Protein AF-A0A383V4L9-F1 (afdb_monomer_lite)

Radius of gyration: 27.54 Å; chains: 1; bounding box: 88×81×72 Å

Organism: Tetradesmus obliquus (NCBI:txid3088)

Structure (mmCIF, N/CA/C/O backbone):
data_AF-A0A383V4L9-F1
#
_entry.id   AF-A0A383V4L9-F1
#
loop_
_atom_site.group_PDB
_atom_site.id
_atom_site.type_symbol
_atom_site.label_atom_id
_atom_site.label_alt_id
_atom_site.label_comp_id
_atom_site.label_asym_id
_atom_site.label_entity_id
_atom_site.label_seq_id
_atom_site.pdbx_PDB_ins_code
_atom_site.Cartn_x
_atom_site.Cartn_y
_atom_site.Cartn_z
_atom_site.occupancy
_atom_site.B_iso_or_equiv
_atom_site.auth_seq_id
_atom_site.auth_comp_id
_atom_site.auth_asym_id
_atom_site.auth_atom_id
_atom_site.pdbx_PDB_model_num
ATOM 1 N N . MET A 1 1 ? 58.879 -30.779 20.230 1.00 46.66 1 MET A N 1
ATOM 2 C CA . MET A 1 1 ? 58.380 -29.390 20.384 1.00 46.66 1 MET A CA 1
ATOM 3 C C . MET A 1 1 ? 58.742 -28.454 19.224 1.00 46.66 1 MET A C 1
ATOM 5 O O . MET A 1 1 ? 57.844 -27.784 18.736 1.00 46.66 1 MET A O 1
ATOM 9 N N . SER A 1 2 ? 59.975 -28.449 18.700 1.00 45.38 2 SER A N 1
ATOM 10 C CA . SER A 1 2 ? 60.407 -27.528 17.618 1.00 45.38 2 SER A CA 1
ATOM 11 C C . SER A 1 2 ? 59.548 -27.550 16.326 1.00 45.38 2 SER A C 1
ATOM 13 O O . SER A 1 2 ? 59.230 -26.499 15.776 1.00 45.38 2 SER A O 1
ATOM 15 N N . ARG A 1 3 ? 59.054 -28.718 15.881 1.00 43.19 3 ARG A N 1
ATOM 16 C CA . ARG A 1 3 ? 58.222 -28.819 14.658 1.00 43.19 3 ARG A CA 1
ATOM 17 C C . ARG A 1 3 ? 56.784 -28.295 14.806 1.00 43.19 3 ARG A C 1
ATOM 19 O O . ARG A 1 3 ? 56.170 -27.948 13.803 1.00 43.19 3 ARG A O 1
ATOM 26 N N . TYR A 1 4 ? 56.256 -28.217 16.030 1.00 42.25 4 TYR A N 1
ATOM 27 C CA . TYR A 1 4 ? 54.904 -27.695 16.278 1.00 42.25 4 TYR A CA 1
ATOM 28 C C . TYR A 1 4 ? 54.886 -26.165 16.326 1.00 42.25 4 TYR A C 1
ATOM 30 O O . TYR A 1 4 ? 53.982 -25.550 15.769 1.00 42.25 4 TYR A O 1
ATOM 38 N N . VAL A 1 5 ? 55.931 -25.548 16.886 1.00 52.75 5 VAL A N 1
ATOM 39 C CA . VAL A 1 5 ? 56.063 -24.082 16.951 1.00 52.75 5 VAL A CA 1
ATOM 40 C C . VAL A 1 5 ? 56.237 -23.476 15.552 1.00 52.75 5 VAL A C 1
ATOM 42 O O . VAL A 1 5 ? 55.616 -22.466 15.237 1.00 52.75 5 VAL A O 1
ATOM 45 N N . SER A 1 6 ? 56.990 -24.139 14.666 1.00 44.28 6 SER A N 1
ATOM 46 C CA . SER A 1 6 ? 57.183 -23.678 13.282 1.00 44.28 6 SER A CA 1
ATOM 47 C C . SER A 1 6 ? 55.894 -23.726 12.444 1.00 44.28 6 SER A C 1
ATOM 49 O O . SER A 1 6 ? 55.623 -22.799 11.683 1.00 44.28 6 SER A O 1
ATOM 51 N N . ARG A 1 7 ? 55.048 -24.752 12.627 1.00 49.09 7 ARG A N 1
ATOM 52 C CA . ARG A 1 7 ? 53.749 -24.838 11.935 1.00 49.09 7 ARG A CA 1
ATOM 53 C C . ARG A 1 7 ? 52.735 -23.834 12.474 1.00 49.09 7 ARG A C 1
ATOM 55 O O . ARG A 1 7 ? 51.986 -23.265 11.690 1.00 49.09 7 ARG A O 1
ATOM 62 N N . PHE A 1 8 ? 52.745 -23.576 13.780 1.00 57.25 8 PHE A N 1
ATOM 63 C CA . PHE A 1 8 ? 51.856 -22.585 14.383 1.00 57.25 8 PHE A CA 1
ATOM 64 C C . PHE A 1 8 ? 52.208 -21.160 13.932 1.00 57.25 8 PHE A C 1
ATOM 66 O O . PHE A 1 8 ? 51.324 -20.395 13.559 1.00 57.25 8 PHE A O 1
ATOM 73 N N . LEU A 1 9 ? 53.503 -20.831 13.857 1.00 51.84 9 LEU A N 1
ATOM 74 C CA . LEU A 1 9 ? 53.965 -19.540 13.337 1.00 51.84 9 LEU A CA 1
ATOM 75 C C . LEU A 1 9 ? 53.653 -19.360 11.846 1.00 51.84 9 LEU A C 1
ATOM 77 O O . LEU A 1 9 ? 53.218 -18.282 11.458 1.00 51.84 9 LEU A O 1
ATOM 81 N N . ALA A 1 10 ? 53.803 -20.402 11.021 1.00 52.81 10 ALA A N 1
ATOM 82 C CA . ALA A 1 10 ? 53.476 -20.330 9.594 1.00 52.81 10 ALA A CA 1
ATOM 83 C C . ALA A 1 10 ? 51.971 -20.121 9.338 1.00 52.81 10 ALA A C 1
ATOM 85 O O . ALA A 1 10 ? 51.593 -19.362 8.443 1.00 52.81 10 ALA A O 1
ATOM 86 N N . VAL A 1 11 ? 51.109 -20.747 10.148 1.00 59.59 11 VAL A N 1
ATOM 87 C CA . VAL A 1 11 ? 49.651 -20.565 10.064 1.00 59.59 11 VAL A CA 1
ATOM 88 C C . VAL A 1 11 ? 49.252 -19.171 10.543 1.00 59.59 11 VAL A C 1
ATOM 90 O O . VAL A 1 11 ? 48.522 -18.487 9.832 1.00 59.59 11 VAL A O 1
ATOM 93 N N . SER A 1 12 ? 49.789 -18.693 11.671 1.00 53.72 12 SER A N 1
ATOM 94 C CA . SER A 1 12 ? 49.503 -17.334 12.151 1.00 53.72 12 SER A CA 1
ATOM 95 C C . SER A 1 12 ? 49.991 -16.250 11.189 1.00 53.72 12 SER A C 1
ATOM 97 O O . SER A 1 12 ? 49.271 -15.281 10.963 1.00 53.72 12 SER A O 1
ATOM 99 N N . LEU A 1 13 ? 51.162 -16.416 10.558 1.00 52.50 13 LEU A N 1
ATOM 100 C CA . LEU A 1 13 ? 51.639 -15.458 9.552 1.00 52.50 13 LEU A CA 1
ATOM 101 C C . LEU A 1 13 ? 50.739 -15.441 8.311 1.00 52.50 13 LEU A C 1
ATOM 103 O O . LEU A 1 13 ? 50.450 -14.372 7.784 1.00 52.50 13 LEU A O 1
ATOM 107 N N . SER A 1 14 ? 50.266 -16.612 7.874 1.00 51.91 14 SER A N 1
ATOM 108 C CA . SER A 1 14 ? 49.380 -16.742 6.710 1.00 51.91 14 SER A CA 1
ATOM 109 C C . SER A 1 14 ? 47.995 -16.147 6.977 1.00 51.91 14 SER A C 1
ATOM 111 O O . SER A 1 14 ? 47.433 -15.500 6.099 1.00 51.91 14 SER A O 1
ATOM 113 N N . VAL A 1 15 ? 47.468 -16.303 8.197 1.00 57.56 15 VAL A N 1
ATOM 114 C CA . VAL A 1 15 ? 46.197 -15.695 8.621 1.00 57.56 15 VAL A CA 1
ATOM 115 C C . VAL A 1 15 ? 46.327 -14.176 8.737 1.00 57.56 15 VAL A C 1
ATOM 117 O O . VAL A 1 15 ? 45.445 -13.463 8.265 1.00 57.56 15 VAL A O 1
ATOM 120 N N . CYS A 1 16 ? 47.437 -13.665 9.278 1.00 55.25 16 CYS A N 1
ATOM 121 C CA . CYS A 1 16 ? 47.688 -12.224 9.317 1.00 55.25 16 CYS A CA 1
ATOM 122 C C . CYS A 1 16 ? 47.842 -11.634 7.909 1.00 55.25 16 CYS A C 1
ATOM 124 O O . CYS A 1 16 ? 47.222 -10.617 7.627 1.00 55.25 16 CYS A O 1
ATOM 126 N N . LEU A 1 17 ? 48.576 -12.287 6.999 1.00 51.06 17 LEU A N 1
ATOM 127 C CA . LEU A 1 17 ? 48.709 -11.844 5.604 1.00 51.06 17 LEU A CA 1
ATOM 128 C C . LEU A 1 17 ? 47.374 -11.873 4.847 1.00 51.06 17 LEU A C 1
ATOM 130 O O . LEU A 1 17 ? 47.081 -10.930 4.113 1.00 51.06 17 LEU A O 1
ATOM 134 N N . LEU A 1 18 ? 46.535 -12.895 5.060 1.00 49.09 18 LEU A N 1
ATOM 135 C CA . LEU A 1 18 ? 45.181 -12.920 4.500 1.00 49.09 18 LEU A CA 1
ATOM 136 C C . LEU A 1 18 ? 44.315 -11.792 5.073 1.00 49.09 18 LEU A C 1
ATOM 138 O O . LEU A 1 18 ? 43.605 -11.132 4.321 1.00 49.09 18 LEU A O 1
ATOM 142 N N . ALA A 1 19 ? 44.394 -11.537 6.381 1.00 48.25 19 ALA A N 1
ATOM 143 C CA . ALA A 1 19 ? 43.651 -10.460 7.028 1.00 48.25 19 ALA A CA 1
ATOM 144 C C . ALA A 1 19 ? 44.108 -9.073 6.545 1.00 48.25 19 ALA A C 1
ATOM 146 O O . ALA A 1 19 ? 43.269 -8.197 6.347 1.00 48.25 19 ALA A O 1
ATOM 147 N N . SER A 1 20 ? 45.407 -8.880 6.288 1.00 52.19 20 SER A N 1
ATOM 148 C CA . SER A 1 20 ? 45.963 -7.652 5.705 1.00 52.19 20 SER A CA 1
ATOM 149 C C . SER A 1 20 ? 45.560 -7.461 4.239 1.00 52.19 20 SER A C 1
ATOM 151 O O . SER A 1 20 ? 45.244 -6.347 3.826 1.00 52.19 20 SER A O 1
ATOM 153 N N . LEU A 1 21 ? 45.523 -8.532 3.440 1.00 47.84 21 LEU A N 1
ATOM 154 C CA . LEU A 1 21 ? 45.079 -8.476 2.041 1.00 47.84 21 LEU A CA 1
ATOM 155 C C . LEU A 1 21 ? 43.564 -8.233 1.927 1.00 47.84 21 LEU A C 1
ATOM 157 O O . LEU A 1 21 ? 43.119 -7.479 1.058 1.00 47.84 21 LEU A O 1
ATOM 161 N N . LEU A 1 22 ? 42.771 -8.800 2.840 1.00 45.97 22 LEU A N 1
ATOM 162 C CA . LEU A 1 22 ? 41.325 -8.578 2.914 1.00 45.97 22 LEU A CA 1
ATOM 163 C C . LEU A 1 22 ? 40.979 -7.172 3.429 1.00 45.97 22 LEU A C 1
ATOM 165 O O . LEU A 1 22 ? 40.061 -6.546 2.903 1.00 45.97 22 LEU A O 1
ATOM 169 N N . SER A 1 23 ? 41.734 -6.621 4.386 1.00 42.81 23 SER A N 1
ATOM 170 C CA . SER A 1 23 ? 41.508 -5.252 4.872 1.00 42.81 23 SER A CA 1
ATOM 171 C C . SER A 1 23 ? 41.932 -4.182 3.859 1.00 42.81 23 SER A C 1
ATOM 173 O O . SER A 1 23 ? 41.228 -3.186 3.699 1.00 42.81 23 SER A O 1
ATOM 175 N N . SER A 1 24 ? 42.999 -4.422 3.092 1.00 39.75 24 SER A N 1
ATOM 176 C CA . SER A 1 24 ? 43.438 -3.524 2.009 1.00 39.75 24 SER A CA 1
ATOM 177 C C . SER A 1 24 ? 42.418 -3.454 0.861 1.00 39.75 24 SER A C 1
ATOM 179 O O . SER A 1 24 ? 42.166 -2.383 0.310 1.00 39.75 24 SER A O 1
ATOM 181 N N . SER A 1 25 ? 41.772 -4.583 0.551 1.00 41.41 25 SER A N 1
ATOM 182 C CA . SER A 1 25 ? 40.752 -4.681 -0.504 1.00 41.41 25 SER A CA 1
ATOM 183 C C . SER A 1 25 ? 39.418 -4.033 -0.102 1.00 41.41 25 SER A C 1
ATOM 185 O O . SER A 1 25 ? 38.719 -3.480 -0.949 1.00 41.41 25 SER A O 1
ATOM 187 N N . CYS A 1 26 ? 39.079 -4.031 1.192 1.00 39.16 26 CYS A N 1
ATOM 188 C CA . CYS A 1 26 ? 37.880 -3.355 1.697 1.00 39.16 26 CYS A CA 1
ATOM 189 C C . CYS A 1 26 ? 38.022 -1.825 1.747 1.00 39.16 26 CYS A C 1
ATOM 191 O O . CYS A 1 26 ? 37.033 -1.120 1.555 1.00 39.16 26 CYS A O 1
ATOM 193 N N . VAL A 1 27 ? 39.228 -1.288 1.968 1.00 40.53 27 VAL A N 1
ATOM 194 C CA . VAL A 1 27 ? 39.430 0.170 2.053 1.00 40.53 27 VAL A CA 1
ATOM 195 C C . VAL A 1 27 ? 39.446 0.826 0.666 1.00 40.53 27 VAL A C 1
ATOM 197 O O . VAL A 1 27 ? 38.862 1.898 0.504 1.00 40.53 27 VAL A O 1
ATOM 200 N N . GLN A 1 28 ? 39.996 0.176 -0.367 1.00 35.97 28 GLN A N 1
ATOM 201 C CA . GLN A 1 28 ? 39.962 0.716 -1.739 1.00 35.97 28 GLN A CA 1
ATOM 202 C C . GLN A 1 28 ? 38.588 0.607 -2.422 1.00 35.97 28 GLN A C 1
ATOM 204 O O . GLN A 1 28 ? 38.285 1.410 -3.304 1.00 35.97 28 GLN A O 1
ATOM 209 N N . ALA A 1 29 ? 37.711 -0.297 -1.973 1.00 41.72 29 ALA A N 1
ATOM 210 C CA . ALA A 1 29 ? 36.315 -0.328 -2.417 1.00 41.72 29 ALA A CA 1
ATOM 211 C C . ALA A 1 29 ? 35.489 0.877 -1.910 1.00 41.72 29 ALA A C 1
ATOM 213 O O . ALA A 1 29 ? 34.443 1.179 -2.477 1.00 41.72 29 ALA A O 1
ATOM 214 N N . SER A 1 30 ? 35.958 1.605 -0.886 1.00 42.12 30 SER A N 1
ATOM 215 C CA . SER A 1 30 ? 35.226 2.745 -0.304 1.00 42.12 30 SER A CA 1
ATOM 216 C C . SER A 1 30 ? 35.357 4.067 -1.079 1.00 42.12 30 SER A C 1
ATOM 218 O O . SER A 1 30 ? 34.669 5.034 -0.759 1.00 42.12 30 SER A O 1
ATOM 220 N N . GLN A 1 31 ? 36.205 4.117 -2.114 1.00 40.25 31 GLN A N 1
ATOM 221 C CA . GLN A 1 31 ? 36.445 5.315 -2.933 1.00 40.25 31 GLN A CA 1
ATOM 222 C C . GLN A 1 31 ? 36.230 5.107 -4.436 1.00 40.25 31 GLN A C 1
ATOM 224 O O . GLN A 1 31 ? 36.533 6.004 -5.227 1.00 40.25 31 GLN A O 1
ATOM 229 N N . GLN A 1 32 ? 35.647 3.980 -4.860 1.00 45.53 32 GLN A N 1
ATOM 230 C CA . GLN A 1 32 ? 34.969 3.992 -6.152 1.00 45.53 32 GLN A CA 1
ATOM 231 C C . GLN A 1 32 ? 33.840 5.013 -6.032 1.00 45.53 32 GLN A C 1
ATOM 233 O O . GLN A 1 32 ? 32.891 4.792 -5.282 1.00 45.53 32 GLN A O 1
ATOM 238 N N . GLN A 1 33 ? 33.975 6.154 -6.720 1.00 47.22 33 GLN A N 1
ATOM 239 C CA . GLN A 1 33 ? 32.855 7.043 -7.006 1.00 47.22 33 GLN A CA 1
ATOM 240 C C . GLN A 1 33 ? 31.736 6.151 -7.531 1.00 47.22 33 GLN A C 1
ATOM 242 O O . GLN A 1 33 ? 31.791 5.703 -8.675 1.00 47.22 33 GLN A O 1
ATOM 247 N N . LEU A 1 34 ? 30.775 5.831 -6.661 1.00 56.41 34 LEU A N 1
ATOM 248 C CA . LEU A 1 34 ? 29.564 5.127 -7.031 1.00 56.41 34 LEU A CA 1
ATOM 249 C C . LEU A 1 34 ? 28.947 5.974 -8.131 1.00 56.41 34 LEU A C 1
ATOM 251 O O . LEU A 1 34 ? 28.441 7.069 -7.878 1.00 56.41 34 LEU A O 1
ATOM 255 N N . THR A 1 35 ? 29.081 5.508 -9.369 1.00 69.56 35 THR A N 1
ATOM 256 C CA . THR A 1 35 ? 28.427 6.136 -10.501 1.00 69.56 35 THR A CA 1
ATOM 257 C C . THR A 1 35 ? 26.950 6.189 -10.151 1.00 69.56 35 THR A C 1
ATOM 259 O O . THR A 1 35 ? 26.363 5.199 -9.705 1.00 69.56 35 THR A O 1
ATOM 262 N N . ALA A 1 36 ? 26.366 7.383 -10.239 1.00 80.50 36 ALA A N 1
ATOM 263 C CA . ALA A 1 36 ? 24.973 7.586 -9.890 1.00 80.50 36 ALA A CA 1
ATOM 264 C C . ALA A 1 36 ? 24.106 6.641 -10.735 1.00 80.50 36 ALA A C 1
ATOM 266 O O . ALA A 1 36 ? 23.904 6.865 -11.924 1.00 80.50 36 ALA A O 1
ATOM 267 N N . ALA A 1 37 ? 23.626 5.560 -10.117 1.00 85.81 37 ALA A N 1
ATOM 268 C CA . ALA A 1 37 ? 22.682 4.650 -10.747 1.00 85.81 37 ALA A CA 1
ATOM 269 C C . ALA A 1 37 ? 21.367 5.374 -11.069 1.00 85.81 37 ALA A C 1
ATOM 271 O O . ALA A 1 37 ? 20.907 6.217 -10.289 1.00 85.81 37 ALA A O 1
ATOM 272 N N . HIS A 1 38 ? 20.748 5.012 -12.192 1.00 91.81 38 HIS A N 1
ATOM 273 C CA . HIS A 1 38 ? 19.386 5.423 -12.526 1.00 91.81 38 HIS A CA 1
ATOM 274 C C . HIS A 1 38 ? 18.446 4.260 -12.213 1.00 91.81 38 HIS A C 1
ATOM 276 O O . HIS A 1 38 ? 18.552 3.178 -12.785 1.00 91.81 38 HIS A O 1
ATOM 282 N N . LEU A 1 39 ? 17.546 4.467 -11.265 1.00 91.94 39 LEU A N 1
ATOM 283 C CA . LEU A 1 39 ? 16.643 3.455 -10.739 1.00 91.94 39 LEU A CA 1
ATOM 284 C C . LEU A 1 39 ? 15.237 3.666 -11.289 1.00 91.94 39 LEU A C 1
ATOM 286 O O . LEU A 1 39 ? 14.767 4.799 -11.370 1.00 91.94 39 LEU A O 1
ATOM 290 N N . LEU A 1 40 ? 14.548 2.582 -11.628 1.00 91.69 40 LEU A N 1
ATOM 291 C CA . LEU A 1 40 ? 13.143 2.617 -12.023 1.00 91.69 40 LEU A CA 1
ATOM 292 C C . LEU A 1 40 ? 12.281 2.012 -10.915 1.00 91.69 40 LEU A C 1
ATOM 294 O O . LEU A 1 40 ? 12.533 0.879 -10.533 1.00 91.69 40 LEU A O 1
ATOM 298 N N . ALA A 1 41 ? 11.253 2.706 -10.437 1.00 88.94 41 ALA A N 1
ATOM 299 C CA . ALA A 1 41 ? 10.246 2.137 -9.544 1.00 88.94 41 ALA A CA 1
ATOM 300 C C . ALA A 1 41 ? 8.868 2.167 -10.203 1.00 88.94 41 ALA A C 1
ATOM 302 O O . ALA A 1 41 ? 8.476 3.176 -10.785 1.00 88.94 41 ALA A O 1
ATOM 303 N N . GLU A 1 42 ? 8.115 1.081 -10.087 1.00 82.56 42 GLU A N 1
ATOM 304 C CA . GLU A 1 42 ? 6.721 1.037 -10.522 1.00 82.56 42 GLU A CA 1
ATOM 305 C C . GLU A 1 42 ? 5.815 1.147 -9.296 1.00 82.56 42 GLU A C 1
ATOM 307 O O . GLU A 1 42 ? 5.964 0.394 -8.336 1.00 82.56 42 GLU A O 1
ATOM 312 N N . LEU A 1 43 ? 4.947 2.163 -9.298 1.00 80.38 43 LEU A N 1
ATOM 313 C CA . LEU A 1 43 ? 4.104 2.542 -8.164 1.00 80.38 43 LEU A CA 1
ATOM 314 C C . LEU A 1 43 ? 2.653 2.678 -8.640 1.00 80.38 43 LEU A C 1
ATOM 316 O O . LEU A 1 43 ? 2.145 3.793 -8.799 1.00 80.38 43 LEU A O 1
ATOM 320 N N . PRO A 1 44 ? 1.970 1.554 -8.890 1.00 62.62 44 PRO A N 1
ATOM 321 C CA . PRO A 1 44 ? 0.677 1.532 -9.567 1.00 62.62 44 PRO A CA 1
ATOM 322 C C . PRO A 1 44 ? -0.456 2.100 -8.716 1.00 62.62 44 PRO A C 1
ATOM 324 O O . PRO A 1 44 ? -1.502 2.499 -9.221 1.00 62.62 44 PRO A O 1
ATOM 327 N N . LEU A 1 45 ? -0.261 2.108 -7.397 1.00 64.69 45 LEU A N 1
ATOM 328 C CA . LEU A 1 45 ? -1.286 2.408 -6.406 1.00 64.69 45 LEU A CA 1
ATOM 329 C C . LEU A 1 45 ? -0.706 3.267 -5.287 1.00 64.69 45 LEU A C 1
ATOM 331 O O . LEU A 1 45 ? 0.416 3.038 -4.850 1.00 64.69 45 LEU A O 1
ATOM 335 N N . SER A 1 46 ? -1.501 4.173 -4.726 1.00 55.62 46 SER A N 1
ATOM 336 C CA . SER A 1 46 ? -1.159 4.924 -3.510 1.00 55.62 46 SER A CA 1
ATOM 337 C C . SER A 1 46 ? -1.297 4.046 -2.245 1.00 55.62 46 SER A C 1
ATOM 339 O O . SER A 1 46 ? -2.099 4.354 -1.357 1.00 55.62 46 SER A O 1
ATOM 341 N N . ASN A 1 47 ? -0.629 2.891 -2.197 1.00 60.78 47 ASN A N 1
ATOM 342 C CA . ASN A 1 47 ? -0.722 1.934 -1.093 1.00 60.78 47 ASN A CA 1
ATOM 343 C C . ASN A 1 47 ? 0.516 1.929 -0.181 1.00 60.78 47 ASN A C 1
ATOM 345 O O . ASN A 1 47 ? 1.565 2.455 -0.541 1.00 60.78 47 ASN A O 1
ATOM 349 N N . SER A 1 48 ? 0.371 1.351 1.020 1.00 59.16 48 SER A N 1
ATOM 350 C CA . SER A 1 48 ? 1.451 1.190 2.011 1.00 59.16 48 SER A CA 1
ATOM 351 C C . SER A 1 48 ? 2.664 0.469 1.427 1.00 59.16 48 SER A C 1
ATOM 353 O O . SER A 1 48 ? 3.795 0.898 1.594 1.00 59.16 48 SER A O 1
ATOM 355 N N . GLU A 1 49 ? 2.396 -0.575 0.661 1.00 62.28 49 GLU A N 1
ATOM 356 C CA . GLU A 1 49 ? 3.376 -1.389 -0.040 1.00 62.28 49 GLU A CA 1
ATOM 357 C C . GLU A 1 49 ? 4.247 -0.568 -1.024 1.00 62.28 49 GLU A C 1
ATOM 359 O O . GLU A 1 49 ? 5.480 -0.594 -0.964 1.00 62.28 49 GLU A O 1
ATOM 364 N N . ASN A 1 50 ? 3.628 0.236 -1.884 1.00 70.19 50 ASN A N 1
ATOM 365 C CA . ASN A 1 50 ? 4.317 1.128 -2.818 1.00 70.19 50 ASN A CA 1
ATOM 366 C C . ASN A 1 50 ? 4.993 2.297 -2.095 1.00 70.19 50 ASN A C 1
ATOM 368 O O . ASN A 1 50 ? 6.014 2.799 -2.561 1.00 70.19 50 ASN A O 1
ATOM 372 N N . LEU A 1 51 ? 4.478 2.724 -0.938 1.00 71.06 51 LEU A N 1
ATOM 373 C CA . LEU A 1 51 ? 5.153 3.722 -0.107 1.00 71.06 51 LEU A CA 1
ATOM 374 C C . LEU A 1 51 ? 6.516 3.222 0.387 1.00 71.06 51 LEU A C 1
ATOM 376 O O . LEU A 1 51 ? 7.441 4.030 0.465 1.00 71.06 51 LEU A O 1
ATOM 380 N N . ASP A 1 52 ? 6.676 1.929 0.671 1.00 72.12 52 ASP A N 1
ATOM 381 C CA . ASP A 1 52 ? 7.970 1.364 1.076 1.00 72.12 52 ASP A CA 1
ATOM 382 C C . ASP A 1 52 ? 8.973 1.353 -0.081 1.00 72.12 52 ASP A C 1
ATOM 384 O O . ASP A 1 52 ? 10.109 1.812 0.074 1.00 72.12 52 ASP A O 1
ATOM 388 N N . VAL A 1 53 ? 8.533 0.926 -1.271 1.00 76.25 53 VAL A N 1
ATOM 389 C CA . VAL A 1 53 ? 9.333 1.006 -2.507 1.00 76.25 53 VAL A CA 1
ATOM 390 C C . VAL A 1 53 ? 9.765 2.451 -2.762 1.00 76.25 53 VAL A C 1
ATOM 392 O O . VAL A 1 53 ? 10.940 2.726 -3.012 1.00 76.25 53 VAL A O 1
ATOM 395 N N . PHE A 1 54 ? 8.828 3.392 -2.643 1.00 83.75 54 PHE A N 1
ATOM 396 C CA . PHE A 1 54 ? 9.092 4.802 -2.885 1.00 83.75 54 PHE A CA 1
ATOM 397 C C . PHE A 1 54 ? 10.057 5.404 -1.864 1.00 83.75 54 PHE A C 1
ATOM 399 O O . PHE A 1 54 ? 10.937 6.172 -2.234 1.00 83.75 54 PHE A O 1
ATOM 406 N N . LYS A 1 55 ? 9.961 5.030 -0.586 1.00 78.81 55 LYS A N 1
ATOM 407 C CA . LYS A 1 55 ? 10.912 5.473 0.443 1.00 78.81 55 LYS A CA 1
ATOM 408 C C . LYS A 1 55 ? 12.327 5.017 0.156 1.00 78.81 55 LYS A C 1
ATOM 410 O O . LYS A 1 55 ? 13.252 5.819 0.276 1.00 78.81 55 LYS A O 1
ATOM 415 N N . VAL A 1 56 ? 12.491 3.757 -0.240 1.00 81.31 56 VAL A N 1
ATOM 416 C CA . VAL A 1 56 ? 13.801 3.243 -0.643 1.00 81.31 56 VAL A CA 1
ATOM 417 C C . VAL A 1 56 ? 14.318 4.012 -1.854 1.00 81.31 56 VAL A C 1
ATOM 419 O O . VAL A 1 56 ? 15.474 4.430 -1.843 1.00 81.31 56 VAL A O 1
ATOM 422 N N . LEU A 1 57 ? 13.460 4.315 -2.833 1.00 85.88 57 LEU A N 1
ATOM 423 C CA . LEU A 1 57 ? 13.836 5.174 -3.954 1.00 85.88 57 LEU A CA 1
ATOM 424 C C . LEU A 1 57 ? 14.303 6.563 -3.485 1.00 85.88 57 LEU A C 1
ATOM 426 O O . LEU A 1 57 ? 15.406 6.967 -3.838 1.00 85.88 57 LEU A O 1
ATOM 430 N N . ILE A 1 58 ? 13.530 7.276 -2.657 1.00 87.69 58 ILE A N 1
ATOM 431 C CA . ILE A 1 58 ? 13.904 8.610 -2.147 1.00 87.69 58 ILE A CA 1
ATOM 432 C C . ILE A 1 58 ? 15.226 8.565 -1.367 1.00 87.69 58 ILE A C 1
ATOM 434 O O . ILE A 1 58 ? 16.092 9.419 -1.569 1.00 87.69 58 ILE A O 1
ATOM 438 N N . ALA A 1 59 ? 15.429 7.550 -0.526 1.00 84.69 59 ALA A N 1
ATOM 439 C CA . ALA A 1 59 ? 16.675 7.370 0.216 1.00 84.69 59 ALA A CA 1
ATOM 440 C C . ALA A 1 59 ? 17.882 7.103 -0.706 1.00 84.69 59 ALA A C 1
ATOM 442 O O . ALA A 1 59 ? 19.017 7.436 -0.356 1.00 84.69 59 ALA A O 1
ATOM 443 N N . LEU A 1 60 ? 17.665 6.504 -1.881 1.00 85.06 60 LEU A N 1
ATOM 444 C CA . LEU A 1 60 ? 18.695 6.332 -2.907 1.00 85.06 60 LEU A CA 1
ATOM 445 C C . LEU A 1 60 ? 18.945 7.647 -3.661 1.00 85.06 60 LEU A C 1
ATOM 447 O O . LEU A 1 60 ? 20.100 8.021 -3.861 1.00 85.06 60 LEU A O 1
ATOM 451 N N . LEU A 1 61 ? 17.906 8.420 -3.988 1.00 88.31 61 LEU A N 1
ATOM 452 C CA . LEU A 1 61 ? 18.071 9.753 -4.586 1.00 88.31 61 LEU A CA 1
ATOM 453 C C . LEU A 1 61 ? 18.914 10.675 -3.702 1.00 88.31 61 LEU A C 1
ATOM 455 O O . LEU A 1 61 ? 19.842 11.328 -4.177 1.00 88.31 61 LEU A O 1
ATOM 459 N N . GLN A 1 62 ? 18.654 10.677 -2.394 1.00 85.75 62 GLN A N 1
ATOM 460 C CA . GLN A 1 62 ? 19.428 11.447 -1.415 1.00 85.75 62 GLN A CA 1
ATOM 461 C C . GLN A 1 62 ? 20.927 11.117 -1.443 1.00 85.75 62 GLN A C 1
ATOM 463 O O . GLN A 1 62 ? 21.744 11.987 -1.155 1.00 85.75 62 GLN A O 1
ATOM 468 N N . ARG A 1 63 ? 21.300 9.902 -1.865 1.00 86.31 63 ARG A N 1
ATOM 469 C CA . ARG A 1 63 ? 22.693 9.437 -1.965 1.00 86.31 63 ARG A CA 1
ATOM 470 C C . ARG A 1 63 ? 23.387 9.745 -3.290 1.00 86.31 63 ARG A C 1
ATOM 472 O O . ARG A 1 63 ? 24.546 9.385 -3.443 1.00 86.31 63 ARG A O 1
ATOM 479 N N . GLY A 1 64 ? 22.724 10.392 -4.247 1.00 88.62 64 GLY A N 1
ATOM 480 C CA . GLY A 1 64 ? 23.344 10.682 -5.549 1.00 88.62 64 GLY A CA 1
ATOM 481 C C . GLY A 1 64 ? 22.573 10.134 -6.742 1.00 88.62 64 GLY A C 1
ATOM 482 O O . GLY A 1 64 ? 22.742 10.649 -7.842 1.00 88.62 64 GLY A O 1
ATOM 483 N N . HIS A 1 65 ? 21.715 9.136 -6.528 1.00 91.25 65 HIS A N 1
ATOM 484 C CA . HIS A 1 65 ? 21.051 8.404 -7.604 1.00 91.25 65 HIS A CA 1
ATOM 485 C C . HIS A 1 65 ? 19.970 9.228 -8.315 1.00 91.25 65 HIS A C 1
ATOM 487 O O . HIS A 1 65 ? 19.500 10.248 -7.809 1.00 91.25 65 HIS A O 1
ATOM 493 N N . VAL A 1 66 ? 19.583 8.760 -9.501 1.00 93.62 66 VAL A N 1
ATOM 494 C CA . VAL A 1 66 ? 18.456 9.279 -10.288 1.00 93.62 66 VAL A CA 1
ATOM 495 C C . VAL A 1 66 ? 17.332 8.254 -10.247 1.00 93.62 66 VAL A C 1
ATOM 497 O O . VAL A 1 66 ? 17.589 7.053 -10.221 1.00 93.62 66 VAL A O 1
ATOM 500 N N . GLY A 1 67 ? 16.086 8.708 -10.225 1.00 93.50 67 GLY A N 1
ATOM 501 C CA . GLY A 1 67 ? 14.920 7.849 -10.074 1.00 93.50 67 GLY A CA 1
ATOM 502 C C . GLY A 1 67 ? 13.868 8.182 -11.108 1.00 93.50 67 GLY A C 1
ATOM 503 O O . GLY A 1 67 ? 13.539 9.347 -11.308 1.00 93.50 67 GLY A O 1
ATOM 504 N N . THR A 1 68 ? 13.307 7.158 -11.733 1.00 95.00 68 THR A N 1
ATOM 505 C CA . THR A 1 68 ? 12.099 7.265 -12.545 1.00 95.00 68 THR A CA 1
ATOM 506 C C . THR A 1 68 ? 10.994 6.463 -11.881 1.00 95.00 68 THR A C 1
ATOM 508 O O . THR A 1 68 ? 11.182 5.294 -11.561 1.00 95.00 68 THR A O 1
ATOM 511 N N . VAL A 1 69 ? 9.842 7.089 -11.675 1.00 92.88 69 VAL A N 1
ATOM 512 C CA . VAL A 1 69 ? 8.630 6.444 -11.172 1.00 92.88 69 VAL A CA 1
ATOM 513 C C . VAL A 1 69 ? 7.651 6.252 -12.315 1.00 92.88 69 VAL A C 1
ATOM 515 O O . VAL A 1 69 ? 7.326 7.216 -13.004 1.00 92.88 69 VAL A O 1
ATOM 518 N N . VAL A 1 70 ? 7.153 5.030 -12.480 1.00 90.94 70 VAL A N 1
ATOM 519 C CA . VAL A 1 70 ? 6.052 4.712 -13.391 1.00 90.94 70 VAL A CA 1
ATOM 520 C C . VAL A 1 70 ? 4.759 4.616 -12.589 1.00 90.94 70 VAL A C 1
ATOM 522 O O . VAL A 1 70 ? 4.670 3.803 -11.668 1.00 90.94 70 VAL A O 1
ATOM 525 N N . THR A 1 71 ? 3.773 5.469 -12.877 1.00 88.88 71 THR A N 1
ATOM 526 C CA . THR A 1 71 ? 2.560 5.578 -12.046 1.00 88.88 71 THR A CA 1
ATOM 527 C C . THR A 1 71 ? 1.368 6.182 -12.807 1.00 88.88 71 THR A C 1
ATOM 529 O O . THR A 1 71 ? 1.590 6.948 -13.739 1.00 88.88 71 THR A O 1
ATOM 532 N N . PRO A 1 72 ? 0.103 5.889 -12.452 1.00 86.69 72 PRO A N 1
ATOM 533 C CA . PRO A 1 72 ? -1.045 6.546 -13.073 1.00 86.69 72 PRO A CA 1
ATOM 534 C C . PRO A 1 72 ? -1.043 8.079 -12.930 1.00 86.69 72 PRO A C 1
ATOM 536 O O . PRO A 1 72 ? -0.715 8.611 -11.867 1.00 86.69 72 PRO A O 1
ATOM 539 N N . ASP A 1 73 ? -1.489 8.797 -13.966 1.00 88.38 73 ASP A N 1
ATOM 540 C CA . ASP A 1 73 ? -1.507 10.272 -14.024 1.00 88.38 73 ASP A CA 1
ATOM 541 C C . ASP A 1 73 ? -2.212 10.899 -12.813 1.00 88.38 73 ASP A C 1
ATOM 543 O O . ASP A 1 73 ? -1.738 11.864 -12.212 1.00 88.38 73 ASP A O 1
ATOM 547 N N . ASN A 1 74 ? -3.339 10.309 -12.409 1.00 81.31 74 ASN A N 1
ATOM 548 C CA . ASN A 1 74 ? -4.173 10.812 -11.323 1.00 81.31 74 ASN A CA 1
ATOM 549 C C . ASN A 1 74 ? -3.529 10.673 -9.933 1.00 81.31 74 ASN A C 1
ATOM 551 O O . ASN A 1 74 ? -4.045 11.256 -8.981 1.00 81.31 74 ASN A O 1
ATOM 555 N N . ILE A 1 75 ? -2.436 9.913 -9.796 1.00 82.19 75 ILE A N 1
ATOM 556 C CA . ILE A 1 75 ? -1.722 9.746 -8.523 1.00 82.19 75 ILE A CA 1
ATOM 557 C C . ILE A 1 75 ? -0.314 10.353 -8.524 1.00 82.19 75 ILE A C 1
ATOM 559 O O . ILE A 1 75 ? 0.346 10.349 -7.485 1.00 82.19 75 ILE A O 1
ATOM 563 N N . VAL A 1 76 ? 0.133 10.955 -9.631 1.00 87.00 76 VAL A N 1
ATOM 564 C CA . VAL A 1 76 ? 1.397 11.711 -9.678 1.00 87.00 76 VAL A CA 1
ATOM 565 C C . VAL A 1 76 ? 1.457 12.810 -8.602 1.00 87.00 76 VAL A C 1
ATOM 567 O O . VAL A 1 76 ? 2.463 12.850 -7.887 1.00 87.00 76 VAL A O 1
ATOM 570 N N . PRO A 1 77 ? 0.414 13.647 -8.387 1.00 85.94 77 PRO A N 1
ATOM 571 C CA . PRO A 1 77 ? 0.471 14.694 -7.363 1.00 85.94 77 PRO A CA 1
ATOM 572 C C . PRO A 1 77 ? 0.689 14.140 -5.950 1.00 85.94 77 PRO A C 1
ATOM 574 O O . PRO A 1 77 ? 1.442 14.716 -5.168 1.00 85.94 77 PRO A O 1
ATOM 577 N N . PHE A 1 78 ? 0.093 12.982 -5.644 1.00 83.50 78 PHE A N 1
ATOM 578 C CA . PHE A 1 78 ? 0.292 12.292 -4.368 1.00 83.50 78 PHE A CA 1
ATOM 579 C C . PHE A 1 78 ? 1.765 11.905 -4.168 1.00 83.50 78 PHE A C 1
ATOM 581 O O . PHE A 1 78 ? 2.340 12.169 -3.112 1.00 83.50 78 PHE A O 1
ATOM 588 N N . TRP A 1 79 ? 2.407 11.324 -5.186 1.00 85.75 79 TRP A N 1
ATOM 589 C CA . TRP A 1 79 ? 3.816 10.934 -5.095 1.00 85.75 79 TRP A CA 1
ATOM 590 C C . TRP A 1 79 ? 4.765 12.127 -5.038 1.00 85.75 79 TRP A C 1
ATOM 592 O O . TRP A 1 79 ? 5.753 12.081 -4.307 1.00 85.75 79 TRP A O 1
ATOM 602 N N . GLN A 1 80 ? 4.463 13.209 -5.755 1.00 88.50 80 GLN A N 1
ATOM 603 C CA . GLN A 1 80 ? 5.232 14.453 -5.684 1.00 88.50 80 GLN A CA 1
ATOM 604 C C . GLN A 1 80 ? 5.170 15.073 -4.287 1.00 88.50 80 GLN A C 1
ATOM 606 O O . GLN A 1 80 ? 6.212 15.389 -3.709 1.00 88.50 80 GLN A O 1
ATOM 611 N N . GLN A 1 81 ? 3.965 15.179 -3.718 1.00 84.00 81 GLN A N 1
ATOM 612 C CA . GLN A 1 81 ? 3.781 15.630 -2.341 1.00 84.00 81 GLN A CA 1
ATOM 613 C C . GLN A 1 81 ? 4.582 14.744 -1.381 1.00 84.00 81 GLN A C 1
ATOM 615 O O . GLN A 1 81 ? 5.354 15.242 -0.560 1.00 84.00 81 GLN A O 1
ATOM 620 N N . ARG A 1 82 ? 4.478 13.418 -1.530 1.00 82.69 82 ARG A N 1
ATOM 621 C CA . ARG A 1 82 ? 5.175 12.491 -0.641 1.00 82.69 82 ARG A CA 1
ATOM 622 C C . ARG A 1 82 ? 6.697 12.545 -0.790 1.00 82.69 82 ARG A C 1
ATOM 624 O O . ARG A 1 82 ? 7.403 12.387 0.202 1.00 82.69 82 ARG A O 1
ATOM 631 N N . ALA A 1 83 ? 7.219 12.797 -1.990 1.00 86.88 83 ALA A N 1
ATOM 632 C CA . ALA A 1 83 ? 8.650 13.005 -2.208 1.00 86.88 83 ALA A CA 1
ATOM 633 C C . ALA A 1 83 ? 9.156 14.229 -1.439 1.00 86.88 83 ALA A C 1
ATOM 635 O O . ALA A 1 83 ? 10.208 14.163 -0.800 1.00 86.88 83 ALA A O 1
ATOM 636 N N . ALA A 1 84 ? 8.399 15.330 -1.483 1.00 85.25 84 ALA A N 1
ATOM 637 C CA . ALA A 1 84 ? 8.731 16.555 -0.767 1.00 85.25 84 ALA A CA 1
ATOM 638 C C . ALA A 1 84 ? 8.738 16.326 0.753 1.00 85.25 84 ALA A C 1
ATOM 640 O O . ALA A 1 84 ? 9.704 16.695 1.421 1.00 85.25 84 ALA A O 1
ATOM 641 N N . GLU A 1 85 ? 7.720 15.637 1.280 1.00 82.00 85 GLU A N 1
ATOM 642 C CA . GLU A 1 85 ? 7.622 15.268 2.699 1.00 82.00 85 GLU A CA 1
ATOM 643 C C . GLU A 1 85 ? 8.778 14.363 3.158 1.00 82.00 85 GLU A C 1
ATOM 645 O O . GLU A 1 85 ? 9.403 14.612 4.185 1.00 82.00 85 GLU A O 1
ATOM 650 N N . LEU A 1 86 ? 9.105 13.313 2.400 1.00 81.56 86 LEU A N 1
ATOM 651 C CA . LEU A 1 86 ? 10.187 12.390 2.767 1.00 81.56 86 LEU A CA 1
ATOM 652 C C . LEU A 1 86 ? 11.566 13.055 2.678 1.00 81.56 86 LEU A C 1
ATOM 654 O O . LEU A 1 86 ? 12.464 12.760 3.470 1.00 81.56 86 LEU A O 1
ATOM 658 N N . THR A 1 87 ? 11.733 13.977 1.731 1.00 83.00 87 THR A N 1
ATOM 659 C CA . THR A 1 87 ? 12.966 14.754 1.599 1.00 83.00 87 THR A CA 1
ATOM 660 C C . THR A 1 87 ? 13.134 15.704 2.780 1.00 83.00 87 THR A C 1
ATOM 662 O O . THR A 1 87 ? 14.209 15.718 3.381 1.00 83.00 87 THR A O 1
ATOM 665 N N . SER A 1 88 ? 12.087 16.434 3.178 1.00 80.38 88 SER A N 1
ATOM 666 C CA . SER A 1 88 ? 12.158 17.352 4.324 1.00 80.38 88 SER A CA 1
ATOM 667 C C . SER A 1 88 ? 12.398 16.618 5.647 1.00 80.38 88 SER A C 1
ATOM 669 O O . SER A 1 88 ? 13.218 17.054 6.455 1.00 80.38 88 SER A O 1
ATOM 671 N N . GLN A 1 89 ? 11.778 15.451 5.841 1.00 75.50 89 GLN A N 1
ATOM 672 C CA . GLN A 1 89 ? 11.976 14.627 7.038 1.00 75.50 89 GLN A CA 1
ATOM 673 C C . GLN A 1 89 ? 13.422 14.169 7.202 1.00 75.50 89 GLN A C 1
ATOM 675 O O . GLN A 1 89 ? 13.979 14.288 8.291 1.00 75.50 89 GLN A O 1
ATOM 680 N N . SER A 1 90 ? 14.048 13.698 6.119 1.00 69.50 90 SER A N 1
ATOM 681 C CA . SER A 1 90 ? 15.448 13.256 6.150 1.00 69.50 90 SER A CA 1
ATOM 682 C C . SER A 1 90 ? 16.420 14.376 6.532 1.00 69.50 90 SER A C 1
ATOM 684 O O . SER A 1 90 ? 17.457 14.126 7.141 1.00 69.50 90 SER A O 1
ATOM 686 N N . GLN A 1 91 ? 16.090 15.625 6.194 1.00 70.69 91 GLN A N 1
ATOM 687 C CA . GLN A 1 91 ? 16.909 16.784 6.538 1.00 70.69 91 GLN A CA 1
ATOM 688 C C . GLN A 1 91 ? 16.765 17.134 8.017 1.00 70.69 91 GLN A C 1
ATOM 690 O O . GLN A 1 91 ? 17.764 17.421 8.669 1.00 70.69 91 GLN A O 1
ATOM 695 N N . ALA A 1 92 ? 15.550 17.027 8.561 1.00 60.16 92 ALA A N 1
ATOM 696 C CA . ALA A 1 92 ? 15.292 17.240 9.981 1.00 60.16 92 ALA A CA 1
ATOM 697 C C . ALA A 1 92 ? 16.003 16.208 10.875 1.00 60.16 92 ALA A C 1
ATOM 699 O O . ALA A 1 92 ? 16.440 16.555 11.966 1.00 60.16 92 ALA A O 1
ATOM 700 N N . THR A 1 93 ? 16.165 14.960 10.414 1.00 59.03 93 THR A N 1
ATOM 701 C CA . THR A 1 93 ? 16.841 13.903 11.198 1.00 59.03 93 THR A CA 1
ATOM 702 C C . THR A 1 93 ? 18.370 13.987 11.163 1.00 59.03 93 THR A C 1
ATOM 704 O O . THR A 1 93 ? 19.021 13.412 12.027 1.00 59.03 93 THR A O 1
ATOM 707 N N . ASN A 1 94 ? 18.947 14.681 10.175 1.00 52.69 94 ASN A N 1
ATOM 708 C CA . ASN A 1 94 ? 20.399 14.818 10.004 1.00 52.69 94 ASN A CA 1
ATOM 709 C C . ASN A 1 94 ? 20.972 16.110 10.611 1.00 52.69 94 ASN A C 1
ATOM 711 O O . ASN A 1 94 ? 22.177 16.344 10.517 1.00 52.69 94 ASN A O 1
ATOM 715 N N . LEU A 1 95 ? 20.139 16.956 11.224 1.00 42.09 95 LEU A N 1
ATOM 716 C CA . LEU A 1 95 ? 20.638 18.042 12.060 1.00 42.09 95 LEU A CA 1
ATOM 717 C C . LEU A 1 95 ? 21.232 17.423 13.332 1.00 42.09 95 LEU A C 1
ATOM 719 O O . LEU A 1 95 ? 20.510 16.713 14.035 1.00 42.09 95 LEU A O 1
ATOM 723 N N . PRO A 1 96 ? 22.525 17.649 13.634 1.00 41.91 96 PRO A N 1
ATOM 724 C CA . PRO A 1 96 ? 23.099 17.174 14.880 1.00 41.91 96 PRO A CA 1
ATOM 725 C C . PRO A 1 96 ? 22.280 17.766 16.023 1.00 41.91 96 PRO A C 1
ATOM 727 O O . PRO A 1 96 ? 22.109 18.984 16.102 1.00 41.91 96 PRO A O 1
ATOM 730 N N . SER A 1 97 ? 21.756 16.904 16.892 1.00 42.31 97 SER A N 1
ATOM 731 C CA . SER A 1 97 ? 21.247 17.323 18.187 1.00 42.31 97 SER A CA 1
ATOM 732 C C . SER A 1 97 ? 22.404 18.002 18.910 1.00 42.31 97 SER A C 1
ATOM 734 O O . SER A 1 97 ? 23.312 17.344 19.415 1.00 42.31 97 SER A O 1
ATOM 736 N N . THR A 1 98 ? 22.431 19.331 18.891 1.00 41.84 98 THR A N 1
ATOM 737 C CA . THR A 1 98 ? 23.234 20.112 19.824 1.00 41.84 98 THR A CA 1
ATOM 738 C C . THR A 1 98 ? 22.703 19.801 21.213 1.00 41.84 98 THR A C 1
ATOM 740 O O . THR A 1 98 ? 21.771 20.446 21.687 1.00 41.84 98 THR A O 1
ATOM 743 N N . ASP A 1 99 ? 23.281 18.779 21.838 1.00 39.34 99 ASP A N 1
ATOM 744 C CA . ASP A 1 99 ? 23.224 18.568 23.275 1.00 39.34 99 ASP A CA 1
ATOM 745 C C . ASP A 1 99 ? 23.934 19.754 23.931 1.00 39.34 99 ASP A C 1
ATOM 747 O O . ASP A 1 99 ? 25.128 19.737 24.220 1.00 39.34 99 ASP A O 1
ATOM 751 N N . SER A 1 100 ? 23.188 20.831 24.156 1.00 43.22 100 SER A N 1
ATOM 752 C CA . SER A 1 100 ? 23.518 21.803 25.186 1.00 43.22 100 SER A CA 1
ATOM 753 C C . SER A 1 100 ? 23.087 21.224 26.534 1.00 43.22 100 SER A C 1
ATOM 755 O O . SER A 1 100 ? 22.121 21.681 27.144 1.00 43.22 100 SER A O 1
ATOM 757 N N . SER A 1 101 ? 23.785 20.184 26.991 1.00 39.81 101 SER A N 1
ATOM 758 C CA . SER A 1 101 ? 23.800 19.813 28.403 1.00 39.81 101 SER A CA 1
ATOM 759 C C . SER A 1 101 ? 24.795 20.728 29.110 1.00 39.81 101 SER A C 1
ATOM 761 O O . SER A 1 101 ? 25.977 20.419 29.249 1.00 39.81 101 SER A O 1
ATOM 763 N N . SER A 1 102 ? 24.300 21.897 29.505 1.00 37.59 102 SER A N 1
ATOM 764 C CA . SER A 1 102 ? 24.964 22.809 30.425 1.00 37.59 102 SER A CA 1
ATOM 765 C C . SER A 1 102 ? 25.119 22.113 31.778 1.00 37.59 102 SER A C 1
ATOM 767 O O . SER A 1 102 ? 24.130 21.863 32.469 1.00 37.59 102 SER A O 1
ATOM 769 N N . GLU A 1 103 ? 26.356 21.811 32.166 1.00 36.44 103 GLU A N 1
ATOM 770 C CA . GLU A 1 103 ? 26.695 21.524 33.556 1.00 36.44 103 GLU A CA 1
ATOM 771 C C . GLU A 1 103 ? 26.380 22.754 34.412 1.00 36.44 103 GLU A C 1
ATOM 773 O O . GLU A 1 103 ? 26.917 23.847 34.226 1.00 36.44 103 GLU A O 1
ATOM 778 N N . SER A 1 104 ? 25.484 22.558 35.373 1.00 35.53 104 SER A N 1
ATOM 779 C CA . SER A 1 104 ? 25.213 23.492 36.451 1.00 35.53 104 SER A CA 1
ATOM 780 C C . SER A 1 104 ? 26.449 23.636 37.340 1.00 35.53 104 SER A C 1
ATOM 782 O O . SER A 1 104 ? 26.821 22.694 38.040 1.00 35.53 104 SER A O 1
ATOM 784 N N . SER A 1 105 ? 27.036 24.828 37.397 1.00 35.09 105 SER A N 1
ATOM 785 C CA . SER A 1 105 ? 27.867 25.233 38.531 1.00 35.09 105 SER A CA 1
ATOM 786 C C . SER A 1 105 ? 27.262 26.467 39.190 1.00 35.09 105 SER A C 1
ATOM 788 O O . SER A 1 105 ? 27.144 27.549 38.624 1.00 35.09 105 SER A O 1
ATOM 790 N N . ILE A 1 106 ? 26.821 26.226 40.419 1.00 40.03 106 ILE A N 1
ATOM 791 C CA . ILE A 1 106 ? 26.371 27.190 41.410 1.00 40.03 106 ILE A CA 1
ATOM 792 C C . ILE A 1 106 ? 27.538 28.128 41.732 1.00 40.03 106 ILE A C 1
ATOM 794 O O . ILE A 1 106 ? 28.567 27.659 42.212 1.00 40.03 106 ILE A O 1
ATOM 798 N N . ASN A 1 107 ? 27.359 29.442 41.562 1.00 32.75 107 ASN A N 1
ATOM 799 C CA . ASN A 1 107 ? 27.799 30.395 42.578 1.00 32.75 107 ASN A CA 1
ATOM 800 C C . ASN A 1 107 ? 27.131 31.773 42.481 1.00 32.75 107 ASN A C 1
ATOM 802 O O . ASN A 1 107 ? 26.652 32.217 41.445 1.00 32.75 107 ASN A O 1
ATOM 806 N N . LYS A 1 108 ? 27.064 32.373 43.667 1.00 36.38 108 LYS A N 1
ATOM 807 C CA . LYS A 1 108 ? 26.303 33.537 44.122 1.00 36.38 108 LYS A CA 1
ATOM 808 C C . LYS A 1 108 ? 26.776 34.896 43.571 1.00 36.38 108 LYS A C 1
ATOM 810 O O . LYS A 1 108 ? 27.950 35.090 43.292 1.00 36.38 108 LYS A O 1
ATOM 815 N N . SER A 1 109 ? 25.826 35.832 43.690 1.00 33.03 109 SER A N 1
ATOM 816 C CA . SER A 1 109 ? 25.919 37.233 44.152 1.00 33.03 109 SER A CA 1
ATOM 817 C C . SER A 1 109 ? 26.123 38.400 43.167 1.00 33.03 109 SER A C 1
ATOM 819 O O . SER A 1 109 ? 27.168 38.550 42.550 1.00 33.03 109 SER A O 1
ATOM 821 N N . THR A 1 110 ? 25.129 39.300 43.268 1.00 35.16 110 THR A N 1
ATOM 822 C CA . THR A 1 110 ? 25.154 40.781 43.333 1.00 35.16 110 THR A CA 1
ATOM 823 C C . THR A 1 110 ? 25.344 41.652 42.086 1.00 35.16 110 THR A C 1
ATOM 825 O O . THR A 1 110 ? 26.394 41.665 41.465 1.00 35.16 110 THR A O 1
ATOM 828 N N . ASN A 1 111 ? 24.326 42.514 41.946 1.00 35.16 111 ASN A N 1
ATOM 829 C CA . ASN A 1 111 ? 24.317 43.943 41.624 1.00 35.16 111 ASN A CA 1
ATOM 830 C C . ASN A 1 111 ? 24.487 44.468 40.187 1.00 35.16 111 ASN A C 1
ATOM 832 O O . ASN A 1 111 ? 25.475 44.240 39.506 1.00 35.16 111 ASN A O 1
ATOM 836 N N . GLU A 1 112 ? 23.514 45.344 39.909 1.00 34.00 112 GLU A N 1
ATOM 837 C CA . GLU A 1 112 ? 23.592 46.652 39.255 1.00 34.00 112 GLU A CA 1
ATOM 838 C C . GLU A 1 112 ? 23.499 46.798 37.733 1.00 34.00 112 GLU A C 1
ATOM 840 O O . GLU A 1 112 ? 24.006 46.033 36.918 1.00 34.00 112 GLU A O 1
ATOM 845 N N . GLU A 1 113 ? 22.746 47.856 37.431 1.00 39.16 113 GLU A N 1
ATOM 846 C CA . GLU A 1 113 ? 22.452 48.529 36.179 1.00 39.16 113 GLU A CA 1
ATOM 847 C C . GLU A 1 113 ? 23.627 48.570 35.201 1.00 39.16 113 GLU A C 1
ATOM 849 O O . GLU A 1 113 ? 24.738 48.954 35.550 1.00 39.16 113 GLU A O 1
ATOM 854 N N . SER A 1 114 ? 23.352 48.353 33.917 1.00 35.50 114 SER A N 1
ATOM 855 C CA . SER A 1 114 ? 23.268 49.469 32.966 1.00 35.50 114 SER A CA 1
ATOM 856 C C . SER A 1 114 ? 23.030 48.987 31.535 1.00 35.50 114 SER A C 1
ATOM 858 O O . SER A 1 114 ? 23.511 47.961 31.061 1.00 35.50 114 SER A O 1
ATOM 860 N N . SER A 1 115 ? 22.230 49.793 30.855 1.00 43.41 115 SER A N 1
ATOM 861 C CA . SER A 1 115 ? 21.974 49.834 29.425 1.00 43.41 115 SER A CA 1
ATOM 862 C C . SER A 1 115 ? 23.243 49.835 28.571 1.00 43.41 115 SER A C 1
ATOM 864 O O . SER A 1 115 ? 24.087 50.713 28.727 1.00 43.41 115 SER A O 1
ATOM 866 N N . SER A 1 116 ? 23.299 48.975 27.554 1.00 35.81 116 SER A N 1
ATOM 867 C CA . SER A 1 116 ? 23.918 49.345 26.278 1.00 35.81 116 SER A CA 1
ATOM 868 C C . SER A 1 116 ? 23.388 48.506 25.115 1.00 35.81 116 SER A C 1
ATOM 870 O O . SER A 1 116 ? 23.293 47.283 25.140 1.00 35.81 116 SER A O 1
ATOM 872 N N . SER A 1 117 ? 23.009 49.246 24.086 1.00 43.03 117 SER A N 1
ATOM 873 C CA . SER A 1 117 ? 22.686 48.837 22.731 1.00 43.03 117 SER A CA 1
ATOM 874 C C . SER A 1 117 ? 23.850 48.122 22.047 1.00 43.03 117 SER A C 1
ATOM 876 O O . SER A 1 117 ? 24.956 48.658 21.998 1.00 43.03 117 SER A O 1
ATOM 878 N N . SER A 1 118 ? 23.580 46.995 21.391 1.00 35.97 118 SER A N 1
ATOM 879 C CA . SER A 1 118 ? 24.381 46.560 20.246 1.00 35.97 118 SER A CA 1
ATOM 880 C C . SER A 1 118 ? 23.516 45.808 19.236 1.00 35.97 118 SER A C 1
ATOM 882 O O . SER A 1 118 ? 22.926 44.764 19.496 1.00 35.97 118 SER A O 1
ATOM 884 N N . SER A 1 119 ? 23.417 46.421 18.063 1.00 44.22 119 SER A N 1
ATOM 885 C CA . SER A 1 119 ? 22.902 45.870 16.822 1.00 44.22 119 SER A CA 1
ATOM 886 C C . SER A 1 119 ? 23.869 44.819 16.279 1.00 44.22 119 SER A C 1
ATOM 888 O O . SER A 1 119 ? 25.021 45.144 15.991 1.00 44.22 119 SER A O 1
ATOM 890 N N . SER A 1 120 ? 23.397 43.594 16.062 1.00 35.62 120 SER A N 1
ATOM 891 C CA . SER A 1 120 ? 24.115 42.587 15.282 1.00 35.62 120 SER A CA 1
ATOM 892 C C . SER A 1 120 ? 23.232 42.085 14.140 1.00 35.62 120 SER A C 1
ATOM 894 O O . SER A 1 120 ? 22.209 41.427 14.318 1.00 35.62 120 SER A O 1
ATOM 896 N N . HIS A 1 121 ? 23.638 42.455 12.925 1.00 43.78 121 HIS A N 1
ATOM 897 C CA . HIS A 1 121 ? 23.179 41.846 11.687 1.00 43.78 121 HIS A CA 1
ATOM 898 C C . HIS A 1 121 ? 23.559 40.365 11.682 1.00 43.78 121 HIS A C 1
ATOM 900 O O . HIS A 1 121 ? 24.738 40.021 11.657 1.00 43.78 121 HIS A O 1
ATOM 906 N N . SER A 1 122 ? 22.552 39.496 11.675 1.00 36.59 122 SER A N 1
ATOM 907 C CA . SER A 1 122 ? 22.699 38.080 11.358 1.00 36.59 122 SER A CA 1
ATOM 908 C C . SER A 1 122 ? 22.222 37.858 9.925 1.00 36.59 122 SER A C 1
ATOM 910 O O . SER A 1 122 ? 21.032 37.805 9.624 1.00 36.59 122 SER A O 1
ATOM 912 N N . SER A 1 123 ? 23.184 37.768 9.014 1.00 40.88 123 SER A N 1
ATOM 913 C CA . SER A 1 123 ? 23.004 37.277 7.654 1.00 40.88 123 SER A CA 1
ATOM 914 C C . SER A 1 123 ? 22.778 35.764 7.700 1.00 40.88 123 SER A C 1
ATOM 916 O O . SER A 1 123 ? 23.715 34.966 7.743 1.00 40.88 123 SER A O 1
ATOM 918 N N . SER A 1 124 ? 21.507 35.364 7.698 1.00 38.62 124 SER A N 1
ATOM 919 C CA . SER A 1 124 ? 21.069 33.983 7.518 1.00 38.62 124 SER A CA 1
ATOM 920 C C . SER A 1 124 ? 21.329 33.542 6.073 1.00 38.62 124 SER A C 1
ATOM 922 O O . SER A 1 124 ? 20.532 33.755 5.161 1.00 38.62 124 SER A O 1
ATOM 924 N N . SER A 1 125 ? 22.486 32.921 5.850 1.00 41.94 125 SER A N 1
ATOM 925 C CA . SER A 1 125 ? 22.782 32.210 4.609 1.00 41.94 125 SER A CA 1
ATOM 926 C C . SER A 1 125 ? 21.983 30.903 4.583 1.00 41.94 125 SER A C 1
ATOM 928 O O . SER A 1 125 ? 22.269 29.923 5.263 1.00 41.94 125 SER A O 1
ATOM 930 N N . SER A 1 126 ? 20.920 30.956 3.791 1.00 42.47 126 SER A N 1
ATOM 931 C CA . SER A 1 126 ? 20.018 29.896 3.350 1.00 42.47 126 SER A CA 1
ATOM 932 C C . SER A 1 126 ? 20.693 28.545 3.068 1.00 42.47 126 SER A C 1
ATOM 934 O O . SER A 1 126 ? 21.403 28.388 2.075 1.00 42.47 126 SER A O 1
ATOM 936 N N . SER A 1 127 ? 20.348 27.535 3.867 1.00 45.72 127 SER A N 1
ATOM 937 C CA . SER A 1 127 ? 20.621 26.104 3.662 1.00 45.72 127 SER A CA 1
ATOM 938 C C . SER A 1 127 ? 19.511 25.389 2.862 1.00 45.72 127 SER A C 1
ATOM 940 O O . SER A 1 127 ? 19.295 24.187 3.001 1.00 45.72 127 SER A O 1
ATOM 942 N N . SER A 1 128 ? 18.796 26.113 1.993 1.00 50.19 128 SER A N 1
ATOM 943 C CA . SER A 1 128 ? 17.648 25.611 1.217 1.00 50.19 128 SER A CA 1
ATOM 944 C C . SER A 1 128 ? 18.017 24.868 -0.079 1.00 50.19 128 SER A C 1
ATOM 946 O O . SER A 1 128 ? 17.130 24.420 -0.805 1.00 50.19 128 SER A O 1
ATOM 948 N N . SER A 1 129 ? 19.304 24.710 -0.401 1.00 55.09 129 SER A N 1
ATOM 949 C CA . SER A 1 129 ? 19.749 24.164 -1.695 1.00 55.09 129 SER A CA 1
ATOM 950 C C . SER A 1 129 ? 19.622 22.639 -1.822 1.00 55.09 129 SER A C 1
ATOM 952 O O . SER A 1 129 ? 19.519 22.117 -2.933 1.00 55.09 129 SER A O 1
ATOM 954 N N . SER A 1 130 ? 19.591 21.899 -0.711 1.00 55.62 130 SER A N 1
ATOM 955 C CA . SER A 1 130 ? 19.662 20.432 -0.734 1.00 55.62 130 SER A CA 1
ATOM 956 C C . SER A 1 130 ? 18.330 19.753 -1.079 1.00 55.62 130 SER A C 1
ATOM 958 O O . SER A 1 130 ? 18.341 18.734 -1.773 1.00 55.62 130 SER A O 1
ATOM 960 N N . SER A 1 131 ? 17.182 20.313 -0.675 1.00 57.72 131 SER A N 1
ATOM 961 C CA . SER A 1 131 ? 15.852 19.724 -0.942 1.00 57.72 131 SER A CA 1
ATOM 962 C C . SER A 1 131 ? 15.476 19.791 -2.425 1.00 57.72 131 SER A C 1
ATOM 964 O O . SER A 1 131 ? 14.960 18.822 -2.983 1.00 57.72 131 SER A O 1
ATOM 966 N N . SER A 1 132 ? 15.833 20.896 -3.085 1.00 67.12 132 SER A N 1
ATOM 967 C CA . SER A 1 132 ? 15.651 21.093 -4.527 1.00 67.12 132 SER A CA 1
ATOM 968 C C . SER A 1 132 ? 16.372 20.014 -5.351 1.00 67.12 132 SER A C 1
ATOM 970 O O . SER A 1 132 ? 15.821 19.487 -6.316 1.00 67.12 132 SER A O 1
ATOM 972 N N . SER A 1 133 ? 17.563 19.587 -4.914 1.00 80.25 133 SER A N 1
ATOM 973 C CA . SER A 1 133 ? 18.385 18.622 -5.658 1.00 80.25 133 SER A CA 1
ATOM 974 C C . SER A 1 133 ? 17.797 17.205 -5.733 1.00 80.25 133 SER A C 1
ATOM 976 O O . SER A 1 133 ? 18.069 16.476 -6.685 1.00 80.25 133 SER A O 1
ATOM 978 N N . VAL A 1 134 ? 17.022 16.769 -4.731 1.00 84.62 134 VAL A N 1
ATOM 979 C CA . VAL A 1 134 ? 16.423 15.419 -4.712 1.00 84.62 134 VAL A CA 1
ATOM 980 C C . VAL A 1 134 ? 15.243 15.359 -5.674 1.00 84.62 134 VAL A C 1
ATOM 982 O O . VAL A 1 134 ? 15.177 14.453 -6.501 1.00 84.62 134 VAL A O 1
ATOM 985 N N . LEU A 1 135 ? 14.354 16.355 -5.620 1.00 87.81 135 LEU A N 1
ATOM 986 C CA . LEU A 1 135 ? 13.193 16.429 -6.509 1.00 87.81 135 LEU A CA 1
ATOM 987 C C . LEU A 1 135 ? 13.601 16.610 -7.977 1.00 87.81 135 LEU A C 1
ATOM 989 O O . LEU A 1 135 ? 12.966 16.037 -8.853 1.00 87.81 135 LEU A O 1
ATOM 993 N N . GLN A 1 136 ? 14.702 17.317 -8.251 1.00 90.94 136 GLN A N 1
ATOM 994 C CA . GLN A 1 136 ? 15.261 17.446 -9.605 1.00 90.94 136 GLN A CA 1
ATOM 995 C C . GLN A 1 136 ? 15.754 16.119 -10.207 1.00 90.94 136 GLN A C 1
ATOM 997 O O . GLN A 1 136 ? 15.870 16.009 -11.426 1.00 90.94 136 GLN A O 1
ATOM 1002 N N . ARG A 1 137 ? 16.046 15.116 -9.370 1.00 92.56 137 ARG A N 1
ATOM 1003 C CA . ARG A 1 137 ? 16.504 13.777 -9.783 1.00 92.56 137 ARG A CA 1
ATOM 1004 C C . ARG A 1 137 ? 15.383 12.738 -9.810 1.00 92.56 137 ARG A C 1
ATOM 1006 O O . ARG A 1 137 ? 15.653 11.568 -10.081 1.00 92.56 137 ARG A O 1
ATOM 1013 N N . LEU A 1 138 ? 14.150 13.149 -9.515 1.00 94.19 138 LEU A N 1
ATOM 1014 C CA . LEU A 1 138 ? 12.963 12.308 -9.570 1.00 94.19 138 LEU A CA 1
ATOM 1015 C C . LEU A 1 138 ? 12.152 12.645 -10.824 1.00 94.19 138 LEU A C 1
ATOM 1017 O O . LEU A 1 138 ? 11.612 13.739 -10.964 1.00 94.19 138 LEU A O 1
ATOM 1021 N N . HIS A 1 139 ? 12.036 11.678 -11.723 1.00 94.94 139 HIS A N 1
ATOM 1022 C CA . HIS A 1 139 ? 11.249 11.778 -12.945 1.00 94.94 139 HIS A CA 1
ATOM 1023 C C . HIS A 1 139 ? 9.998 10.911 -12.839 1.00 94.94 139 HIS A C 1
ATOM 1025 O O . HIS A 1 139 ? 10.034 9.830 -12.255 1.00 94.94 139 HIS A O 1
ATOM 1031 N N . PHE A 1 140 ? 8.906 11.354 -13.453 1.00 93.56 140 PHE A N 1
ATOM 1032 C CA . PHE A 1 140 ? 7.672 10.583 -13.541 1.00 93.56 140 PHE A CA 1
ATOM 1033 C C . PHE A 1 140 ? 7.403 10.221 -14.997 1.00 93.56 140 PHE A C 1
ATOM 1035 O O . PHE A 1 140 ? 7.410 11.087 -15.868 1.00 93.56 140 PHE A O 1
ATOM 1042 N N . ILE A 1 141 ? 7.169 8.936 -15.236 1.00 93.00 141 ILE A N 1
ATOM 1043 C CA . ILE A 1 141 ? 6.509 8.427 -16.430 1.00 93.00 141 ILE A CA 1
ATOM 1044 C C . ILE A 1 141 ? 5.090 8.100 -16.004 1.00 93.00 141 ILE A C 1
ATOM 1046 O O . ILE A 1 141 ? 4.867 7.212 -15.177 1.00 93.00 141 ILE A O 1
ATOM 1050 N N . SER A 1 142 ? 4.140 8.851 -16.533 1.00 91.31 142 SER A N 1
ATOM 1051 C CA . SER A 1 142 ? 2.753 8.714 -16.144 1.00 91.31 142 SER A CA 1
ATOM 1052 C C . SER A 1 142 ? 1.922 8.084 -17.260 1.00 91.31 142 SER A C 1
ATOM 1054 O O . SER A 1 142 ? 2.279 8.162 -18.437 1.00 91.31 142 SER A O 1
ATOM 1056 N N . PHE A 1 143 ? 0.873 7.356 -16.883 1.00 88.44 143 PHE A N 1
ATOM 1057 C CA . PHE A 1 143 ? -0.042 6.711 -17.822 1.00 88.44 143 PHE A CA 1
ATOM 1058 C C . PHE A 1 143 ? -1.498 6.907 -17.381 1.00 88.44 143 PHE A C 1
ATOM 1060 O O . PHE A 1 143 ? -1.760 7.055 -16.183 1.00 88.44 143 PHE A O 1
ATOM 1067 N N . PRO A 1 144 ? -2.478 6.866 -18.303 1.00 87.56 144 PRO A N 1
ATOM 1068 C CA . PRO A 1 144 ? -3.877 7.037 -17.929 1.00 87.56 144 PRO A CA 1
ATOM 1069 C C . PRO A 1 144 ? -4.317 5.960 -16.922 1.00 87.56 144 PRO A C 1
ATOM 1071 O O . PRO A 1 144 ? -3.847 4.827 -17.005 1.00 87.56 144 PRO A O 1
ATOM 1074 N N . PRO A 1 145 ? -5.227 6.239 -15.976 1.00 81.56 145 PRO A N 1
ATOM 1075 C CA . PRO A 1 145 ? -5.700 5.213 -15.052 1.00 81.56 145 PRO A CA 1
ATOM 1076 C C . PRO A 1 145 ? -6.375 4.066 -15.816 1.00 81.56 145 PRO A C 1
ATOM 1078 O O . PRO A 1 145 ? -7.210 4.302 -16.692 1.00 81.56 145 PRO A O 1
ATOM 1081 N N . SER A 1 146 ? -6.054 2.816 -15.464 1.00 74.06 146 SER A N 1
ATOM 1082 C CA . SER A 1 146 ? -6.749 1.652 -16.017 1.00 74.06 146 SER A CA 1
ATOM 1083 C C . SER A 1 146 ? -8.212 1.714 -15.570 1.00 74.06 146 SER A C 1
ATOM 1085 O O . SER A 1 146 ? -8.516 1.448 -14.408 1.00 74.06 146 SER A O 1
ATOM 1087 N N . GLY A 1 147 ? -9.127 2.078 -16.472 1.00 66.19 147 GLY A N 1
ATOM 1088 C CA . GLY A 1 147 ? -10.567 2.201 -16.193 1.00 66.19 147 GLY A CA 1
ATOM 1089 C C . GLY A 1 147 ? -11.258 0.895 -15.771 1.00 66.19 147 GLY A C 1
ATOM 1090 O O . GLY A 1 147 ? -12.472 0.871 -15.574 1.00 66.19 147 GLY A O 1
ATOM 1091 N N . SER A 1 148 ? -10.504 -0.198 -15.626 1.00 58.84 148 SER A N 1
ATOM 1092 C CA . SER A 1 148 ? -10.962 -1.459 -15.064 1.00 58.84 148 SER A CA 1
ATOM 1093 C C . SER A 1 148 ? -11.352 -1.262 -13.598 1.00 58.84 148 SER A C 1
ATOM 1095 O O . SER A 1 148 ? -10.506 -1.283 -12.700 1.00 58.84 148 SER A O 1
ATOM 1097 N N . LYS A 1 149 ? -12.652 -1.090 -13.344 1.00 56.19 149 LYS A N 1
ATOM 1098 C CA . LYS A 1 149 ? -13.187 -1.296 -11.999 1.00 56.19 149 LYS A CA 1
ATOM 1099 C C . LYS A 1 149 ? -12.942 -2.753 -11.605 1.00 56.19 149 LYS A C 1
ATOM 1101 O O . LYS A 1 149 ? -13.133 -3.637 -12.447 1.00 56.19 149 LYS A O 1
ATOM 1106 N N . PRO A 1 150 ? -12.549 -3.017 -10.350 1.00 54.31 150 PRO A N 1
ATOM 1107 C CA . PRO A 1 150 ? -12.606 -4.357 -9.802 1.00 54.31 150 PRO A CA 1
ATOM 1108 C C . PRO A 1 150 ? -13.978 -4.966 -10.100 1.00 54.31 150 PRO A C 1
ATOM 1110 O O . PRO A 1 150 ? -14.991 -4.376 -9.729 1.00 54.31 150 PRO A O 1
ATOM 1113 N N . GLN A 1 151 ? -14.045 -6.090 -10.816 1.00 54.69 151 GLN A N 1
ATOM 1114 C CA . GLN A 1 151 ? -15.328 -6.779 -10.958 1.00 54.69 151 GLN A CA 1
ATOM 1115 C C . GLN A 1 151 ? -15.733 -7.289 -9.572 1.00 54.69 151 GLN A C 1
ATOM 1117 O O . GLN A 1 151 ? -14.914 -7.897 -8.884 1.00 54.69 151 GLN A O 1
ATOM 1122 N N . ASN A 1 152 ? -16.977 -7.032 -9.155 1.00 51.19 152 ASN A N 1
ATOM 1123 C CA . ASN A 1 152 ? -17.520 -7.550 -7.900 1.00 51.19 152 ASN A CA 1
ATOM 1124 C C . ASN A 1 152 ? -17.557 -9.081 -7.973 1.00 51.19 152 ASN A C 1
ATOM 1126 O O . ASN A 1 152 ? -18.451 -9.665 -8.585 1.00 51.19 152 ASN A O 1
ATOM 1130 N N . VAL A 1 153 ? -16.573 -9.749 -7.369 1.00 52.66 153 VAL A N 1
ATOM 1131 C CA . VAL A 1 153 ? -16.524 -11.214 -7.332 1.00 52.66 153 VAL A CA 1
ATOM 1132 C C . VAL A 1 153 ? -17.180 -11.702 -6.038 1.00 52.66 153 VAL A C 1
ATOM 1134 O O . VAL A 1 153 ? -16.511 -12.016 -5.056 1.00 52.66 153 VAL A O 1
ATOM 1137 N N . VAL A 1 154 ? -18.515 -11.753 -6.044 1.00 45.94 154 VAL A N 1
ATOM 1138 C CA . VAL A 1 154 ? -19.375 -11.903 -4.847 1.00 45.94 154 VAL A CA 1
ATOM 1139 C C . VAL A 1 154 ? -19.317 -13.295 -4.182 1.00 45.94 154 VAL A C 1
ATOM 1141 O O . VAL A 1 154 ? -19.912 -13.497 -3.136 1.00 45.94 154 VAL A O 1
ATOM 1144 N N . ASN A 1 155 ? -18.573 -14.277 -4.703 1.00 45.97 15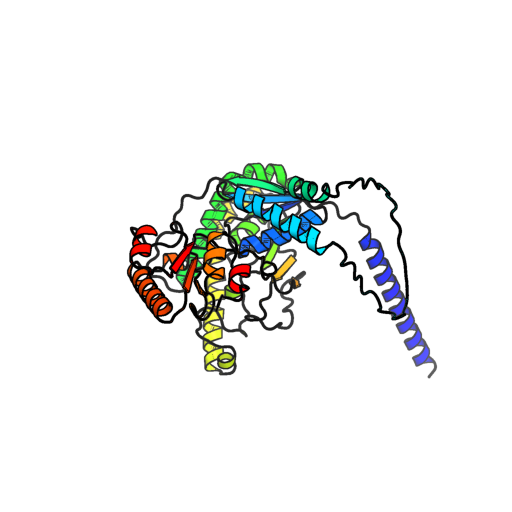5 ASN A N 1
ATOM 1145 C CA . ASN A 1 155 ? -18.547 -15.622 -4.103 1.00 45.97 155 ASN A CA 1
ATOM 1146 C C . ASN A 1 155 ? -17.206 -16.322 -4.288 1.00 45.97 155 ASN A C 1
ATOM 1148 O O . ASN A 1 155 ? -17.058 -17.151 -5.189 1.00 45.97 155 ASN A O 1
ATOM 1152 N N . THR A 1 156 ? -16.201 -15.968 -3.477 1.00 52.62 156 THR A N 1
ATOM 1153 C CA . THR A 1 156 ? -14.865 -16.518 -3.699 1.00 52.62 156 THR A CA 1
ATOM 1154 C C . THR A 1 156 ? -14.028 -16.865 -2.464 1.00 52.62 156 THR A C 1
ATOM 1156 O O . THR A 1 156 ? -13.734 -16.029 -1.612 1.00 52.62 156 THR A O 1
ATOM 1159 N N . THR A 1 157 ? -13.557 -18.116 -2.429 1.00 63.69 157 THR A N 1
ATOM 1160 C CA . THR A 1 157 ? -12.573 -18.656 -1.470 1.00 63.69 157 THR A CA 1
ATOM 1161 C C . THR A 1 157 ? -11.265 -17.839 -1.463 1.00 63.69 157 THR A C 1
ATOM 1163 O O . THR A 1 157 ? -10.987 -17.077 -2.396 1.00 63.69 157 THR A O 1
ATOM 1166 N N . THR A 1 158 ? -10.414 -17.999 -0.438 1.00 61.66 158 THR A N 1
ATOM 1167 C CA . THR A 1 158 ? -9.059 -17.395 -0.373 1.00 61.66 158 THR A CA 1
ATOM 1168 C C . THR A 1 158 ? -8.246 -17.660 -1.647 1.00 61.66 158 THR A C 1
ATOM 1170 O O . THR A 1 158 ? -7.522 -16.790 -2.124 1.00 61.66 158 THR A O 1
ATOM 1173 N N . PHE A 1 159 ? -8.439 -18.830 -2.263 1.00 63.59 159 PHE A N 1
ATOM 1174 C CA . PHE A 1 159 ? -7.821 -19.204 -3.536 1.00 63.59 159 PHE A CA 1
ATOM 1175 C C . PHE A 1 159 ? -8.170 -18.240 -4.674 1.00 63.59 159 PHE A C 1
ATOM 1177 O O . PHE A 1 159 ? -7.298 -17.704 -5.355 1.00 63.59 159 PHE A O 1
ATOM 1184 N N . GLN A 1 160 ? -9.460 -17.985 -4.862 1.00 65.25 160 GLN A N 1
ATOM 1185 C CA . GLN A 1 160 ? -9.937 -17.070 -5.891 1.00 65.25 160 GLN A CA 1
ATOM 1186 C C . GLN A 1 160 ? -9.547 -15.615 -5.581 1.00 65.25 160 GLN A C 1
ATOM 1188 O O . GLN A 1 160 ? -9.387 -14.839 -6.515 1.00 65.25 160 GLN A O 1
ATOM 1193 N N . MET A 1 161 ? -9.323 -15.255 -4.308 1.00 64.88 161 MET A N 1
ATOM 1194 C CA . MET A 1 161 ? -8.773 -13.943 -3.934 1.00 64.88 161 MET A CA 1
ATOM 1195 C C . MET A 1 161 ? -7.371 -13.755 -4.501 1.00 64.88 161 MET A C 1
ATOM 1197 O O . MET A 1 161 ? -7.097 -12.766 -5.172 1.00 64.88 161 MET A O 1
ATOM 1201 N N . ILE A 1 162 ? -6.497 -14.729 -4.248 1.00 66.69 162 ILE A N 1
ATOM 1202 C CA . ILE A 1 162 ? -5.108 -14.703 -4.705 1.00 66.69 162 ILE A CA 1
ATOM 1203 C C . ILE A 1 162 ? -5.073 -14.714 -6.238 1.00 66.69 162 ILE A C 1
ATOM 1205 O O . ILE A 1 162 ? -4.332 -13.939 -6.842 1.00 66.69 162 ILE A O 1
ATOM 1209 N N . ALA A 1 163 ? -5.923 -15.524 -6.878 1.00 67.62 163 ALA A N 1
ATOM 1210 C CA . ALA A 1 163 ? -6.056 -15.548 -8.334 1.00 67.62 163 ALA A CA 1
ATOM 1211 C C . ALA A 1 163 ? -6.538 -14.208 -8.915 1.00 67.62 163 ALA A C 1
ATOM 1213 O O . ALA A 1 163 ? -6.000 -13.724 -9.915 1.00 67.62 163 ALA A O 1
ATOM 1214 N N . TYR A 1 164 ? -7.524 -13.587 -8.268 1.00 69.00 164 TYR A N 1
ATOM 1215 C CA . TYR A 1 164 ? -8.050 -12.286 -8.650 1.00 69.00 164 TYR A CA 1
ATOM 1216 C C . TYR A 1 164 ? -7.004 -11.177 -8.490 1.00 69.00 164 TYR A C 1
ATOM 1218 O O . TYR A 1 164 ? -6.784 -10.420 -9.430 1.00 69.00 164 TYR A O 1
ATOM 1226 N N . MET A 1 165 ? -6.306 -11.124 -7.348 1.00 68.75 165 MET A N 1
ATOM 1227 C CA . MET A 1 165 ? -5.222 -10.166 -7.104 1.00 68.75 165 MET A CA 1
ATOM 1228 C C . MET A 1 165 ? -4.158 -10.248 -8.192 1.00 68.75 165 MET A C 1
ATOM 1230 O O . MET A 1 165 ? -3.777 -9.227 -8.756 1.00 68.75 165 MET A O 1
ATOM 1234 N N . GLN A 1 166 ? -3.721 -11.460 -8.539 1.00 68.25 166 GLN A N 1
ATOM 1235 C CA . GLN A 1 166 ? -2.738 -11.643 -9.603 1.00 68.25 166 GLN A CA 1
ATOM 1236 C C . GLN A 1 166 ? -3.279 -11.200 -10.961 1.00 68.25 166 GLN A C 1
ATOM 1238 O O . GLN A 1 166 ? -2.577 -10.510 -11.685 1.00 68.25 166 GLN A O 1
ATOM 1243 N N . THR A 1 167 ? -4.530 -11.522 -11.295 1.00 69.19 167 THR A N 1
ATOM 1244 C CA . THR A 1 167 ? -5.137 -11.108 -12.572 1.00 69.19 167 THR A CA 1
ATOM 1245 C C . THR A 1 167 ? -5.272 -9.587 -12.673 1.00 69.19 167 THR A C 1
ATOM 1247 O O . THR A 1 167 ? -4.923 -9.007 -13.700 1.00 69.19 167 THR A O 1
ATOM 1250 N N . ALA A 1 168 ? -5.730 -8.929 -11.605 1.00 70.50 168 ALA A N 1
ATOM 1251 C CA . ALA A 1 168 ? -5.850 -7.476 -11.542 1.00 70.50 168 ALA A CA 1
ATOM 1252 C C . ALA A 1 168 ? -4.480 -6.795 -11.682 1.00 70.50 168 ALA A C 1
ATOM 1254 O O . ALA A 1 168 ? -4.338 -5.844 -12.449 1.00 70.50 168 ALA A O 1
ATOM 1255 N N . LEU A 1 169 ? -3.457 -7.324 -11.004 1.00 72.62 169 LEU A N 1
ATOM 1256 C CA . LEU A 1 169 ? -2.089 -6.820 -11.112 1.00 72.62 169 LEU A CA 1
ATOM 1257 C C . LEU A 1 169 ? -1.506 -7.047 -12.505 1.00 72.62 169 LEU A C 1
ATOM 1259 O O . LEU A 1 169 ? -0.957 -6.120 -13.076 1.00 72.62 169 LEU A O 1
ATOM 1263 N N . ILE A 1 170 ? -1.681 -8.229 -13.097 1.00 73.06 170 ILE A N 1
ATOM 1264 C CA . ILE A 1 170 ? -1.259 -8.544 -14.472 1.00 73.06 170 ILE A CA 1
ATOM 1265 C C . ILE A 1 170 ? -1.875 -7.574 -15.472 1.00 73.06 170 ILE A C 1
ATOM 1267 O O . ILE A 1 170 ? -1.169 -7.038 -16.327 1.00 73.06 170 ILE A O 1
ATOM 1271 N N . HIS A 1 171 ? -3.185 -7.340 -15.360 1.00 75.94 171 HIS A N 1
ATOM 1272 C CA . HIS A 1 171 ? -3.883 -6.390 -16.215 1.00 75.94 171 HIS A CA 1
ATOM 1273 C C . HIS A 1 171 ? -3.279 -4.993 -16.073 1.00 75.94 171 HIS A C 1
ATOM 1275 O O . HIS A 1 171 ? -2.978 -4.354 -17.079 1.00 75.94 171 HIS A O 1
ATOM 1281 N N . HIS A 1 172 ? -3.023 -4.564 -14.835 1.00 77.81 172 HIS A N 1
ATOM 1282 C CA . HIS A 1 172 ? -2.392 -3.284 -14.560 1.00 77.81 172 HIS A CA 1
ATOM 1283 C C . HIS A 1 172 ? -0.969 -3.191 -15.128 1.00 77.81 172 HIS A C 1
ATOM 1285 O O . HIS A 1 172 ? -0.662 -2.224 -15.818 1.00 77.81 172 HIS A O 1
ATOM 1291 N N . CYS A 1 173 ? -0.122 -4.204 -14.922 1.00 78.44 173 CYS A N 1
ATOM 1292 C CA . CYS A 1 173 ? 1.242 -4.224 -15.450 1.00 78.44 173 CYS A CA 1
ATOM 1293 C C . CYS A 1 173 ? 1.253 -4.160 -16.973 1.00 78.44 173 CYS A C 1
ATOM 1295 O O . CYS A 1 173 ? 2.023 -3.400 -17.549 1.00 78.44 173 CYS A O 1
ATOM 1297 N N . ASN A 1 174 ? 0.398 -4.947 -17.634 1.00 81.69 174 ASN A N 1
ATOM 1298 C CA . ASN A 1 174 ? 0.308 -4.937 -19.088 1.00 81.69 174 ASN A CA 1
ATOM 1299 C C . ASN A 1 174 ? -0.184 -3.584 -19.604 1.00 81.69 174 ASN A C 1
ATOM 1301 O O . ASN A 1 174 ? 0.382 -3.038 -20.546 1.00 81.69 174 ASN A O 1
ATOM 1305 N N . TYR A 1 175 ? -1.216 -3.027 -18.967 1.00 84.38 175 TYR A N 1
ATOM 1306 C CA . TYR A 1 175 ? -1.737 -1.713 -19.312 1.00 84.38 175 TYR A CA 1
ATOM 1307 C C . TYR A 1 175 ? -0.651 -0.644 -19.160 1.00 84.38 175 TYR A C 1
ATOM 1309 O O . TYR A 1 175 ? -0.347 0.063 -20.117 1.00 84.38 175 TYR A O 1
ATOM 1317 N N . SER A 1 176 ? -0.010 -0.583 -17.995 1.00 86.19 176 SER A N 1
ATOM 1318 C CA . SER A 1 176 ? 1.076 0.345 -17.696 1.00 86.19 176 SER A CA 1
ATOM 1319 C C . SER A 1 176 ? 2.218 0.213 -18.705 1.00 86.19 176 SER A C 1
ATOM 1321 O O . SER A 1 176 ? 2.611 1.201 -19.324 1.00 86.19 176 SER A O 1
ATOM 1323 N N . LEU A 1 177 ? 2.683 -1.010 -18.969 1.00 85.81 177 LEU A N 1
ATOM 1324 C CA . LEU A 1 177 ? 3.768 -1.256 -19.911 1.00 85.81 177 LEU A CA 1
ATOM 1325 C C . LEU A 1 177 ? 3.388 -0.851 -21.339 1.00 85.81 177 LEU A C 1
ATOM 1327 O O . LEU A 1 177 ? 4.154 -0.143 -21.980 1.00 85.81 177 LEU A O 1
ATOM 1331 N N . SER A 1 178 ? 2.194 -1.205 -21.818 1.00 86.75 178 SER A N 1
ATOM 1332 C CA . SER A 1 178 ? 1.746 -0.835 -23.171 1.00 86.75 178 SER A CA 1
ATOM 1333 C C . SER A 1 178 ? 1.723 0.682 -23.416 1.00 86.75 178 SER A C 1
ATOM 1335 O O . SER A 1 178 ? 1.950 1.119 -24.541 1.00 86.75 178 SER A O 1
ATOM 1337 N N . HIS A 1 179 ? 1.518 1.488 -22.368 1.00 89.88 179 HIS A N 1
ATOM 1338 C CA . HIS A 1 179 ? 1.510 2.952 -22.454 1.00 89.88 179 HIS A CA 1
ATOM 1339 C C . HIS A 1 179 ? 2.890 3.586 -22.243 1.00 89.88 179 HIS A C 1
ATOM 1341 O O . HIS A 1 179 ? 3.115 4.719 -22.660 1.00 89.88 179 HIS A O 1
ATOM 1347 N N . THR A 1 180 ? 3.819 2.879 -21.600 1.00 88.75 180 THR A N 1
ATOM 1348 C CA . THR A 1 180 ? 5.100 3.448 -21.150 1.00 88.75 180 THR A CA 1
ATOM 1349 C C . THR A 1 180 ? 6.314 2.843 -21.854 1.00 88.75 180 THR A C 1
ATOM 1351 O O . THR A 1 180 ? 7.398 3.422 -21.813 1.00 88.75 180 THR A O 1
ATOM 1354 N N . GLN A 1 181 ? 6.149 1.726 -22.572 1.00 87.19 181 GLN A N 1
ATOM 1355 C CA . GLN A 1 181 ? 7.234 0.948 -23.177 1.00 87.19 181 GLN A CA 1
ATOM 1356 C C . GLN A 1 181 ? 8.177 1.791 -24.038 1.00 87.19 181 GLN A C 1
ATOM 1358 O O . GLN A 1 181 ? 9.390 1.681 -23.891 1.00 87.19 181 GLN A O 1
ATOM 1363 N N . GLN A 1 182 ? 7.656 2.652 -24.916 1.00 86.38 182 GLN A N 1
ATOM 1364 C CA . GLN A 1 182 ? 8.512 3.466 -25.786 1.00 86.38 182 GLN A CA 1
ATOM 1365 C C . GLN A 1 182 ? 9.392 4.439 -24.990 1.00 86.38 182 GLN A C 1
ATOM 1367 O O . GLN A 1 182 ? 10.581 4.563 -25.275 1.00 86.38 182 GLN A O 1
ATOM 1372 N N . GLN A 1 183 ? 8.836 5.084 -23.963 1.00 89.88 183 GLN A N 1
ATOM 1373 C CA . GLN A 1 183 ? 9.584 5.995 -23.093 1.00 89.88 183 GLN A CA 1
ATOM 1374 C C . GLN A 1 183 ? 10.629 5.235 -22.266 1.00 89.88 183 GLN A C 1
ATOM 1376 O O . GLN A 1 183 ? 11.761 5.686 -22.111 1.00 89.88 183 GLN A O 1
ATOM 1381 N N . LEU A 1 184 ? 10.278 4.044 -21.783 1.00 88.25 184 LEU A N 1
ATOM 1382 C CA . LEU A 1 184 ? 11.188 3.178 -21.036 1.00 88.25 184 LEU A CA 1
ATOM 1383 C C . LEU A 1 184 ? 12.358 2.696 -21.891 1.00 88.25 184 LEU A C 1
ATOM 1385 O O . LEU A 1 184 ? 13.491 2.723 -21.423 1.00 88.25 184 LEU A O 1
ATOM 1389 N N . LEU A 1 185 ? 12.111 2.312 -23.146 1.00 85.25 185 LEU A N 1
ATOM 1390 C CA . LEU A 1 185 ? 13.165 1.907 -24.080 1.00 85.25 185 LEU A CA 1
ATOM 1391 C C . LEU A 1 185 ? 14.118 3.066 -24.407 1.00 85.25 185 LEU A C 1
ATOM 1393 O O . LEU A 1 185 ? 15.319 2.849 -24.526 1.00 85.25 185 LEU A O 1
ATOM 1397 N N . GLN A 1 186 ? 13.621 4.306 -24.476 1.00 88.38 186 GLN A N 1
ATOM 1398 C CA . GLN A 1 186 ? 14.477 5.492 -24.627 1.00 88.38 186 GLN A CA 1
ATOM 1399 C C . GLN A 1 186 ? 15.366 5.736 -23.397 1.00 88.38 186 GLN A C 1
ATOM 1401 O O . GLN A 1 186 ? 16.490 6.220 -23.531 1.00 88.38 186 GLN A O 1
ATOM 1406 N N . LEU A 1 187 ? 14.884 5.395 -22.198 1.00 87.69 187 LEU A N 1
ATOM 1407 C CA . LEU A 1 187 ? 15.645 5.516 -20.951 1.00 87.69 187 LEU A CA 1
ATOM 1408 C C . LEU A 1 187 ? 16.517 4.293 -20.639 1.00 87.69 187 LEU A C 1
ATOM 1410 O O . LEU A 1 187 ? 17.419 4.408 -19.808 1.00 87.69 187 LEU A O 1
ATOM 1414 N N . GLN A 1 188 ? 16.284 3.152 -21.294 1.00 86.44 188 GLN A N 1
ATOM 1415 C CA . GLN A 1 188 ? 16.928 1.868 -21.005 1.00 86.44 188 GLN A CA 1
ATOM 1416 C C . GLN A 1 188 ? 18.456 1.961 -20.848 1.00 86.44 188 GLN A C 1
ATOM 1418 O O . GLN A 1 188 ? 18.948 1.431 -19.855 1.00 86.44 188 GLN A O 1
ATOM 1423 N N . PRO A 1 189 ? 19.224 2.669 -21.707 1.00 86.81 189 PRO A N 1
ATOM 1424 C CA . PRO A 1 189 ? 20.684 2.729 -21.565 1.00 86.81 189 PRO A CA 1
ATOM 1425 C C . PRO A 1 189 ? 21.160 3.394 -20.266 1.00 86.81 189 PRO A C 1
ATOM 1427 O O . PRO A 1 189 ? 22.326 3.274 -19.900 1.00 86.81 189 PRO A O 1
ATOM 1430 N N . ARG A 1 190 ? 20.278 4.145 -19.597 1.00 88.44 190 ARG A N 1
ATOM 1431 C CA . ARG A 1 190 ? 20.567 4.855 -18.348 1.00 88.44 190 ARG A CA 1
ATOM 1432 C C . ARG A 1 190 ? 20.129 4.033 -17.141 1.00 88.44 190 ARG A C 1
ATOM 1434 O O . ARG A 1 190 ? 20.821 4.055 -16.126 1.00 88.44 190 ARG A O 1
ATOM 1441 N N . ILE A 1 191 ? 19.012 3.308 -17.254 1.00 88.50 191 ILE A N 1
ATOM 1442 C CA . ILE A 1 191 ? 18.434 2.522 -16.159 1.00 88.50 191 ILE A CA 1
ATOM 1443 C C . ILE A 1 191 ? 19.394 1.394 -15.769 1.00 88.50 191 ILE A C 1
ATOM 1445 O O . ILE A 1 191 ? 19.775 0.559 -16.577 1.00 88.50 191 ILE A O 1
ATOM 1449 N N . THR A 1 192 ? 19.774 1.367 -14.496 1.00 89.88 192 THR A N 1
ATOM 1450 C CA . THR A 1 192 ? 20.718 0.398 -13.929 1.00 89.88 192 THR A CA 1
ATOM 1451 C C . THR A 1 192 ? 20.004 -0.743 -13.208 1.00 89.88 192 THR A C 1
ATOM 1453 O O . THR A 1 192 ? 20.514 -1.858 -13.172 1.00 89.88 192 THR A O 1
ATOM 1456 N N . ALA A 1 193 ? 18.834 -0.479 -12.619 1.00 88.06 193 ALA A N 1
ATOM 1457 C CA . ALA A 1 193 ? 18.029 -1.485 -11.933 1.00 88.06 193 ALA A CA 1
ATOM 1458 C C . ALA A 1 193 ? 16.559 -1.059 -11.822 1.00 88.06 193 ALA A C 1
ATOM 1460 O O . ALA A 1 193 ? 16.241 0.134 -11.791 1.00 88.06 193 ALA A O 1
ATOM 1461 N N . VAL A 1 194 ? 15.675 -2.046 -11.691 1.00 87.19 194 VAL A N 1
ATOM 1462 C CA . VAL A 1 194 ? 14.281 -1.845 -11.279 1.00 87.19 194 VAL A CA 1
ATOM 1463 C C . VAL A 1 194 ? 14.167 -2.086 -9.779 1.00 87.19 194 VAL A C 1
ATOM 1465 O O . VAL A 1 194 ? 14.714 -3.053 -9.265 1.00 87.19 194 VAL A O 1
ATOM 1468 N N . VAL A 1 195 ? 13.446 -1.224 -9.077 1.00 85.31 195 VAL A N 1
ATOM 1469 C CA . VAL A 1 195 ? 13.085 -1.337 -7.668 1.00 85.31 195 VAL A CA 1
ATOM 1470 C C . VAL A 1 195 ? 11.600 -1.672 -7.617 1.00 85.31 195 VAL A C 1
ATOM 1472 O O . VAL A 1 195 ? 10.763 -0.897 -8.073 1.00 85.31 195 VAL A O 1
ATOM 1475 N N . GLY A 1 196 ? 11.256 -2.838 -7.090 1.00 77.44 196 GLY A N 1
ATOM 1476 C CA . GLY A 1 196 ? 9.867 -3.287 -7.041 1.00 77.44 196 GLY A CA 1
ATOM 1477 C C . GLY A 1 196 ? 9.631 -4.217 -5.871 1.00 77.44 196 GLY A C 1
ATOM 1478 O O . GLY A 1 196 ? 10.574 -4.719 -5.268 1.00 77.44 196 GLY A O 1
ATOM 1479 N N . GLN A 1 197 ? 8.377 -4.463 -5.521 1.00 70.88 197 GLN A N 1
ATOM 1480 C CA . GLN A 1 197 ? 8.084 -5.358 -4.409 1.00 70.88 197 GLN A CA 1
ATOM 1481 C C . GLN A 1 197 ? 8.362 -6.817 -4.754 1.00 70.88 197 GLN A C 1
ATOM 1483 O O . GLN A 1 197 ? 7.938 -7.275 -5.804 1.00 70.88 197 GLN A O 1
ATOM 1488 N N . ALA A 1 198 ? 9.008 -7.565 -3.864 1.00 56.62 198 ALA A N 1
ATOM 1489 C CA . ALA A 1 198 ? 9.191 -9.009 -3.919 1.00 56.62 198 ALA A CA 1
ATOM 1490 C C . ALA A 1 198 ? 8.093 -9.697 -3.105 1.00 56.62 198 ALA A C 1
ATOM 1492 O O . ALA A 1 198 ? 8.225 -9.917 -1.910 1.00 56.62 198 ALA A O 1
ATOM 1493 N N . GLY A 1 199 ? 7.002 -10.053 -3.763 1.00 53.06 199 GLY A N 1
ATOM 1494 C CA . GLY A 1 199 ? 5.963 -10.881 -3.174 1.00 53.06 199 GLY A CA 1
ATOM 1495 C C . GLY A 1 199 ? 5.603 -11.964 -4.164 1.00 53.06 199 GLY A C 1
ATOM 1496 O O . GLY A 1 199 ? 5.271 -11.666 -5.311 1.00 53.06 199 GLY A O 1
ATOM 1497 N N . SER A 1 200 ? 5.727 -13.215 -3.748 1.00 48.03 200 SER A N 1
ATOM 1498 C CA . SER A 1 200 ? 5.146 -14.406 -4.357 1.00 48.03 200 SER A CA 1
ATOM 1499 C C . SER A 1 200 ? 4.042 -14.140 -5.394 1.00 48.03 200 SER A C 1
ATOM 1501 O O . SER A 1 200 ? 2.895 -13.935 -5.016 1.00 48.03 200 SER A O 1
ATOM 1503 N N . ALA A 1 201 ? 4.380 -14.163 -6.693 1.00 43.47 201 ALA A N 1
ATOM 1504 C CA . ALA A 1 201 ? 3.474 -13.968 -7.846 1.00 43.47 201 ALA A CA 1
ATOM 1505 C C . ALA A 1 201 ? 2.832 -12.572 -8.028 1.00 43.47 201 ALA A C 1
ATOM 1507 O O . ALA A 1 201 ? 2.190 -12.311 -9.043 1.00 43.47 201 ALA A O 1
ATOM 1508 N N . VAL A 1 202 ? 3.016 -11.674 -7.062 1.00 44.78 202 VAL A N 1
ATOM 1509 C CA . VAL A 1 202 ? 2.417 -10.329 -6.983 1.00 44.78 202 VAL A CA 1
ATOM 1510 C C . VAL A 1 202 ? 3.452 -9.245 -7.366 1.00 44.78 202 VAL A C 1
ATOM 1512 O O . VAL A 1 202 ? 3.076 -8.147 -7.748 1.00 44.78 202 VAL A O 1
ATOM 1515 N N . SER A 1 203 ? 4.749 -9.593 -7.437 1.00 53.75 203 SER A N 1
ATOM 1516 C CA . SER A 1 203 ? 5.853 -8.793 -8.036 1.00 53.75 203 SER A CA 1
ATOM 1517 C C . SER A 1 203 ? 5.824 -8.678 -9.572 1.00 53.75 203 SER A C 1
ATOM 1519 O O . SER A 1 203 ? 6.753 -8.196 -10.215 1.00 53.75 203 SER A O 1
ATOM 1521 N N . ALA A 1 204 ? 4.743 -9.160 -10.159 1.00 62.62 204 ALA A N 1
ATOM 1522 C CA . ALA A 1 204 ? 4.278 -8.956 -11.509 1.00 62.62 204 ALA A CA 1
ATOM 1523 C C . ALA A 1 204 ? 5.005 -7.888 -12.354 1.00 62.62 204 ALA A C 1
ATOM 1525 O O . ALA A 1 204 ? 5.704 -8.192 -13.326 1.00 62.62 204 ALA A O 1
ATOM 1526 N N . CYS A 1 205 ? 4.828 -6.625 -11.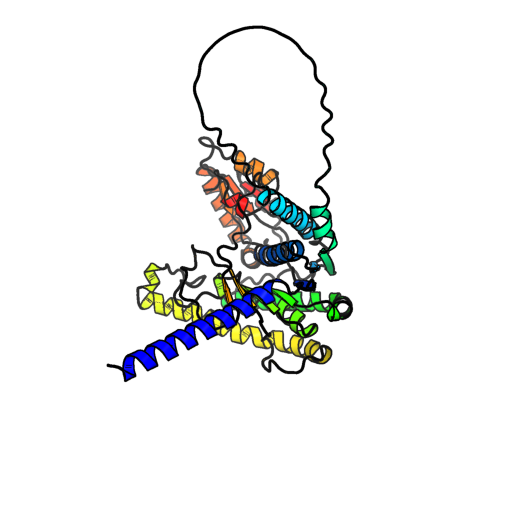967 1.00 75.31 205 CYS A N 1
ATOM 1527 C CA . CYS A 1 205 ? 5.250 -5.498 -12.773 1.00 75.31 205 CYS A CA 1
ATOM 1528 C C . CYS A 1 205 ? 6.766 -5.346 -12.711 1.00 75.31 205 CYS A C 1
ATOM 1530 O O . CYS A 1 205 ? 7.405 -5.460 -13.748 1.00 75.31 205 CYS A O 1
ATOM 1532 N N . GLY A 1 206 ? 7.370 -5.165 -11.529 1.00 79.31 206 GLY A N 1
ATOM 1533 C CA . GLY A 1 206 ? 8.823 -4.964 -11.401 1.00 79.31 206 GLY A CA 1
ATOM 1534 C C . GLY A 1 206 ? 9.641 -6.038 -12.127 1.00 79.31 206 GLY A C 1
ATOM 1535 O O . GLY A 1 206 ? 10.625 -5.737 -12.801 1.00 79.31 206 GLY A O 1
ATOM 1536 N N . CYS A 1 207 ? 9.156 -7.277 -12.081 1.00 76.88 207 CYS A N 1
ATOM 1537 C CA . CYS A 1 207 ? 9.667 -8.391 -12.863 1.00 76.88 207 CYS A CA 1
ATOM 1538 C C . CYS A 1 207 ? 9.581 -8.190 -14.385 1.00 76.88 207 CYS A C 1
ATOM 1540 O O . CYS A 1 207 ? 10.572 -8.347 -15.099 1.00 76.88 207 CYS A O 1
ATOM 1542 N N . LEU A 1 208 ? 8.397 -7.834 -14.885 1.00 78.38 208 LEU A N 1
ATOM 1543 C CA . LEU A 1 208 ? 8.159 -7.554 -16.297 1.00 78.38 208 LEU A CA 1
ATOM 1544 C C . LEU A 1 208 ? 9.000 -6.364 -16.790 1.00 78.38 208 LEU A C 1
ATOM 1546 O O . LEU A 1 208 ? 9.627 -6.460 -17.838 1.00 78.38 208 LEU A O 1
ATOM 1550 N N . TYR A 1 209 ? 9.079 -5.284 -16.010 1.00 84.31 209 TYR A N 1
ATOM 1551 C CA . TYR A 1 209 ? 9.913 -4.115 -16.300 1.00 84.31 209 TYR A CA 1
ATOM 1552 C C . TYR A 1 209 ? 11.400 -4.478 -16.363 1.00 84.31 209 TYR A C 1
ATOM 1554 O O . TYR A 1 209 ? 12.082 -4.112 -17.318 1.00 84.31 209 TYR A O 1
ATOM 1562 N N . SER A 1 210 ? 11.895 -5.241 -15.382 1.00 81.88 210 SER A N 1
ATOM 1563 C CA . SER A 1 210 ? 13.274 -5.746 -15.354 1.00 81.88 210 SER A CA 1
ATOM 1564 C C . SER A 1 210 ? 13.590 -6.565 -16.609 1.00 81.88 210 SER A C 1
ATOM 1566 O O . SER A 1 210 ? 14.627 -6.355 -17.238 1.00 81.88 210 SER A O 1
ATOM 1568 N N . ALA A 1 211 ? 12.667 -7.430 -17.034 1.00 78.06 211 ALA A N 1
ATOM 1569 C CA . ALA A 1 211 ? 12.826 -8.256 -18.226 1.00 78.06 211 ALA A CA 1
ATOM 1570 C C . ALA A 1 211 ? 12.744 -7.480 -19.549 1.00 78.06 211 ALA A C 1
ATOM 1572 O O . ALA A 1 211 ? 13.509 -7.770 -20.469 1.00 78.06 211 ALA A O 1
ATOM 1573 N N . VAL A 1 212 ? 11.842 -6.500 -19.655 1.00 80.06 212 VAL A N 1
ATOM 1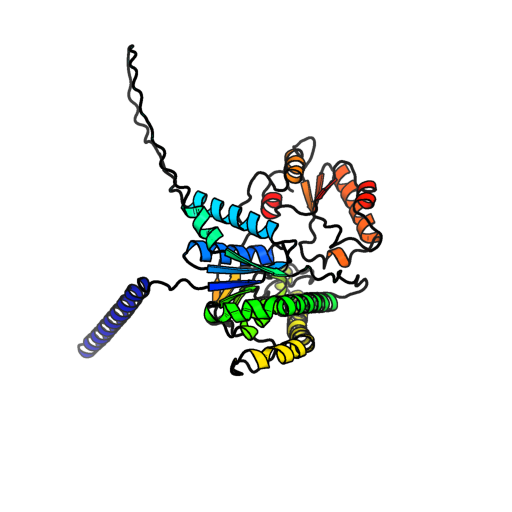574 C CA . VAL A 1 212 ? 11.714 -5.627 -20.837 1.00 80.06 212 VAL A CA 1
ATOM 1575 C C . VAL A 1 212 ? 12.968 -4.780 -21.018 1.00 80.06 212 VAL A C 1
ATOM 1577 O O . VAL A 1 212 ? 13.428 -4.590 -22.140 1.00 80.06 212 VAL A O 1
ATOM 1580 N N . LEU A 1 213 ? 13.528 -4.282 -19.916 1.00 83.00 213 LEU A N 1
ATOM 1581 C CA . LEU A 1 213 ? 14.694 -3.405 -19.930 1.00 83.00 213 LEU A CA 1
ATOM 1582 C C . LEU A 1 213 ? 16.026 -4.163 -19.944 1.00 83.00 213 LEU A C 1
ATOM 1584 O O . LEU A 1 213 ? 17.055 -3.569 -20.255 1.00 83.00 213 LEU A O 1
ATOM 1588 N N . GLY A 1 214 ? 16.029 -5.453 -19.603 1.00 81.25 214 GLY A N 1
ATOM 1589 C CA . GLY A 1 214 ? 17.254 -6.242 -19.470 1.00 81.25 214 GLY A CA 1
ATOM 1590 C C . GLY A 1 214 ? 18.146 -5.800 -18.310 1.00 81.25 214 GLY A C 1
ATOM 1591 O O . GLY A 1 214 ? 19.365 -5.919 -18.392 1.00 81.25 214 GLY A O 1
ATOM 1592 N N . VAL A 1 215 ? 17.547 -5.283 -17.235 1.00 82.62 215 VAL A N 1
ATOM 1593 C CA . VAL A 1 215 ? 18.253 -4.763 -16.051 1.00 82.62 215 VAL A CA 1
ATOM 1594 C C . VAL A 1 215 ? 17.860 -5.564 -14.806 1.00 82.62 215 VAL A C 1
ATOM 1596 O O . VAL A 1 215 ? 16.752 -6.101 -14.761 1.00 82.62 215 VAL A O 1
ATOM 1599 N N . PRO A 1 216 ? 18.716 -5.664 -13.776 1.00 83.81 216 PRO A N 1
ATOM 1600 C CA . PRO A 1 216 ? 18.408 -6.414 -12.558 1.00 83.81 216 PRO A CA 1
ATOM 1601 C C . PRO A 1 216 ? 17.213 -5.854 -11.770 1.00 83.81 216 PRO A C 1
ATOM 1603 O O . PRO A 1 216 ? 16.946 -4.650 -11.786 1.00 83.81 216 PRO A O 1
ATOM 1606 N N . LEU A 1 217 ? 16.537 -6.734 -11.020 1.00 81.50 217 LEU A N 1
ATOM 1607 C CA . LEU A 1 217 ? 15.488 -6.372 -10.062 1.00 81.50 217 LEU A CA 1
ATOM 1608 C C . LEU A 1 217 ? 16.051 -6.324 -8.630 1.00 81.50 217 LEU A C 1
ATOM 1610 O O . LEU A 1 217 ? 16.602 -7.308 -8.128 1.00 81.50 217 LEU A O 1
ATOM 1614 N N . LEU A 1 218 ? 15.863 -5.183 -7.968 1.00 81.31 218 LEU A N 1
ATOM 1615 C CA . LEU A 1 218 ? 15.982 -4.979 -6.527 1.00 81.31 218 LEU A CA 1
ATOM 1616 C C . LEU A 1 218 ? 14.599 -5.198 -5.914 1.00 81.31 218 LEU A C 1
ATOM 1618 O O . LEU A 1 218 ? 13.688 -4.384 -6.086 1.00 81.31 218 LEU A O 1
ATOM 1622 N N . ALA A 1 219 ? 14.433 -6.332 -5.248 1.00 77.00 219 ALA A N 1
ATOM 1623 C CA . ALA A 1 219 ? 13.126 -6.824 -4.858 1.00 77.00 219 ALA A CA 1
ATOM 1624 C C . ALA A 1 219 ? 12.873 -6.535 -3.365 1.00 77.00 219 ALA A C 1
ATOM 1626 O O . ALA A 1 219 ? 13.637 -6.985 -2.518 1.00 77.00 219 ALA A O 1
ATOM 1627 N N . LEU A 1 220 ? 11.799 -5.812 -3.031 1.00 74.12 220 LEU A N 1
ATOM 1628 C CA . LEU A 1 220 ? 11.399 -5.472 -1.658 1.00 74.12 220 LEU A CA 1
ATOM 1629 C C . LEU A 1 220 ? 10.263 -6.358 -1.148 1.00 74.12 220 LEU A C 1
ATOM 1631 O O . LEU A 1 220 ? 9.110 -6.164 -1.531 1.00 74.12 220 LEU A O 1
ATOM 1635 N N . ASN A 1 221 ? 10.542 -7.309 -0.266 1.00 68.44 221 ASN A N 1
ATOM 1636 C CA . ASN A 1 221 ? 9.486 -8.091 0.365 1.00 68.44 221 ASN A CA 1
ATOM 1637 C C . ASN A 1 221 ? 8.825 -7.318 1.504 1.00 68.44 221 ASN A C 1
ATOM 1639 O O . ASN A 1 221 ? 9.345 -7.285 2.619 1.00 68.44 221 ASN A O 1
ATOM 1643 N N . GLY A 1 222 ? 7.677 -6.711 1.192 1.00 58.19 222 GLY A N 1
ATOM 1644 C CA . GLY A 1 222 ? 6.778 -6.086 2.164 1.00 58.19 222 GLY A CA 1
ATOM 1645 C C . GLY A 1 222 ? 5.528 -6.911 2.489 1.00 58.19 222 GLY A C 1
ATOM 1646 O O . GLY A 1 222 ? 4.850 -6.618 3.472 1.00 58.19 222 GLY A O 1
ATOM 1647 N N . ASN A 1 223 ? 5.210 -7.960 1.719 1.00 61.75 223 ASN A N 1
ATOM 1648 C CA . ASN A 1 223 ? 3.985 -8.735 1.925 1.00 61.75 223 ASN A CA 1
ATOM 1649 C C . ASN A 1 223 ? 4.256 -10.018 2.721 1.00 61.75 223 ASN A C 1
ATOM 1651 O O . ASN A 1 223 ? 4.172 -11.147 2.225 1.00 61.75 223 ASN A O 1
ATOM 1655 N N . THR A 1 224 ? 4.537 -9.829 4.012 1.00 59.62 224 THR A N 1
ATOM 1656 C CA . THR A 1 224 ? 4.707 -10.945 4.953 1.00 59.62 224 THR A CA 1
ATOM 1657 C C . THR A 1 224 ? 3.470 -11.847 4.993 1.00 59.62 224 THR A C 1
ATOM 1659 O O . THR A 1 224 ? 3.586 -13.029 5.276 1.00 59.62 224 THR A O 1
ATOM 1662 N N . GLN A 1 225 ? 2.263 -11.364 4.682 1.00 60.75 225 GLN A N 1
ATOM 1663 C CA . GLN A 1 225 ? 1.051 -12.192 4.770 1.00 60.75 225 GLN A CA 1
ATOM 1664 C C . GLN A 1 225 ? 1.073 -13.398 3.814 1.00 60.75 225 GLN A C 1
ATOM 1666 O O . GLN A 1 225 ? 0.477 -14.426 4.134 1.00 60.75 225 GLN A O 1
ATOM 1671 N N . ILE A 1 226 ? 1.774 -13.290 2.679 1.00 63.28 226 ILE A N 1
ATOM 1672 C CA . ILE A 1 226 ? 1.824 -14.327 1.635 1.00 63.28 226 ILE A CA 1
ATOM 1673 C C . ILE A 1 226 ? 3.136 -15.127 1.685 1.00 63.28 226 ILE A C 1
ATOM 1675 O O . ILE A 1 226 ? 3.136 -16.331 1.427 1.00 63.28 226 ILE A O 1
ATOM 1679 N N . ASP A 1 227 ? 4.259 -14.486 2.022 1.00 63.97 227 ASP A N 1
ATOM 1680 C CA . ASP A 1 227 ? 5.588 -15.113 1.949 1.00 63.97 227 ASP A CA 1
ATOM 1681 C C . ASP A 1 227 ? 6.110 -15.688 3.276 1.00 63.97 227 ASP A C 1
ATOM 1683 O O . ASP A 1 227 ? 7.228 -16.211 3.327 1.00 63.97 227 ASP A O 1
ATOM 1687 N N . ARG A 1 228 ? 5.285 -15.681 4.328 1.00 70.06 228 ARG A N 1
ATOM 1688 C CA . ARG A 1 228 ? 5.637 -16.193 5.657 1.00 70.06 228 ARG A CA 1
ATOM 1689 C C . ARG A 1 228 ? 6.166 -17.637 5.651 1.00 70.06 228 ARG A C 1
ATOM 1691 O O . ARG A 1 228 ? 5.685 -18.494 4.896 1.00 70.06 228 ARG A O 1
ATOM 1698 N N . PRO A 1 229 ? 7.133 -17.961 6.530 1.00 74.62 229 PRO A N 1
ATOM 1699 C CA . PRO A 1 229 ? 7.592 -19.334 6.698 1.00 74.62 229 PRO A CA 1
ATOM 1700 C C . PRO A 1 229 ? 6.484 -20.219 7.288 1.00 74.62 229 PRO A C 1
ATOM 1702 O O . PRO A 1 229 ? 5.589 -19.753 7.987 1.00 74.62 229 PRO A O 1
ATOM 1705 N N . ARG A 1 230 ? 6.575 -21.535 7.070 1.00 83.50 230 ARG A N 1
ATOM 1706 C CA . ARG A 1 230 ? 5.629 -22.528 7.624 1.00 83.50 230 ARG A CA 1
ATOM 1707 C C . ARG A 1 230 ? 5.562 -22.518 9.161 1.00 83.50 230 ARG A C 1
ATOM 1709 O O . ARG A 1 230 ? 4.642 -23.075 9.747 1.00 83.50 230 ARG A O 1
ATOM 1716 N N . THR A 1 231 ? 6.561 -21.940 9.819 1.00 79.94 231 THR A N 1
ATOM 1717 C CA . THR A 1 231 ? 6.697 -21.889 11.280 1.00 79.94 231 THR A CA 1
ATOM 1718 C C . THR A 1 231 ? 5.935 -20.741 11.932 1.00 79.94 231 THR A C 1
ATOM 1720 O O . THR A 1 231 ? 5.973 -20.630 13.150 1.00 79.94 231 THR A O 1
ATOM 1723 N N . VAL A 1 232 ? 5.251 -19.893 11.160 1.00 80.06 232 VAL A N 1
ATOM 1724 C CA . VAL A 1 232 ? 4.385 -18.835 11.699 1.00 80.06 232 VAL A CA 1
ATOM 1725 C C . VAL A 1 232 ? 2.950 -19.005 11.205 1.00 80.06 232 VAL A C 1
ATOM 1727 O O . VAL A 1 232 ? 2.753 -19.592 10.130 1.00 80.06 232 VAL A O 1
ATOM 1730 N N . PRO A 1 233 ? 1.939 -18.530 11.959 1.00 81.06 233 PRO A N 1
ATOM 1731 C CA . PRO A 1 233 ? 0.551 -18.672 11.550 1.00 81.06 233 PRO A CA 1
ATOM 1732 C C . PRO A 1 233 ? 0.308 -18.024 10.187 1.00 81.06 233 PRO A C 1
ATOM 1734 O O . PRO A 1 233 ? 0.636 -16.853 9.964 1.00 81.06 233 PRO A O 1
ATOM 1737 N N . GLN A 1 234 ? -0.229 -18.810 9.256 1.00 81.94 234 GLN A N 1
ATOM 1738 C CA . GLN A 1 234 ? -0.564 -18.335 7.920 1.00 81.94 234 GLN A CA 1
ATOM 1739 C C . GLN A 1 234 ? -1.813 -17.453 7.974 1.00 81.94 234 GLN A C 1
ATOM 1741 O O . GLN A 1 234 ? -2.728 -17.696 8.766 1.00 81.94 234 GLN A O 1
ATOM 1746 N N . PHE A 1 235 ? -1.877 -16.446 7.106 1.00 72.06 235 PHE A N 1
ATOM 1747 C CA . PHE A 1 235 ? -3.048 -15.580 7.006 1.00 72.06 235 PHE A CA 1
ATOM 1748 C C . PHE A 1 235 ? -4.321 -16.396 6.705 1.00 72.06 235 PHE A C 1
ATOM 1750 O O . PHE A 1 235 ? -4.315 -17.289 5.854 1.00 72.06 235 PHE A O 1
ATOM 1757 N N . GLY A 1 236 ? -5.404 -16.108 7.435 1.00 72.81 236 GLY A N 1
ATOM 1758 C CA . GLY A 1 236 ? -6.683 -16.818 7.314 1.00 72.81 236 GLY A CA 1
ATOM 1759 C C . GLY A 1 236 ? -6.677 -18.264 7.826 1.00 72.81 236 GLY A C 1
ATOM 1760 O O . GLY A 1 236 ? -7.586 -19.019 7.495 1.00 72.81 236 GLY A O 1
ATOM 1761 N N . SER A 1 237 ? -5.654 -18.685 8.580 1.00 78.88 237 SER A N 1
ATOM 1762 C CA . SER A 1 237 ? -5.639 -20.006 9.231 1.00 78.88 237 SER A CA 1
ATOM 1763 C C . SER A 1 237 ? -6.376 -20.040 10.573 1.00 78.88 237 SER A C 1
ATOM 1765 O O . SER A 1 237 ? -6.630 -21.130 11.088 1.00 78.88 237 SER A O 1
ATOM 1767 N N . ASP A 1 238 ? -6.720 -18.876 11.133 1.00 80.56 238 ASP A N 1
ATOM 1768 C CA . ASP A 1 238 ? -7.268 -18.698 12.487 1.00 80.56 238 ASP A CA 1
ATOM 1769 C C . ASP A 1 238 ? -6.406 -19.349 13.583 1.00 80.56 238 ASP A C 1
ATOM 1771 O O . ASP A 1 238 ? -6.915 -19.793 14.608 1.00 80.56 238 ASP A O 1
ATOM 1775 N N . LEU A 1 239 ? -5.097 -19.465 13.340 1.00 81.75 239 LEU A N 1
ATOM 1776 C CA . LEU A 1 239 ? -4.138 -20.032 14.283 1.00 81.75 239 LEU A CA 1
ATOM 1777 C C . LEU A 1 239 ? -3.376 -18.925 15.007 1.00 81.75 239 LEU A C 1
ATOM 1779 O O . LEU A 1 239 ? -2.972 -17.925 14.412 1.00 81.75 239 LEU A O 1
ATOM 1783 N N . THR A 1 240 ? -3.116 -19.156 16.286 1.00 82.88 240 THR A N 1
ATOM 1784 C CA . THR A 1 240 ? -2.157 -18.392 17.085 1.00 82.88 240 THR A CA 1
ATOM 1785 C C . THR A 1 240 ? -0.772 -19.053 17.040 1.00 82.88 240 THR A C 1
ATOM 1787 O O . THR A 1 240 ? -0.652 -20.217 16.640 1.00 82.88 240 THR A O 1
ATOM 1790 N N . PRO A 1 241 ? 0.304 -18.355 17.455 1.00 84.81 241 PRO A N 1
ATOM 1791 C CA . PRO A 1 241 ? 1.615 -18.982 17.623 1.00 84.81 241 PRO A CA 1
ATOM 1792 C C . PRO A 1 241 ? 1.586 -20.211 18.547 1.00 84.81 241 PRO A C 1
ATOM 1794 O O . PRO A 1 241 ? 2.239 -21.211 18.249 1.00 84.81 241 PRO A O 1
ATOM 1797 N N . ASP A 1 242 ? 0.780 -20.179 19.611 1.00 87.00 242 ASP A N 1
ATOM 1798 C CA . ASP A 1 242 ? 0.648 -21.292 20.558 1.00 87.00 242 ASP A CA 1
ATOM 1799 C C . ASP A 1 242 ? -0.010 -22.521 19.924 1.00 87.00 242 ASP A C 1
ATOM 1801 O O . ASP A 1 242 ? 0.353 -23.660 20.227 1.00 87.00 242 ASP A O 1
ATOM 1805 N N . ASP A 1 243 ? -0.934 -22.321 18.981 1.00 89.25 243 ASP A N 1
ATOM 1806 C CA . ASP A 1 243 ? -1.552 -23.434 18.260 1.00 89.25 243 ASP A CA 1
ATOM 1807 C C . ASP A 1 243 ? -0.535 -24.204 17.409 1.00 89.25 243 ASP A C 1
ATOM 1809 O O . ASP A 1 243 ? -0.691 -25.412 17.217 1.00 89.25 243 ASP A O 1
ATOM 1813 N N . LEU A 1 244 ? 0.541 -23.553 16.947 1.00 88.25 244 LEU A N 1
ATOM 1814 C CA . LEU A 1 244 ? 1.606 -24.210 16.181 1.00 88.25 244 LEU A CA 1
ATOM 1815 C C . LEU A 1 244 ? 2.463 -25.162 17.015 1.00 88.25 244 LEU A C 1
ATOM 1817 O O . LEU A 1 244 ? 3.133 -26.018 16.439 1.00 88.25 244 LEU A O 1
ATOM 1821 N N . GLN A 1 245 ? 2.414 -25.060 18.345 1.00 90.75 245 GLN A N 1
ATOM 1822 C CA . GLN A 1 245 ? 3.058 -26.030 19.233 1.00 90.75 245 GLN A CA 1
ATOM 1823 C C . GLN A 1 245 ? 2.312 -27.371 19.250 1.00 90.75 245 GLN A C 1
ATOM 1825 O O . GLN A 1 245 ? 2.862 -28.393 19.661 1.00 90.75 245 GLN A O 1
ATOM 1830 N N . ARG A 1 246 ? 1.057 -27.399 18.780 1.00 95.38 246 ARG A N 1
ATOM 1831 C CA . ARG A 1 246 ? 0.262 -28.624 18.656 1.00 95.38 246 ARG A CA 1
ATOM 1832 C C . ARG A 1 246 ? 0.411 -29.202 17.253 1.00 95.38 246 ARG A C 1
ATOM 1834 O O . ARG A 1 246 ? 0.340 -28.483 16.258 1.00 95.38 246 ARG A O 1
ATOM 1841 N N . ALA A 1 247 ? 0.506 -30.528 17.155 1.00 95.06 247 ALA A N 1
ATOM 1842 C CA . ALA A 1 247 ? 0.597 -31.222 15.867 1.00 95.06 247 ALA A CA 1
ATOM 1843 C C . ALA A 1 247 ? -0.575 -30.884 14.924 1.00 95.06 247 ALA A C 1
ATOM 1845 O O . ALA A 1 247 ? -0.373 -30.708 13.724 1.00 95.06 247 ALA A O 1
ATOM 1846 N N . SER A 1 248 ? -1.790 -30.729 15.464 1.00 95.56 248 SER A N 1
ATOM 1847 C CA . SER A 1 248 ? -2.981 -30.342 14.699 1.00 95.56 248 SER A CA 1
ATOM 1848 C C . SER A 1 248 ? -2.887 -28.924 14.130 1.00 95.56 248 SER A C 1
ATOM 1850 O O . SER A 1 248 ? -3.200 -28.716 12.956 1.00 95.56 248 SER A O 1
ATOM 1852 N N . GLY A 1 249 ? -2.411 -27.959 14.923 1.00 92.69 249 GLY A N 1
ATOM 1853 C CA . GLY A 1 249 ? -2.191 -26.590 14.463 1.00 92.69 249 GLY A CA 1
ATOM 1854 C C . GLY A 1 249 ? -1.069 -26.520 13.434 1.00 92.69 249 GLY A C 1
ATOM 1855 O O . GLY A 1 249 ? -1.260 -25.933 12.373 1.00 92.69 249 GLY A O 1
ATOM 1856 N N . MET A 1 250 ? 0.052 -27.214 13.658 1.00 93.75 250 MET A N 1
ATOM 1857 C CA . MET A 1 250 ? 1.139 -27.295 12.676 1.00 93.75 250 MET A CA 1
ATOM 1858 C C . MET A 1 250 ? 0.690 -27.945 11.357 1.00 93.75 250 MET A C 1
ATOM 1860 O O . MET A 1 250 ? 1.077 -27.477 10.283 1.00 93.75 250 MET A O 1
ATOM 1864 N N . PHE A 1 251 ? -0.149 -28.983 11.408 1.00 94.00 251 PHE A N 1
ATOM 1865 C CA . PHE A 1 251 ? -0.718 -29.612 10.215 1.00 94.00 251 PHE A CA 1
ATOM 1866 C C . PHE A 1 251 ? -1.645 -28.656 9.455 1.00 94.00 251 PHE A C 1
ATOM 1868 O O . PHE A 1 251 ? -1.432 -28.430 8.262 1.00 94.00 251 PHE A O 1
ATOM 1875 N N . LYS A 1 252 ? -2.611 -28.021 10.140 1.00 91.81 252 LYS A N 1
ATOM 1876 C CA . LYS A 1 252 ? -3.501 -27.012 9.536 1.00 91.81 252 LYS A CA 1
ATOM 1877 C C . LYS A 1 252 ? -2.684 -25.876 8.916 1.00 91.81 252 LYS A C 1
ATOM 1879 O O . LYS A 1 252 ? -2.885 -25.535 7.754 1.00 91.81 252 LYS A O 1
ATOM 1884 N N . ASN A 1 253 ? -1.696 -25.354 9.639 1.00 90.81 253 ASN A N 1
ATOM 1885 C CA . ASN A 1 253 ? -0.817 -24.298 9.145 1.00 90.81 253 ASN A CA 1
ATOM 1886 C C . ASN A 1 253 ? -0.028 -24.727 7.904 1.00 90.81 253 ASN A C 1
ATOM 1888 O O . ASN A 1 253 ? 0.101 -23.962 6.954 1.00 90.81 253 ASN A O 1
ATOM 1892 N N . SER A 1 254 ? 0.469 -25.966 7.890 1.00 90.69 254 SER A N 1
ATOM 1893 C CA . SER A 1 254 ? 1.198 -26.531 6.752 1.00 90.69 254 SER A CA 1
ATOM 1894 C C . SER A 1 254 ? 0.309 -26.675 5.521 1.00 90.69 254 SER A C 1
ATOM 1896 O O . SER A 1 254 ? 0.777 -26.403 4.420 1.00 90.69 254 SER A O 1
ATOM 1898 N N . LEU A 1 255 ? -0.965 -27.043 5.692 1.00 88.38 255 LEU A N 1
ATOM 1899 C CA . LEU A 1 255 ? -1.935 -27.066 4.598 1.00 88.38 255 LEU A CA 1
ATOM 1900 C C . LEU A 1 255 ? -2.187 -25.665 4.044 1.00 88.38 255 LEU A C 1
ATOM 1902 O O . LEU A 1 255 ? -2.145 -25.494 2.831 1.00 88.38 255 LEU A O 1
ATOM 1906 N N . HIS A 1 256 ? -2.379 -24.659 4.902 1.00 83.69 256 HIS A N 1
ATOM 1907 C CA . HIS A 1 256 ? -2.504 -23.267 4.454 1.00 83.69 256 HIS A CA 1
ATOM 1908 C C . HIS A 1 256 ? -1.240 -22.795 3.725 1.00 83.69 256 HIS A C 1
ATOM 1910 O O . HIS A 1 256 ? -1.332 -22.224 2.641 1.00 83.69 256 HIS A O 1
ATOM 1916 N N . TRP A 1 257 ? -0.060 -23.088 4.271 1.00 86.00 257 TRP A N 1
ATOM 1917 C CA . TRP A 1 257 ? 1.223 -22.720 3.673 1.00 86.00 257 TRP A CA 1
ATOM 1918 C C . TRP A 1 257 ? 1.414 -23.382 2.301 1.00 86.00 257 TRP A C 1
ATOM 1920 O O . TRP A 1 257 ? 1.754 -22.711 1.325 1.00 86.00 257 TRP A O 1
ATOM 1930 N N . LEU A 1 258 ? 1.134 -24.686 2.196 1.00 85.50 258 LEU A N 1
ATOM 1931 C CA . LEU A 1 258 ? 1.162 -25.428 0.933 1.00 85.50 258 LEU A CA 1
ATOM 1932 C C . LEU A 1 258 ? 0.134 -24.888 -0.056 1.00 85.50 258 LEU A C 1
ATOM 1934 O O . LEU A 1 258 ? 0.445 -24.768 -1.236 1.00 85.50 258 LEU A O 1
ATOM 1938 N N . ALA A 1 259 ? -1.067 -24.542 0.406 1.00 80.62 259 ALA A N 1
ATOM 1939 C CA . ALA A 1 259 ? -2.110 -23.976 -0.432 1.00 80.62 259 ALA A CA 1
ATOM 1940 C C . ALA A 1 259 ? -1.644 -22.639 -1.028 1.00 80.62 259 ALA A C 1
ATOM 1942 O O . ALA A 1 259 ? -1.666 -22.481 -2.245 1.00 80.62 259 ALA A O 1
ATOM 1943 N N . VAL A 1 260 ? -1.123 -21.720 -0.210 1.00 74.50 260 VAL A N 1
ATOM 1944 C CA . VAL A 1 260 ? -0.589 -20.424 -0.669 1.00 74.50 260 VAL A CA 1
ATOM 1945 C C . VAL A 1 260 ? 0.589 -20.609 -1.640 1.00 74.50 260 VAL A C 1
ATOM 1947 O O . VAL A 1 260 ? 0.622 -19.985 -2.703 1.00 74.50 260 VAL A O 1
ATOM 1950 N N . ARG A 1 261 ? 1.535 -21.512 -1.344 1.00 76.69 261 ARG A N 1
ATOM 1951 C CA . ARG A 1 261 ? 2.703 -21.786 -2.208 1.00 76.69 261 ARG A CA 1
ATOM 1952 C C . ARG A 1 261 ? 2.338 -22.514 -3.506 1.00 76.69 261 ARG A C 1
ATOM 1954 O O . ARG A 1 261 ? 2.863 -22.180 -4.565 1.00 76.69 261 ARG A O 1
ATOM 1961 N N . GLY A 1 262 ? 1.429 -23.481 -3.449 1.00 71.44 262 GLY A N 1
ATOM 1962 C CA . GLY A 1 262 ? 0.905 -24.180 -4.621 1.00 71.44 262 GLY A CA 1
ATOM 1963 C C . GLY A 1 262 ? 0.124 -23.230 -5.529 1.00 71.44 262 GLY A C 1
ATOM 1964 O O . GLY A 1 262 ? 0.335 -23.213 -6.740 1.00 71.44 262 GLY A O 1
ATOM 1965 N N . MET A 1 263 ? -0.700 -22.358 -4.941 1.00 67.19 263 MET A N 1
ATOM 1966 C CA . MET A 1 263 ? -1.386 -21.282 -5.662 1.00 67.19 263 MET A CA 1
ATOM 1967 C C . MET A 1 263 ? -0.407 -20.342 -6.350 1.00 67.19 263 MET A C 1
ATOM 1969 O O . MET A 1 263 ? -0.599 -20.032 -7.523 1.00 67.19 263 MET A O 1
ATOM 1973 N N . ARG A 1 264 ? 0.665 -19.928 -5.662 1.00 65.44 264 ARG A N 1
ATOM 1974 C CA . ARG A 1 264 ? 1.734 -19.126 -6.269 1.00 65.44 264 ARG A CA 1
ATOM 1975 C C . ARG A 1 264 ? 2.231 -19.790 -7.548 1.00 65.44 264 ARG A C 1
ATOM 1977 O O . ARG A 1 264 ? 2.261 -19.128 -8.576 1.00 65.44 264 ARG A O 1
ATOM 1984 N N . ALA A 1 265 ? 2.572 -21.075 -7.513 1.00 66.12 265 ALA A N 1
ATOM 1985 C CA . ALA A 1 265 ? 3.094 -21.775 -8.686 1.00 66.12 265 ALA A CA 1
ATOM 1986 C C . ALA A 1 265 ? 2.080 -21.835 -9.846 1.00 66.12 265 ALA A C 1
ATOM 1988 O O . ALA A 1 265 ? 2.438 -21.581 -10.993 1.00 66.12 265 ALA A O 1
ATOM 1989 N N . VAL A 1 266 ? 0.808 -22.122 -9.553 1.00 64.12 266 VAL A N 1
ATOM 1990 C CA . VAL A 1 266 ? -0.236 -22.291 -10.579 1.00 64.12 266 VAL A CA 1
ATOM 1991 C C . VAL A 1 266 ? -0.662 -20.958 -11.197 1.00 64.12 266 VAL A C 1
ATOM 1993 O O . VAL A 1 266 ? -0.772 -20.845 -12.421 1.00 64.12 266 VAL A O 1
ATOM 1996 N N . VAL A 1 267 ? -0.902 -19.944 -10.367 1.00 58.53 267 VAL A N 1
ATOM 1997 C CA . VAL A 1 267 ? -1.412 -18.643 -10.821 1.00 58.53 267 VAL A CA 1
ATOM 1998 C C . VAL A 1 267 ? -0.284 -17.780 -11.413 1.00 58.53 267 VAL A C 1
ATOM 2000 O O . VAL A 1 267 ? -0.534 -17.039 -12.359 1.00 58.53 267 VAL A O 1
ATOM 2003 N N . SER A 1 268 ? 0.979 -17.973 -11.001 1.00 57.84 268 SER A N 1
ATOM 2004 C CA . SER A 1 268 ? 2.125 -17.311 -11.658 1.00 57.84 268 SER A CA 1
ATOM 2005 C C . SER A 1 268 ? 2.362 -17.785 -13.088 1.00 57.84 268 SER A C 1
ATOM 2007 O O . SER A 1 268 ? 3.033 -17.092 -13.833 1.00 57.84 268 SER A O 1
ATOM 2009 N N . TYR A 1 269 ? 1.889 -18.968 -13.488 1.00 62.81 269 TYR A N 1
ATOM 2010 C CA . TYR A 1 269 ? 2.300 -19.542 -14.771 1.00 62.81 269 TYR A CA 1
ATOM 2011 C C . TYR A 1 269 ? 1.363 -19.163 -15.926 1.00 62.81 269 TYR A C 1
ATOM 2013 O O . TYR A 1 269 ? 1.810 -18.686 -16.967 1.00 62.81 269 TYR A O 1
ATOM 2021 N N . LYS A 1 270 ? 0.047 -19.344 -15.758 1.00 62.66 270 LYS A N 1
ATOM 2022 C CA . LYS A 1 270 ? -0.921 -19.234 -16.869 1.00 62.66 270 LYS A CA 1
ATOM 2023 C C . LYS A 1 270 ? -1.111 -17.814 -17.435 1.00 62.66 270 LYS A C 1
ATOM 2025 O O . LYS A 1 270 ? -0.984 -17.661 -18.645 1.00 62.66 270 LYS A O 1
ATOM 2030 N N . PRO A 1 271 ? -1.434 -16.787 -16.632 1.00 63.38 271 PRO A N 1
ATOM 2031 C CA . PRO A 1 271 ? -1.684 -15.438 -17.144 1.00 63.38 271 PRO A CA 1
ATOM 2032 C C . PRO A 1 271 ? -0.400 -14.641 -17.444 1.00 63.38 271 PRO A C 1
ATOM 2034 O O . PRO A 1 271 ? -0.440 -13.690 -18.219 1.00 63.38 271 PRO A O 1
ATOM 2037 N N . TRP A 1 272 ? 0.746 -15.046 -16.889 1.00 64.69 272 TRP A N 1
ATOM 2038 C CA . TRP A 1 272 ? 2.048 -14.417 -17.148 1.00 64.69 272 TRP A CA 1
ATOM 2039 C C . TRP A 1 272 ? 2.693 -14.856 -18.452 1.00 64.69 272 TRP A C 1
ATOM 2041 O O . TRP A 1 272 ? 3.381 -14.062 -19.090 1.00 64.69 272 TRP A O 1
ATOM 2051 N N . LEU A 1 273 ? 2.491 -16.114 -18.845 1.00 69.06 273 LEU A N 1
ATOM 2052 C CA . LEU A 1 273 ? 3.139 -16.683 -20.018 1.00 69.0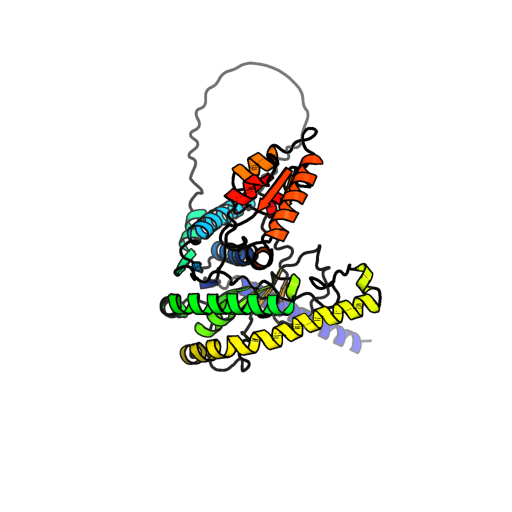6 273 LEU A CA 1
ATOM 2053 C C . LEU A 1 273 ? 2.855 -15.888 -21.310 1.00 69.06 273 LEU A C 1
ATOM 2055 O O . LEU A 1 273 ? 3.825 -15.593 -22.007 1.00 69.06 273 LEU A O 1
ATOM 2059 N N . PRO A 1 274 ? 1.610 -15.463 -21.619 1.00 71.38 274 PRO A N 1
ATOM 2060 C CA . PRO A 1 274 ? 1.339 -14.654 -22.808 1.00 71.38 274 PRO A CA 1
ATOM 2061 C C . PRO A 1 274 ? 2.029 -13.286 -22.777 1.00 71.38 274 PRO A C 1
ATOM 2063 O O . PRO A 1 274 ? 2.556 -12.848 -23.795 1.00 71.38 274 PRO A O 1
ATOM 2066 N N . LEU A 1 275 ? 2.079 -12.626 -21.613 1.00 68.75 275 LEU A N 1
ATOM 2067 C CA . LEU A 1 275 ? 2.791 -11.352 -21.466 1.00 68.75 275 LEU A CA 1
ATOM 2068 C C . LEU A 1 275 ? 4.290 -11.541 -21.659 1.00 68.75 275 LEU A C 1
ATOM 2070 O O . LEU A 1 275 ? 4.919 -10.819 -22.425 1.00 68.75 275 LEU A O 1
ATOM 2074 N N . TRP A 1 276 ? 4.864 -12.553 -21.013 1.00 66.69 276 TRP A N 1
ATOM 2075 C CA . TRP A 1 276 ? 6.272 -12.875 -21.186 1.00 66.69 276 TRP A CA 1
ATOM 2076 C C . TRP A 1 276 ? 6.599 -13.153 -22.654 1.00 66.69 276 TRP A C 1
ATOM 2078 O O . TRP A 1 276 ? 7.572 -12.628 -23.178 1.00 66.69 276 TRP A O 1
ATOM 2088 N N . GLN A 1 277 ? 5.760 -13.922 -23.348 1.00 72.06 277 GLN A N 1
ATOM 2089 C CA . GLN A 1 277 ? 5.919 -14.194 -24.776 1.00 72.06 277 GLN A CA 1
ATOM 2090 C C . GLN A 1 277 ? 5.786 -12.938 -25.646 1.00 72.06 277 GLN A C 1
ATOM 2092 O O . GLN A 1 277 ? 6.486 -12.841 -26.649 1.00 72.06 277 GLN A O 1
ATOM 2097 N N . ALA A 1 278 ? 4.936 -11.979 -25.269 1.00 72.88 278 ALA A N 1
ATOM 2098 C CA . ALA A 1 278 ? 4.778 -10.723 -25.997 1.00 72.88 278 ALA A CA 1
ATOM 2099 C C . ALA A 1 278 ? 6.003 -9.800 -25.861 1.00 72.88 278 ALA A C 1
ATOM 2101 O O . ALA A 1 278 ? 6.381 -9.146 -26.829 1.00 72.88 278 ALA A O 1
ATOM 2102 N N . TYR A 1 279 ? 6.642 -9.768 -24.686 1.00 69.12 279 TYR A N 1
ATOM 2103 C CA . TYR A 1 279 ? 7.688 -8.784 -24.369 1.00 69.12 279 TYR A CA 1
ATOM 2104 C C . TYR A 1 279 ? 9.126 -9.341 -24.345 1.00 69.12 279 TYR A C 1
ATOM 2106 O O . TYR A 1 279 ? 10.079 -8.589 -24.556 1.00 69.12 279 TYR A O 1
ATOM 2114 N N . ALA A 1 280 ? 9.323 -10.648 -24.148 1.00 61.72 280 ALA A N 1
ATOM 2115 C CA . ALA A 1 280 ? 10.650 -11.278 -24.174 1.00 61.72 280 ALA A CA 1
ATOM 2116 C C . ALA A 1 280 ? 11.380 -11.207 -25.536 1.00 61.72 280 ALA A C 1
ATOM 2118 O O . ALA A 1 280 ? 12.604 -11.083 -25.533 1.00 61.72 280 ALA A O 1
ATOM 2119 N N . PRO A 1 281 ? 10.709 -11.260 -26.708 1.00 58.25 281 PRO A N 1
ATOM 2120 C CA . PRO A 1 281 ? 11.390 -11.140 -28.000 1.00 58.25 281 PRO A CA 1
ATOM 2121 C C . PRO A 1 281 ? 11.986 -9.748 -28.244 1.00 58.25 281 PRO A C 1
ATOM 2123 O O . PRO A 1 281 ? 12.960 -9.621 -28.979 1.00 58.25 281 PRO A O 1
ATOM 2126 N N . THR A 1 282 ? 11.410 -8.705 -27.638 1.00 57.12 282 THR A N 1
ATOM 2127 C CA . THR A 1 282 ? 11.814 -7.311 -27.873 1.00 57.12 282 THR A CA 1
ATOM 2128 C C . THR A 1 282 ? 13.024 -6.860 -27.062 1.00 57.12 282 THR A C 1
ATOM 2130 O O . THR A 1 282 ? 13.638 -5.862 -27.423 1.00 57.12 282 THR A O 1
ATOM 2133 N N . SER A 1 283 ? 13.390 -7.559 -25.984 1.00 53.72 283 SER A N 1
ATOM 2134 C CA . SER A 1 283 ? 14.360 -7.034 -25.016 1.00 53.72 283 SER A CA 1
ATOM 2135 C C . SER A 1 283 ? 15.815 -7.445 -25.261 1.00 53.72 283 SER A C 1
ATOM 2137 O O . SER A 1 283 ? 16.697 -6.995 -24.536 1.00 53.72 283 SER A O 1
ATOM 2139 N N . GLY A 1 284 ? 16.111 -8.297 -26.254 1.00 51.75 284 GLY A N 1
ATOM 2140 C CA . GLY A 1 284 ? 17.485 -8.765 -26.518 1.00 51.75 284 GLY A CA 1
ATOM 2141 C C . GLY A 1 284 ? 18.131 -9.524 -25.346 1.00 51.75 284 GLY A C 1
ATOM 2142 O O . GLY A 1 284 ? 19.298 -9.908 -25.422 1.00 51.75 284 GLY A O 1
ATOM 2143 N N . VAL A 1 285 ? 17.374 -9.765 -24.271 1.00 47.75 285 VAL A N 1
ATOM 2144 C CA . VAL A 1 285 ? 17.800 -10.499 -23.087 1.00 47.75 285 VAL A CA 1
ATOM 2145 C C . VAL A 1 285 ? 17.966 -11.950 -23.508 1.00 47.75 285 VAL A C 1
ATOM 2147 O O . VAL A 1 285 ? 17.000 -12.662 -23.795 1.00 47.75 285 VAL A O 1
ATOM 2150 N N . THR A 1 286 ? 19.218 -12.393 -23.588 1.00 41.31 286 THR A N 1
ATOM 2151 C CA . THR A 1 286 ? 19.544 -13.811 -23.720 1.00 41.31 286 THR A CA 1
ATOM 2152 C C . THR A 1 286 ? 18.783 -14.581 -22.641 1.00 41.31 286 THR A C 1
ATOM 2154 O O . THR A 1 286 ? 18.691 -14.126 -21.506 1.00 41.31 286 THR A O 1
ATOM 2157 N N . ARG A 1 287 ? 18.189 -15.722 -23.024 1.00 45.31 287 ARG A N 1
ATOM 2158 C CA . ARG A 1 287 ? 17.298 -16.624 -22.253 1.00 45.31 287 ARG A CA 1
ATOM 2159 C C . ARG A 1 287 ? 17.890 -17.171 -20.929 1.00 45.31 287 ARG A C 1
ATOM 2161 O O . ARG A 1 287 ? 17.817 -18.372 -20.675 1.00 45.31 287 ARG A O 1
ATOM 2168 N N . ALA A 1 288 ? 18.519 -16.351 -20.099 1.00 38.94 288 ALA A N 1
ATOM 2169 C CA . ALA A 1 288 ? 19.274 -16.786 -18.932 1.00 38.94 288 ALA A CA 1
ATOM 2170 C C . ALA A 1 288 ? 18.387 -17.111 -17.715 1.00 38.94 288 ALA A C 1
ATOM 2172 O O . ALA A 1 288 ? 18.860 -17.781 -16.804 1.00 38.94 288 ALA A O 1
ATOM 2173 N N . SER A 1 289 ? 17.093 -16.765 -17.716 1.00 41.19 289 SER A N 1
ATOM 2174 C CA . SER A 1 289 ? 16.104 -17.430 -16.854 1.00 41.19 289 SER A CA 1
ATOM 2175 C C . SER A 1 289 ? 15.075 -18.170 -17.717 1.00 41.19 289 SER A C 1
ATOM 2177 O O . SER A 1 289 ? 14.155 -17.602 -18.298 1.00 41.19 289 SER A O 1
ATOM 2179 N N . GLN A 1 290 ? 15.260 -19.485 -17.858 1.00 41.12 290 GLN A N 1
ATOM 2180 C CA . GLN A 1 290 ? 14.442 -20.361 -18.711 1.00 41.12 290 GLN A CA 1
ATOM 2181 C C . GLN A 1 290 ? 13.030 -20.646 -18.162 1.00 41.12 290 GLN A C 1
ATOM 2183 O O . GLN A 1 290 ? 12.301 -21.449 -18.741 1.00 41.12 290 GLN A O 1
ATOM 2188 N N . ILE A 1 291 ? 12.613 -19.997 -17.070 1.00 50.06 291 ILE A N 1
ATOM 2189 C CA . ILE A 1 291 ? 11.279 -20.177 -16.490 1.00 50.06 291 ILE A CA 1
ATOM 2190 C C . ILE A 1 291 ? 10.501 -18.860 -16.641 1.00 50.06 291 ILE A C 1
ATOM 2192 O O . ILE A 1 291 ? 10.842 -17.879 -15.970 1.00 50.06 291 ILE A O 1
ATOM 2196 N N . PRO A 1 292 ? 9.456 -18.820 -17.495 1.00 44.91 292 PRO A N 1
ATOM 2197 C CA . PRO A 1 292 ? 8.530 -17.692 -17.582 1.00 44.91 292 PRO A CA 1
ATOM 2198 C C . PRO A 1 292 ? 8.042 -17.283 -16.185 1.00 44.91 292 PRO A C 1
ATOM 2200 O O . PRO A 1 292 ? 7.583 -18.132 -15.421 1.00 44.91 292 PRO A O 1
ATOM 2203 N N . GLY A 1 293 ? 8.175 -16.000 -15.837 1.00 47.62 293 GLY A N 1
ATOM 2204 C CA . GLY A 1 293 ? 7.786 -15.479 -14.519 1.00 47.62 293 GLY A CA 1
ATOM 2205 C C . GLY A 1 293 ? 8.863 -15.552 -13.426 1.00 47.62 293 GLY A C 1
ATOM 2206 O O . GLY A 1 293 ? 8.555 -15.285 -12.265 1.00 47.62 293 GLY A O 1
ATOM 2207 N N . THR A 1 294 ? 10.119 -15.879 -13.760 1.00 52.50 294 THR A N 1
ATOM 2208 C CA . THR A 1 294 ? 11.255 -15.783 -12.823 1.00 52.50 294 THR A CA 1
ATOM 2209 C C . THR A 1 294 ? 12.253 -14.721 -13.281 1.00 52.50 294 THR A C 1
ATOM 2211 O O . THR A 1 294 ? 12.830 -14.803 -14.366 1.00 52.50 294 THR A O 1
ATOM 2214 N N . CYS A 1 295 ? 12.438 -13.698 -12.453 1.00 59.56 295 CYS A N 1
ATOM 2215 C CA . CYS A 1 295 ? 13.344 -12.585 -12.727 1.00 59.56 295 CYS A CA 1
ATOM 2216 C C . CYS A 1 295 ? 14.673 -12.813 -12.027 1.00 59.56 295 CYS A C 1
ATOM 2218 O O . CYS A 1 295 ? 14.715 -13.433 -10.962 1.00 59.56 295 CYS A O 1
ATOM 2220 N N . HIS A 1 296 ? 15.751 -12.287 -12.606 1.00 64.00 296 HIS A N 1
ATOM 2221 C CA . HIS A 1 296 ? 17.038 -12.261 -11.928 1.00 64.00 296 HIS A CA 1
ATOM 2222 C C . HIS A 1 296 ? 16.978 -11.234 -10.790 1.00 64.00 296 HIS A C 1
ATOM 2224 O O . HIS A 1 296 ? 17.194 -10.035 -10.986 1.00 64.00 296 HIS A O 1
ATOM 2230 N N . ILE A 1 297 ? 16.623 -11.712 -9.599 1.00 66.69 297 ILE A N 1
ATOM 2231 C CA . ILE A 1 297 ? 16.648 -10.921 -8.374 1.00 66.69 297 ILE A CA 1
ATOM 2232 C C . ILE A 1 297 ? 18.105 -10.820 -7.935 1.00 66.69 297 ILE A C 1
ATOM 2234 O O . ILE A 1 297 ? 18.710 -11.819 -7.556 1.00 66.69 297 ILE A O 1
ATOM 2238 N N . THR A 1 298 ? 18.666 -9.616 -7.998 1.00 66.50 298 THR A N 1
ATOM 2239 C CA . THR A 1 298 ? 20.065 -9.375 -7.608 1.00 66.50 298 THR A CA 1
ATOM 2240 C C . THR A 1 298 ? 20.195 -9.075 -6.118 1.00 66.50 298 THR A C 1
ATOM 2242 O O . THR A 1 298 ? 21.224 -9.361 -5.515 1.00 66.50 298 THR A O 1
ATOM 2245 N N . CYS A 1 299 ? 19.153 -8.499 -5.518 1.00 69.44 299 CYS A N 1
ATOM 2246 C CA . CYS A 1 299 ? 19.101 -8.197 -4.095 1.00 69.44 299 CYS A CA 1
ATOM 2247 C C . CYS A 1 299 ? 17.674 -8.388 -3.592 1.00 69.44 299 CYS A C 1
ATOM 2249 O O . CYS A 1 299 ? 16.721 -7.918 -4.225 1.00 69.44 299 CYS A O 1
ATOM 2251 N N . TYR A 1 300 ? 17.546 -9.077 -2.460 1.00 69.75 300 TYR A N 1
ATOM 2252 C CA . TYR A 1 300 ? 16.272 -9.302 -1.792 1.00 69.75 300 TYR A CA 1
ATOM 2253 C C . TYR A 1 300 ? 16.245 -8.494 -0.496 1.00 69.75 300 TYR A C 1
ATOM 2255 O O . TYR A 1 300 ? 16.936 -8.816 0.464 1.00 69.75 300 TYR A O 1
ATOM 2263 N N . ILE A 1 301 ? 15.471 -7.418 -0.471 1.00 71.31 301 ILE A N 1
ATOM 2264 C CA . ILE A 1 301 ? 15.317 -6.557 0.698 1.00 71.31 301 ILE A CA 1
ATOM 2265 C C . ILE A 1 301 ? 14.117 -7.069 1.486 1.00 71.31 301 ILE A C 1
ATOM 2267 O O . ILE A 1 301 ? 12.980 -6.945 1.031 1.00 71.31 301 ILE A O 1
ATOM 2271 N N . ARG A 1 302 ? 14.353 -7.649 2.663 1.00 68.56 302 ARG A N 1
ATOM 2272 C CA . ARG A 1 302 ? 13.282 -8.162 3.523 1.00 68.56 302 ARG A CA 1
ATOM 2273 C C . ARG A 1 302 ? 12.911 -7.142 4.592 1.00 68.56 302 ARG A C 1
ATOM 2275 O O . ARG A 1 302 ? 13.763 -6.722 5.378 1.00 68.56 302 ARG A O 1
ATOM 2282 N N . LEU A 1 303 ? 11.629 -6.784 4.621 1.00 66.00 303 LEU A N 1
ATOM 2283 C CA . LEU A 1 303 ? 11.039 -5.894 5.614 1.00 66.00 303 LEU A CA 1
ATOM 2284 C C . LEU A 1 303 ? 10.368 -6.758 6.692 1.00 66.00 303 LEU A C 1
ATOM 2286 O O . LEU A 1 303 ? 9.415 -7.480 6.403 1.00 66.00 303 LEU A O 1
ATOM 2290 N N . LEU A 1 304 ? 10.884 -6.742 7.924 1.00 59.81 304 LEU A N 1
ATOM 2291 C CA . LEU A 1 304 ? 10.322 -7.534 9.024 1.00 59.81 304 LEU A CA 1
ATOM 2292 C C . LEU A 1 304 ? 9.193 -6.788 9.740 1.00 59.81 304 LEU A C 1
ATOM 2294 O O . LEU A 1 304 ? 9.230 -5.571 9.917 1.00 59.81 304 LEU A O 1
ATOM 2298 N N . SER A 1 305 ? 8.237 -7.556 10.260 1.00 54.56 305 SER A N 1
ATOM 2299 C CA . SER A 1 305 ? 7.296 -7.120 11.295 1.00 54.56 305 SER A CA 1
ATOM 2300 C C . SER A 1 305 ? 7.512 -7.998 12.528 1.00 54.56 305 SER A C 1
ATOM 2302 O O . SER A 1 305 ? 7.256 -9.194 12.451 1.00 54.56 305 SER A O 1
ATOM 2304 N N . ALA A 1 306 ? 7.973 -7.445 13.658 1.00 49.06 306 ALA A N 1
ATOM 2305 C CA . ALA A 1 306 ? 8.236 -8.245 14.872 1.00 49.06 306 ALA A CA 1
ATOM 2306 C C . ALA A 1 306 ? 6.968 -8.828 15.495 1.00 49.06 306 ALA A C 1
ATOM 2308 O O . ALA A 1 306 ? 7.045 -9.812 16.222 1.00 49.06 306 ALA A O 1
ATOM 2309 N N . GLU A 1 307 ? 5.810 -8.239 15.204 1.00 47.66 307 GLU A N 1
ATOM 2310 C CA . GLU A 1 307 ? 4.520 -8.749 15.669 1.00 47.66 307 GLU A CA 1
ATOM 2311 C C . GLU A 1 307 ? 4.104 -10.021 14.921 1.00 47.66 307 GLU A C 1
ATOM 2313 O O . GLU A 1 307 ? 3.318 -10.818 15.426 1.00 47.66 307 GLU A O 1
ATOM 2318 N N . LEU A 1 308 ? 4.621 -10.219 13.706 1.00 49.84 308 LEU A N 1
ATOM 2319 C CA . LEU A 1 308 ? 4.176 -11.271 12.790 1.00 49.84 308 LEU A CA 1
ATOM 2320 C C . LEU A 1 308 ? 5.283 -12.271 12.437 1.00 49.84 308 LEU A C 1
ATOM 2322 O O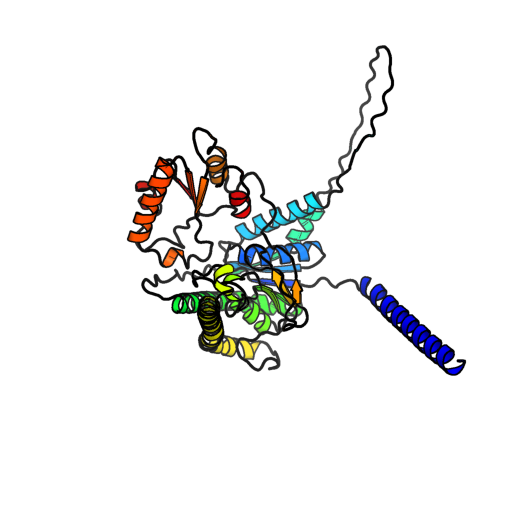 . LEU A 1 308 ? 4.994 -13.400 12.038 1.00 49.84 308 LEU A O 1
ATOM 2326 N N . GLU A 1 309 ? 6.541 -11.864 12.580 1.00 52.78 309 GLU A N 1
ATOM 2327 C CA . GLU A 1 309 ? 7.731 -12.649 12.292 1.00 52.78 309 GLU A CA 1
ATOM 2328 C C . GLU A 1 309 ? 8.760 -12.431 13.406 1.00 52.78 309 GLU A C 1
ATOM 2330 O O . GLU A 1 309 ? 9.426 -11.397 13.476 1.00 52.78 309 GLU A O 1
ATOM 2335 N N . TYR A 1 310 ? 8.936 -13.437 14.264 1.00 50.88 310 TYR A N 1
ATOM 2336 C CA . TYR A 1 310 ? 10.147 -13.510 15.077 1.00 50.88 310 TYR A CA 1
ATOM 2337 C C . TYR A 1 310 ? 11.355 -13.627 14.137 1.00 50.88 310 TYR A C 1
ATOM 2339 O O . TYR A 1 310 ? 11.258 -14.348 13.136 1.00 50.88 310 TYR A O 1
ATOM 2347 N N . PRO A 1 311 ? 12.484 -12.955 14.428 1.00 50.78 311 PRO A N 1
ATOM 2348 C CA . PRO A 1 311 ? 13.688 -13.061 13.615 1.00 50.78 311 PRO A CA 1
ATOM 2349 C C . PRO A 1 311 ? 14.182 -14.513 13.626 1.00 50.78 311 PRO A C 1
ATOM 2351 O O . PRO A 1 311 ? 14.863 -14.962 14.545 1.00 50.78 311 PRO A O 1
ATOM 2354 N N . GLY A 1 312 ? 13.780 -15.280 12.615 1.00 49.91 312 GLY A N 1
ATOM 2355 C CA . GLY A 1 312 ? 14.316 -16.606 12.350 1.00 49.91 312 GLY A CA 1
ATOM 2356 C C . GLY A 1 312 ? 15.727 -16.498 11.781 1.00 49.91 312 GLY A C 1
ATOM 2357 O O . GLY A 1 312 ? 16.112 -15.463 11.235 1.00 49.91 312 GLY A O 1
ATOM 2358 N N . GLN A 1 313 ? 16.499 -17.582 11.874 1.00 49.66 313 GLN A N 1
ATOM 2359 C CA . GLN A 1 313 ? 17.775 -17.669 11.166 1.00 49.66 313 GLN A CA 1
ATOM 2360 C C . GLN A 1 313 ? 17.535 -17.453 9.668 1.00 49.66 313 GLN A C 1
ATOM 2362 O O . GLN A 1 313 ? 16.640 -18.075 9.090 1.00 49.66 313 GLN A O 1
ATOM 2367 N N . PHE A 1 314 ? 18.323 -16.559 9.065 1.00 51.38 314 PHE A N 1
ATOM 2368 C CA . PHE A 1 314 ? 18.329 -16.301 7.629 1.00 51.38 314 PHE A CA 1
ATOM 2369 C C . PHE A 1 314 ? 18.340 -17.626 6.871 1.00 51.38 314 PHE A C 1
ATOM 2371 O O . PHE A 1 314 ? 19.319 -18.371 6.915 1.00 51.38 314 PHE A O 1
ATOM 2378 N N . GLN A 1 315 ? 17.242 -17.939 6.186 1.00 49.34 315 GLN A N 1
ATOM 2379 C CA . GLN A 1 315 ? 17.281 -19.004 5.202 1.00 49.34 315 GLN A CA 1
ATOM 2380 C C . GLN A 1 315 ? 17.973 -18.399 3.991 1.00 49.34 315 GLN A C 1
ATOM 2382 O O . GLN A 1 315 ? 17.371 -17.621 3.266 1.00 49.34 315 GLN A O 1
ATOM 2387 N N . THR A 1 316 ? 19.241 -18.749 3.803 1.00 46.00 316 THR A N 1
ATOM 2388 C CA . THR A 1 316 ? 20.157 -18.339 2.725 1.00 46.00 316 THR A CA 1
ATOM 2389 C C . THR A 1 316 ? 19.693 -18.743 1.313 1.00 46.00 316 THR A C 1
ATOM 2391 O O . THR A 1 316 ? 20.506 -18.976 0.423 1.00 46.00 316 THR A O 1
ATOM 2394 N N . GLN A 1 317 ? 18.383 -18.850 1.077 1.00 50.34 317 GLN A N 1
ATOM 2395 C CA . GLN A 1 317 ? 17.788 -19.257 -0.194 1.00 50.34 317 GLN A CA 1
ATOM 2396 C C . GLN A 1 317 ? 18.024 -18.229 -1.309 1.00 50.34 317 GLN A C 1
ATOM 2398 O O . GLN A 1 317 ? 17.932 -18.585 -2.483 1.00 50.34 317 GLN A O 1
ATOM 2403 N N . HIS A 1 318 ? 18.367 -16.982 -0.969 1.00 52.56 318 HIS A N 1
ATOM 2404 C CA . HIS A 1 318 ? 18.710 -15.938 -1.930 1.00 52.56 318 HIS A CA 1
ATOM 2405 C C . HIS A 1 318 ? 20.098 -15.359 -1.620 1.00 52.56 318 HIS A C 1
ATOM 2407 O O . HIS A 1 318 ? 20.350 -14.863 -0.523 1.00 52.56 318 HIS A O 1
ATOM 2413 N N . ALA A 1 319 ? 21.015 -15.415 -2.591 1.00 52.31 319 ALA A N 1
ATOM 2414 C CA . ALA A 1 319 ? 22.258 -14.653 -2.515 1.00 52.31 319 ALA A CA 1
ATOM 2415 C C . ALA A 1 319 ? 21.919 -13.150 -2.520 1.00 52.31 319 ALA A C 1
ATOM 2417 O O . ALA A 1 319 ? 21.113 -12.710 -3.337 1.00 52.31 319 ALA A O 1
ATOM 2418 N N . GLY A 1 320 ? 22.508 -12.371 -1.606 1.00 60.56 320 GLY A N 1
ATOM 2419 C CA . GLY A 1 320 ? 22.262 -10.925 -1.519 1.00 60.56 320 GLY A CA 1
ATOM 2420 C C . GLY A 1 320 ? 20.975 -10.520 -0.786 1.00 60.56 320 GLY A C 1
ATOM 2421 O O . GLY A 1 320 ? 20.425 -9.460 -1.077 1.00 60.56 320 GLY A O 1
ATOM 2422 N N . GLU A 1 321 ? 20.468 -11.338 0.143 1.00 64.50 321 GLU A N 1
ATOM 2423 C CA . GLU A 1 321 ? 19.380 -10.917 1.035 1.00 64.50 321 GLU A CA 1
ATOM 2424 C C . GLU A 1 321 ? 19.878 -9.891 2.068 1.00 64.50 321 GLU A C 1
ATOM 2426 O O . GLU A 1 321 ? 20.866 -10.122 2.768 1.00 64.50 321 GLU A O 1
ATOM 2431 N N . VAL A 1 322 ? 19.180 -8.757 2.173 1.00 65.06 322 VAL A N 1
ATOM 2432 C CA . VAL A 1 322 ? 19.446 -7.695 3.148 1.00 65.06 322 VAL A CA 1
ATOM 2433 C C . VAL A 1 322 ? 18.224 -7.519 4.039 1.00 65.06 322 VAL A C 1
ATOM 2435 O O . VAL A 1 322 ? 17.115 -7.260 3.566 1.00 65.06 322 VAL A O 1
ATOM 2438 N N . LEU A 1 323 ? 18.442 -7.622 5.349 1.00 60.88 323 LEU A N 1
ATOM 2439 C CA . LEU A 1 323 ? 17.420 -7.346 6.349 1.00 60.88 323 LEU A CA 1
ATOM 2440 C C . LEU A 1 323 ? 17.377 -5.857 6.654 1.00 60.88 323 LEU A C 1
ATOM 2442 O O . LEU A 1 323 ? 18.340 -5.307 7.187 1.00 60.88 323 LEU A O 1
ATOM 2446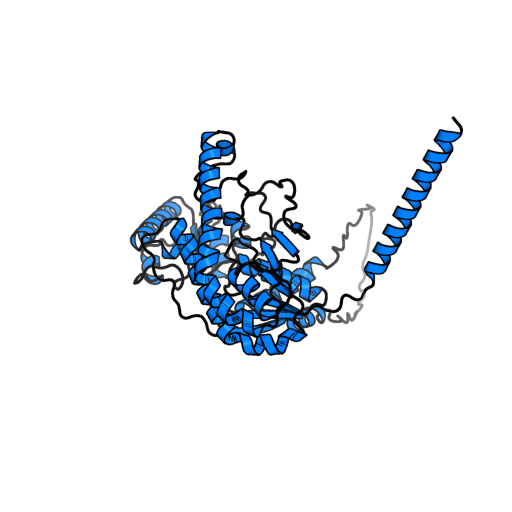 N N . VAL A 1 324 ? 16.249 -5.214 6.375 1.00 58.31 324 VAL A N 1
ATOM 2447 C CA . VAL A 1 324 ? 16.064 -3.789 6.672 1.00 58.31 324 VAL A CA 1
ATOM 2448 C C . VAL A 1 324 ? 14.972 -3.650 7.724 1.00 58.31 324 VAL A C 1
ATOM 2450 O O . VAL A 1 324 ? 13.928 -3.071 7.464 1.00 58.31 324 VAL A O 1
ATOM 2453 N N . GLY A 1 325 ? 15.226 -4.235 8.904 1.00 56.19 325 GLY A N 1
ATOM 2454 C CA . GLY A 1 325 ? 14.449 -4.074 10.141 1.00 56.19 325 GLY A CA 1
ATOM 2455 C C . GLY A 1 325 ? 12.937 -3.895 9.959 1.00 56.19 325 GLY A C 1
ATOM 2456 O O . GLY A 1 325 ? 12.312 -4.535 9.116 1.00 56.19 325 GLY A O 1
ATOM 2457 N N . TYR A 1 326 ? 12.348 -3.017 10.770 1.00 57.09 326 TYR A N 1
ATOM 2458 C CA . TYR A 1 326 ? 10.969 -2.581 10.589 1.00 57.09 326 TYR A CA 1
ATOM 2459 C C . TYR A 1 326 ? 10.901 -1.568 9.451 1.00 57.09 326 TYR A C 1
ATOM 2461 O O . TYR A 1 326 ? 11.272 -0.411 9.645 1.00 57.09 326 TYR A O 1
ATOM 2469 N N . ALA A 1 327 ? 10.319 -1.932 8.310 1.00 53.12 327 ALA A N 1
ATOM 2470 C CA . ALA A 1 327 ? 9.729 -0.914 7.442 1.00 53.12 327 ALA A CA 1
ATOM 2471 C C . ALA A 1 327 ? 8.326 -0.565 7.941 1.00 53.12 327 ALA A C 1
ATOM 2473 O O . ALA A 1 327 ? 7.343 -0.635 7.213 1.00 53.12 327 ALA A O 1
ATOM 2474 N N . SER A 1 328 ? 8.207 -0.192 9.217 1.00 53.62 328 SER A N 1
ATOM 2475 C CA . SER A 1 328 ? 7.044 0.601 9.589 1.00 53.62 328 SER A CA 1
ATOM 2476 C C . SER A 1 328 ? 7.219 1.961 8.933 1.00 53.62 328 SER A C 1
ATOM 2478 O O . SER A 1 328 ? 8.285 2.578 9.009 1.00 53.62 328 SER A O 1
ATOM 2480 N N . THR A 1 329 ? 6.180 2.399 8.227 1.00 53.03 329 THR A N 1
ATOM 2481 C CA . THR A 1 329 ? 6.195 3.595 7.397 1.00 53.03 329 THR A CA 1
ATOM 2482 C C . THR A 1 329 ? 6.412 4.907 8.184 1.00 53.03 329 THR A C 1
ATOM 2484 O O . THR A 1 329 ? 5.520 5.735 8.251 1.00 53.03 329 THR A O 1
ATOM 2487 N N . ALA A 1 330 ? 7.638 5.192 8.630 1.00 56.50 330 ALA A N 1
ATOM 2488 C CA . ALA A 1 330 ? 8.007 6.381 9.412 1.00 56.50 330 ALA A CA 1
ATOM 2489 C C . ALA A 1 330 ? 7.351 6.442 10.807 1.00 56.50 330 ALA A C 1
ATOM 2491 O O . ALA A 1 330 ? 6.283 5.871 11.047 1.00 56.50 330 ALA A O 1
ATOM 2492 N N . PHE A 1 331 ? 8.023 7.134 11.732 1.00 64.06 331 PHE A N 1
ATOM 2493 C CA . PHE A 1 331 ? 7.452 7.474 13.035 1.00 64.06 331 PHE A CA 1
ATOM 2494 C C . PHE A 1 331 ? 6.108 8.199 12.850 1.00 64.06 331 PHE A C 1
ATOM 2496 O O . PHE A 1 331 ? 5.946 8.897 11.842 1.00 64.06 331 PHE A O 1
ATOM 2503 N N . PRO A 1 332 ? 5.149 8.048 13.786 1.00 72.31 332 PRO A N 1
ATOM 2504 C CA . PRO A 1 332 ? 3.920 8.831 13.784 1.00 72.31 332 PRO A CA 1
ATOM 2505 C C . PRO A 1 332 ? 4.238 10.316 13.592 1.00 72.31 332 PRO A C 1
ATOM 2507 O O . PRO A 1 332 ? 5.035 10.893 14.328 1.00 72.31 332 PRO A O 1
ATOM 2510 N N . GLN A 1 333 ? 3.650 10.914 12.562 1.00 75.81 333 GLN A N 1
ATOM 2511 C CA . GLN A 1 333 ? 3.837 12.321 12.221 1.00 75.81 333 GLN A CA 1
ATOM 2512 C C . GLN A 1 333 ? 2.570 13.065 12.561 1.00 75.81 333 GLN A C 1
ATOM 2514 O O . GLN A 1 333 ? 1.565 12.863 11.886 1.00 75.81 333 GLN A O 1
ATOM 2519 N N . PHE A 1 334 ? 2.632 13.888 13.599 1.00 81.50 334 PHE A N 1
ATOM 2520 C CA . PHE A 1 334 ? 1.531 14.749 14.001 1.00 81.50 334 PHE A CA 1
ATOM 2521 C C . PHE A 1 334 ? 1.700 16.146 13.383 1.00 81.50 334 PHE A C 1
ATOM 2523 O O . PHE A 1 334 ? 2.833 16.631 13.307 1.00 81.50 334 PHE A O 1
ATOM 2530 N N . PRO A 1 335 ? 0.606 16.806 12.968 1.00 87.31 335 PRO A N 1
ATOM 2531 C CA . PRO A 1 335 ? -0.783 16.332 13.020 1.00 87.31 335 PRO A CA 1
ATOM 2532 C C . PRO A 1 335 ? -1.096 15.240 11.979 1.00 87.31 335 PRO A C 1
ATOM 2534 O O . PRO A 1 335 ? -0.425 15.116 10.952 1.00 87.31 335 PRO A O 1
ATOM 2537 N N . LEU A 1 336 ? -2.126 14.434 12.248 1.00 88.06 336 LEU A N 1
ATOM 2538 C CA . LEU A 1 336 ? -2.633 13.421 11.324 1.00 88.06 336 LEU A CA 1
ATOM 2539 C C . LEU A 1 336 ? -3.116 14.067 10.016 1.00 88.06 336 LEU A C 1
ATOM 2541 O O . LEU A 1 336 ? -3.724 15.130 9.984 1.00 88.06 336 LEU A O 1
ATOM 2545 N N . THR A 1 337 ? -2.834 13.403 8.898 1.00 82.50 337 THR A N 1
ATOM 2546 C CA . THR A 1 337 ? -3.342 13.802 7.581 1.00 82.50 337 THR A CA 1
ATOM 2547 C C . THR A 1 337 ? -4.424 12.811 7.141 1.00 82.50 337 THR A C 1
ATOM 2549 O O . THR A 1 337 ? -4.186 11.599 7.230 1.00 82.50 337 THR A O 1
ATOM 2552 N N . PRO A 1 338 ? -5.579 13.284 6.638 1.00 88.75 338 PRO A N 1
ATOM 2553 C CA . PRO A 1 338 ? -5.925 14.692 6.400 1.00 88.75 338 PRO A CA 1
ATOM 2554 C C . PRO A 1 338 ? -6.340 15.450 7.686 1.00 88.75 338 PRO A C 1
ATOM 2556 O O . PRO A 1 338 ? -6.653 14.800 8.685 1.00 88.75 338 PRO A O 1
ATOM 2559 N N . PRO A 1 339 ? -6.348 16.801 7.697 1.00 92.69 339 PRO A N 1
ATOM 2560 C CA . PRO A 1 339 ? -6.615 17.595 8.905 1.00 92.69 339 PRO A CA 1
ATOM 2561 C C . PRO A 1 339 ? -7.956 17.290 9.586 1.00 92.69 339 PRO A C 1
ATOM 2563 O O . PRO A 1 339 ? -8.061 17.343 10.808 1.00 92.69 339 PRO A O 1
ATOM 2566 N N . GLU A 1 340 ? -8.987 16.929 8.823 1.00 95.12 340 GLU A N 1
ATOM 2567 C CA . GLU A 1 340 ? -10.279 16.513 9.370 1.00 95.12 340 GLU A CA 1
ATOM 2568 C C . GLU A 1 340 ? -10.201 15.191 10.146 1.00 95.12 340 GLU A C 1
ATOM 2570 O O . GLU A 1 340 ? -10.921 15.017 11.131 1.00 95.12 340 GLU A O 1
ATOM 2575 N N . ALA A 1 341 ? -9.309 14.279 9.745 1.00 95.19 341 ALA A N 1
ATOM 2576 C CA . ALA A 1 341 ? -9.040 13.056 10.490 1.00 95.19 341 ALA A CA 1
ATOM 2577 C C . ALA A 1 341 ? -8.341 13.388 11.812 1.00 95.19 341 ALA A C 1
ATOM 2579 O O . ALA A 1 341 ? -8.731 12.850 12.846 1.00 95.19 341 ALA A O 1
ATOM 2580 N N . ASP A 1 342 ? -7.367 14.304 11.801 1.00 95.94 342 ASP A N 1
ATOM 2581 C CA . ASP A 1 342 ? -6.714 14.769 13.029 1.00 95.94 342 ASP A CA 1
ATOM 2582 C C . ASP A 1 342 ? -7.710 15.406 13.989 1.00 95.94 342 ASP A C 1
ATOM 2584 O O . ASP A 1 342 ? -7.840 14.950 15.118 1.00 95.94 342 ASP A O 1
ATOM 2588 N N . ALA A 1 343 ? -8.491 16.384 13.528 1.00 96.69 343 ALA A N 1
ATOM 2589 C CA . ALA A 1 343 ? -9.474 17.063 14.365 1.00 96.69 343 ALA A CA 1
ATOM 2590 C C . ALA A 1 343 ? -10.482 16.078 14.982 1.00 96.69 343 ALA A C 1
ATOM 2592 O O . ALA A 1 343 ? -10.850 16.195 16.154 1.00 96.69 343 ALA A O 1
ATOM 2593 N N . PHE A 1 344 ? -10.910 15.075 14.211 1.00 96.94 344 PHE A N 1
ATOM 2594 C CA . PHE A 1 344 ? -11.805 14.028 14.690 1.00 96.94 344 PHE A CA 1
ATOM 2595 C C . PHE A 1 344 ? -11.157 13.157 15.771 1.00 96.94 344 PHE A C 1
ATOM 2597 O O . PHE A 1 344 ? -11.776 12.905 16.804 1.00 96.94 344 PHE A O 1
ATOM 2604 N N . VAL A 1 345 ? -9.914 12.717 15.571 1.00 96.81 345 VAL A N 1
ATOM 2605 C CA . VAL A 1 345 ? -9.216 11.855 16.534 1.00 96.81 345 VAL A CA 1
ATOM 2606 C C . VAL A 1 345 ? -8.790 12.635 17.782 1.00 96.81 345 VAL A C 1
ATOM 2608 O O . VAL A 1 345 ? -8.992 12.171 18.907 1.00 96.81 345 VAL A O 1
ATOM 2611 N N . SER A 1 346 ? -8.283 13.852 17.609 1.00 96.44 346 SER A N 1
ATOM 2612 C CA . SER A 1 346 ? -7.872 14.764 18.678 1.00 96.44 346 SER A CA 1
ATOM 2613 C C . SER A 1 346 ? -9.033 15.139 19.599 1.00 96.44 346 SER A C 1
ATOM 2615 O O . SER A 1 346 ? -8.841 15.225 20.807 1.00 96.44 346 SER A O 1
ATOM 2617 N N . ALA A 1 347 ? -10.257 15.275 19.076 1.00 96.38 347 ALA A N 1
ATOM 2618 C CA . ALA A 1 347 ? -11.444 15.580 19.881 1.00 96.38 347 ALA A CA 1
ATOM 2619 C C . ALA A 1 347 ? -12.029 14.370 20.646 1.00 96.38 347 ALA A C 1
ATOM 2621 O O . ALA A 1 347 ? -12.968 14.530 21.424 1.00 96.38 347 ALA A O 1
ATOM 2622 N N . ALA A 1 348 ? -11.504 13.156 20.453 1.00 96.00 348 ALA A N 1
ATOM 2623 C CA . ALA A 1 348 ? -11.935 11.945 21.159 1.00 96.00 348 ALA A CA 1
ATOM 2624 C C . ALA A 1 348 ? -11.313 11.829 22.570 1.00 96.00 348 ALA A C 1
ATOM 2626 O O . ALA A 1 348 ? -10.623 10.855 22.875 1.00 96.00 348 ALA A O 1
ATOM 2627 N N . ILE A 1 349 ? -11.522 12.841 23.416 1.00 94.38 349 ILE A N 1
ATOM 2628 C CA . ILE A 1 349 ? -10.847 12.981 24.716 1.00 94.38 349 ILE A CA 1
ATOM 2629 C C . ILE A 1 349 ? -11.725 12.420 25.856 1.00 94.38 349 ILE A C 1
ATOM 2631 O O . ILE A 1 349 ? -12.931 12.697 25.895 1.00 94.38 349 ILE A O 1
ATOM 2635 N N . PRO A 1 350 ? -11.153 11.677 26.823 1.00 91.00 350 PRO A N 1
ATOM 2636 C CA . PRO A 1 350 ? -11.852 11.298 28.051 1.00 91.00 350 PRO A CA 1
ATOM 2637 C C . PRO A 1 350 ? -12.299 12.509 28.899 1.00 91.00 350 PRO A C 1
ATOM 2639 O O . PRO A 1 350 ? -11.602 13.521 28.929 1.00 91.00 350 PRO A O 1
ATOM 2642 N N . PRO A 1 351 ? -13.427 12.423 29.635 1.00 91.69 351 PRO A N 1
ATOM 2643 C CA . PRO A 1 351 ? -14.319 11.268 29.754 1.00 91.69 351 PRO A CA 1
ATOM 2644 C C . PRO A 1 351 ? -15.398 11.203 28.661 1.00 91.69 351 PRO A C 1
ATOM 2646 O O . PRO A 1 351 ? -16.137 10.225 28.617 1.00 91.69 351 PRO A O 1
ATOM 2649 N N . ALA A 1 352 ? -15.507 12.227 27.804 1.00 92.56 352 ALA A N 1
ATOM 2650 C CA . ALA A 1 352 ? -16.548 12.307 26.776 1.00 92.56 352 ALA A CA 1
ATOM 2651 C C . ALA A 1 352 ? -16.476 11.129 25.793 1.00 92.56 352 ALA A C 1
ATOM 2653 O O . ALA A 1 352 ? -17.508 10.609 25.377 1.00 92.56 352 ALA A O 1
ATOM 2654 N N . PHE A 1 353 ? -15.258 10.678 25.486 1.00 96.06 353 PHE A N 1
ATOM 2655 C CA . PHE A 1 353 ? -15.007 9.488 24.685 1.00 96.06 353 PHE A CA 1
ATOM 2656 C C . PHE A 1 353 ? -13.946 8.597 25.331 1.00 96.06 353 PHE A C 1
ATOM 2658 O O . PHE A 1 353 ? -13.021 9.064 25.992 1.00 96.06 353 PHE A O 1
ATOM 2665 N N . LYS A 1 354 ? -14.051 7.291 25.091 1.00 95.94 354 LYS A N 1
ATOM 2666 C CA . LYS A 1 354 ? -13.035 6.290 25.448 1.00 95.94 354 LYS A CA 1
ATOM 2667 C C . LYS A 1 354 ? -11.860 6.275 24.465 1.00 95.94 354 LYS A C 1
ATOM 2669 O O . LYS A 1 354 ? -10.791 5.772 24.804 1.00 95.94 354 LYS A O 1
ATOM 2674 N N . GLY A 1 355 ? -12.060 6.823 23.266 1.00 96.56 355 GLY A N 1
ATOM 2675 C CA . GLY A 1 355 ? -11.055 6.953 22.214 1.00 96.56 355 GLY A CA 1
ATOM 2676 C C . GLY A 1 355 ? -11.643 6.738 20.821 1.00 96.56 355 GLY A C 1
ATOM 2677 O O . GLY A 1 355 ? -12.852 6.878 20.621 1.00 96.56 355 GLY A O 1
ATOM 2678 N N . VAL A 1 356 ? -10.782 6.385 19.868 1.00 97.62 356 VAL A N 1
ATOM 2679 C CA . VAL A 1 356 ? -11.119 6.128 18.465 1.00 97.62 356 VAL A CA 1
ATOM 2680 C C . VAL A 1 356 ? -10.775 4.701 18.074 1.00 97.62 356 VAL A C 1
ATOM 2682 O O . VAL A 1 356 ? -9.655 4.251 18.293 1.00 97.62 356 VAL A O 1
ATOM 2685 N N . VAL A 1 357 ? -11.715 4.034 17.411 1.00 96.56 357 VAL A N 1
ATOM 2686 C CA . VAL A 1 357 ? -11.481 2.790 16.677 1.00 96.56 357 VAL A CA 1
ATOM 2687 C C . VAL A 1 357 ? -11.193 3.137 15.217 1.00 96.56 357 VAL A C 1
ATOM 2689 O O . VAL A 1 357 ? -12.027 3.737 14.533 1.00 96.56 357 VAL A O 1
ATOM 2692 N N . ALA A 1 358 ? -10.004 2.770 14.742 1.00 94.50 358 ALA A N 1
ATOM 2693 C CA . ALA A 1 358 ? -9.594 2.944 13.354 1.00 94.50 358 ALA A CA 1
ATOM 2694 C C . ALA A 1 358 ? -9.966 1.709 12.524 1.00 94.50 358 ALA A C 1
ATOM 2696 O O . ALA A 1 358 ? -9.539 0.597 12.825 1.00 94.50 358 ALA A O 1
ATOM 2697 N N . VAL A 1 359 ? -10.724 1.903 11.446 1.00 91.81 359 VAL A N 1
ATOM 2698 C CA . VAL A 1 359 ? -11.131 0.827 10.532 1.00 91.81 359 VAL A CA 1
ATOM 2699 C C . VAL A 1 359 ? -10.548 1.105 9.152 1.00 91.81 359 VAL A C 1
ATOM 2701 O O . VAL A 1 359 ? -10.725 2.191 8.606 1.00 91.81 359 VAL A O 1
ATOM 2704 N N . SER A 1 360 ? -9.847 0.135 8.570 1.00 87.62 360 SER A N 1
ATOM 2705 C CA . SER A 1 360 ? -9.284 0.234 7.221 1.00 87.62 360 SER A CA 1
ATOM 2706 C C . SER A 1 360 ? -9.187 -1.153 6.596 1.00 87.62 360 SER A C 1
ATOM 2708 O O . SER A 1 360 ? -8.678 -2.081 7.220 1.00 87.62 360 SER A O 1
ATOM 2710 N N . PHE A 1 361 ? -9.624 -1.284 5.343 1.00 80.31 361 PHE A N 1
ATOM 2711 C CA . PHE A 1 361 ? -9.440 -2.499 4.535 1.00 80.31 361 PHE A CA 1
ATOM 2712 C C . PHE A 1 361 ? -8.165 -2.450 3.691 1.00 80.31 361 PHE A C 1
ATOM 2714 O O . PHE A 1 361 ? -8.003 -3.188 2.717 1.00 80.31 361 PHE A O 1
ATOM 2721 N N . GLY A 1 362 ? -7.261 -1.542 4.051 1.00 74.00 362 GLY A N 1
ATOM 2722 C CA . GLY A 1 362 ? -6.100 -1.235 3.253 1.00 74.00 362 GLY A CA 1
ATOM 2723 C C . GLY A 1 362 ? -6.487 -0.563 1.941 1.00 74.00 362 GLY A C 1
ATOM 2724 O O . GLY A 1 362 ? -7.521 0.077 1.778 1.00 74.00 362 GLY A O 1
ATOM 2725 N N . SER A 1 363 ? -5.579 -0.679 0.998 1.00 65.69 363 SER A N 1
ATOM 2726 C CA . SER A 1 363 ? -5.480 0.183 -0.176 1.00 65.69 363 SER A CA 1
ATOM 2727 C C . SER A 1 363 ? -5.855 -0.512 -1.479 1.00 65.69 363 SER A C 1
ATOM 2729 O O . SER A 1 363 ? -6.071 0.152 -2.488 1.00 65.69 363 SER A O 1
ATOM 2731 N N . THR A 1 364 ? -5.905 -1.845 -1.478 1.00 60.31 364 THR A N 1
ATOM 2732 C CA . THR A 1 364 ? -6.083 -2.634 -2.698 1.00 60.31 364 THR A CA 1
ATOM 2733 C C . THR A 1 364 ? -7.547 -2.807 -3.079 1.00 60.31 364 THR A C 1
ATOM 2735 O O . THR A 1 364 ? -7.821 -3.356 -4.138 1.00 60.31 364 THR A O 1
ATOM 2738 N N . GLY A 1 365 ? -8.509 -2.364 -2.263 1.00 64.12 365 GLY A N 1
ATOM 2739 C CA . GLY A 1 365 ? -9.944 -2.516 -2.533 1.00 64.12 365 GLY A CA 1
ATOM 2740 C C . GLY A 1 365 ? -10.441 -3.969 -2.595 1.00 64.12 365 GLY A C 1
ATOM 2741 O O . GLY A 1 365 ? -11.639 -4.222 -2.540 1.00 64.12 365 GLY A O 1
ATOM 2742 N N . VAL A 1 366 ? -9.528 -4.943 -2.658 1.00 67.81 366 VAL A N 1
ATOM 2743 C CA . VAL A 1 366 ? -9.793 -6.377 -2.798 1.00 67.81 366 VAL A CA 1
ATOM 2744 C C . VAL A 1 366 ? -10.641 -6.874 -1.636 1.00 67.81 366 VAL A C 1
ATOM 2746 O O . VAL A 1 366 ? -11.635 -7.560 -1.852 1.00 67.81 366 VAL A O 1
ATOM 2749 N N . TYR A 1 367 ? -10.284 -6.494 -0.409 1.00 71.62 367 TYR A N 1
ATOM 2750 C CA . TYR A 1 367 ? -11.025 -6.897 0.782 1.00 71.62 367 TYR A CA 1
ATOM 2751 C C . TYR A 1 367 ? -12.429 -6.284 0.811 1.00 71.62 367 TYR A C 1
ATOM 2753 O O . TYR A 1 367 ? -13.402 -6.995 1.037 1.00 71.62 367 TYR A O 1
ATOM 2761 N N . SER A 1 368 ? -12.549 -4.992 0.502 1.00 75.00 368 SER A N 1
ATOM 2762 C CA . SER A 1 368 ? -13.831 -4.286 0.492 1.00 75.00 368 SER A CA 1
ATOM 2763 C C . SER A 1 368 ? -14.747 -4.698 -0.664 1.00 75.00 368 SER A C 1
ATOM 2765 O O . SER A 1 368 ? -15.954 -4.755 -0.476 1.00 75.00 368 SER A O 1
ATOM 2767 N N . SER A 1 369 ? -14.199 -5.083 -1.823 1.00 69.56 369 SER A N 1
ATOM 2768 C CA . SER A 1 369 ? -14.967 -5.545 -2.998 1.00 69.56 369 SER A CA 1
ATOM 2769 C C . SER A 1 369 ? -15.754 -6.844 -2.778 1.00 69.56 369 SER A C 1
ATOM 2771 O O . SER A 1 369 ? -16.565 -7.237 -3.614 1.00 69.56 369 SER A O 1
ATOM 2773 N N . ARG A 1 370 ? -15.501 -7.532 -1.661 1.00 73.00 370 ARG A N 1
ATOM 2774 C CA . ARG A 1 370 ? -16.202 -8.759 -1.262 1.00 73.00 370 ARG A CA 1
ATOM 2775 C C . ARG A 1 370 ? -17.357 -8.505 -0.310 1.00 73.00 370 ARG A C 1
ATOM 2777 O O . ARG A 1 370 ? -18.156 -9.408 -0.088 1.00 73.00 370 ARG A O 1
ATOM 2784 N N . LEU A 1 371 ? -17.412 -7.315 0.271 1.00 81.62 371 LEU A N 1
ATOM 2785 C CA . LEU A 1 371 ? -18.438 -6.956 1.228 1.00 81.62 371 LEU A CA 1
ATOM 2786 C C . LEU A 1 371 ? -19.696 -6.571 0.453 1.00 81.62 371 LEU A C 1
ATOM 2788 O O . LEU A 1 371 ? -19.693 -5.688 -0.406 1.00 81.62 371 LEU A O 1
ATOM 2792 N N . THR A 1 372 ? -20.776 -7.276 0.746 1.00 85.44 372 THR A N 1
ATOM 2793 C CA . THR A 1 372 ? -22.102 -7.005 0.203 1.00 85.44 372 THR A CA 1
ATOM 2794 C C . THR A 1 372 ? -22.705 -5.769 0.858 1.00 85.44 372 THR A C 1
ATOM 2796 O O . THR A 1 372 ? -22.280 -5.338 1.932 1.00 85.44 372 THR A O 1
ATOM 2799 N N . THR A 1 373 ? -23.768 -5.221 0.267 1.00 87.06 373 THR A N 1
ATOM 2800 C CA . THR A 1 373 ? -24.541 -4.145 0.907 1.00 87.06 373 THR A CA 1
ATOM 2801 C C . THR A 1 373 ? -25.010 -4.557 2.303 1.00 87.06 373 THR A C 1
ATOM 2803 O O . THR A 1 373 ? -25.011 -3.737 3.214 1.00 87.06 373 THR A O 1
ATOM 2806 N N . HIS A 1 374 ? -25.336 -5.839 2.502 1.00 87.62 374 HIS A N 1
ATOM 2807 C CA . HIS A 1 374 ? -25.705 -6.368 3.811 1.00 87.62 374 HIS A CA 1
ATOM 2808 C C . HIS A 1 374 ? -24.549 -6.309 4.819 1.00 87.62 374 HIS A C 1
ATOM 2810 O O . HIS A 1 374 ? -24.761 -5.846 5.937 1.00 87.62 374 HIS A O 1
ATOM 2816 N N . ASP A 1 375 ? -23.335 -6.702 4.426 1.00 90.06 375 ASP A N 1
ATOM 2817 C CA . ASP A 1 375 ? -22.148 -6.619 5.291 1.00 90.06 375 ASP A CA 1
ATOM 2818 C C . ASP A 1 375 ? -21.871 -5.166 5.689 1.00 90.06 375 ASP A C 1
ATOM 2820 O O . ASP A 1 375 ? -21.636 -4.856 6.855 1.00 90.06 375 ASP A O 1
ATOM 2824 N N . TYR A 1 376 ? -21.993 -4.249 4.730 1.00 90.56 376 TYR A N 1
ATOM 2825 C CA . TYR A 1 376 ? -21.903 -2.811 4.956 1.00 90.56 376 TYR A CA 1
ATOM 2826 C C . TYR A 1 376 ? -22.955 -2.290 5.950 1.00 90.56 376 TYR A C 1
ATOM 2828 O O . TYR A 1 376 ? -22.614 -1.512 6.843 1.00 90.56 376 TYR A O 1
ATOM 2836 N N . CYS A 1 377 ? -24.202 -2.760 5.861 1.00 88.94 377 CYS A N 1
ATOM 2837 C CA . CYS A 1 377 ? -25.244 -2.463 6.847 1.00 88.94 377 CYS A CA 1
ATOM 2838 C C . CYS A 1 377 ? -24.908 -3.025 8.237 1.00 88.94 377 CYS A C 1
ATOM 2840 O O . CYS A 1 377 ? -25.090 -2.334 9.241 1.00 88.94 377 CYS A O 1
ATOM 2842 N N . GLN A 1 378 ? -24.414 -4.265 8.319 1.00 91.25 378 GLN A N 1
ATOM 2843 C CA . GLN A 1 378 ? -24.046 -4.880 9.596 1.00 91.25 378 GLN A CA 1
ATOM 2844 C C . GLN A 1 378 ? -22.888 -4.142 10.269 1.00 91.25 378 GLN A C 1
ATOM 2846 O O . GLN A 1 378 ? -22.940 -3.877 11.469 1.00 91.25 378 GLN A O 1
ATOM 2851 N N . MET A 1 379 ? -21.868 -3.756 9.502 1.00 92.94 379 MET A N 1
ATOM 2852 C CA . MET A 1 379 ? -20.768 -2.948 10.021 1.00 92.94 379 MET A CA 1
ATOM 2853 C C . MET A 1 379 ? -21.250 -1.563 10.471 1.00 92.94 379 MET A C 1
ATOM 2855 O O . MET A 1 379 ? -20.839 -1.101 11.533 1.00 92.94 379 MET A O 1
ATOM 2859 N N . ALA A 1 380 ? -22.178 -0.938 9.732 1.00 91.50 380 ALA A N 1
ATOM 2860 C CA . ALA A 1 380 ? -22.808 0.318 10.144 1.00 91.50 380 ALA A CA 1
ATOM 2861 C C . ALA A 1 380 ? -23.476 0.208 11.515 1.00 91.50 380 ALA A C 1
ATOM 2863 O O . ALA A 1 380 ? -23.239 1.040 12.393 1.00 91.50 380 ALA A O 1
ATOM 2864 N N . HIS A 1 381 ? -24.235 -0.864 11.728 1.00 90.94 381 HIS A N 1
ATOM 2865 C CA . HIS A 1 381 ? -24.826 -1.161 13.026 1.00 90.94 381 HIS A CA 1
ATOM 2866 C C . HIS A 1 381 ? -23.756 -1.410 14.105 1.00 90.94 381 HIS A C 1
ATOM 2868 O O . HIS A 1 381 ? -23.859 -0.880 15.210 1.00 90.94 381 HIS A O 1
ATOM 2874 N N . ALA A 1 382 ? -22.680 -2.133 13.787 1.00 93.56 382 ALA A N 1
ATOM 2875 C CA . ALA A 1 382 ? -21.577 -2.354 14.721 1.00 93.56 382 ALA A CA 1
ATOM 2876 C C . ALA A 1 382 ? -20.888 -1.042 15.150 1.00 93.56 382 ALA A C 1
ATOM 2878 O O . ALA A 1 382 ? -20.579 -0.872 16.330 1.00 93.56 382 ALA A O 1
ATOM 2879 N N . TRP A 1 383 ? -20.698 -0.076 14.244 1.00 94.62 383 TRP A N 1
ATOM 2880 C CA . TRP A 1 383 ? -20.150 1.234 14.619 1.00 94.62 383 TRP A CA 1
ATOM 2881 C C . TRP A 1 383 ? -21.105 2.038 15.494 1.00 94.62 383 TRP A C 1
ATOM 2883 O O . TRP A 1 383 ? -20.648 2.720 16.405 1.00 94.62 383 TRP A O 1
ATOM 2893 N N . GLN A 1 384 ? -22.422 1.930 15.294 1.00 93.25 384 GLN A N 1
ATOM 2894 C CA . GLN A 1 384 ? -23.386 2.544 16.212 1.00 93.25 384 GLN A CA 1
ATOM 2895 C C . GLN A 1 384 ? -23.277 1.964 17.627 1.00 93.25 384 GLN A C 1
ATOM 2897 O O . GLN A 1 384 ? -23.341 2.717 18.598 1.00 93.25 384 GLN A O 1
ATOM 2902 N N . LEU A 1 385 ? -23.060 0.651 17.754 1.00 94.75 385 LEU A N 1
ATOM 2903 C CA . LEU A 1 385 ? -22.827 0.013 19.052 1.00 94.75 385 LEU A CA 1
ATOM 2904 C C . LEU A 1 385 ? -21.526 0.509 19.704 1.00 94.75 385 LEU A C 1
ATOM 2906 O O . LEU A 1 385 ? -21.512 0.779 20.904 1.00 94.75 385 LEU A O 1
ATOM 2910 N N . LEU A 1 386 ? -20.454 0.698 18.926 1.00 95.38 386 LEU A N 1
ATOM 2911 C CA . LEU A 1 386 ? -19.211 1.310 19.416 1.00 95.38 386 LEU A CA 1
ATOM 2912 C C . LEU A 1 386 ? -19.422 2.762 19.868 1.00 95.38 386 LEU A C 1
ATOM 2914 O O . LEU A 1 386 ? -18.947 3.137 20.943 1.00 95.38 386 LEU A O 1
ATOM 2918 N N . ASN A 1 387 ? -20.190 3.544 19.105 1.00 95.69 387 ASN A N 1
ATOM 2919 C CA . ASN A 1 387 ? -20.559 4.915 19.459 1.00 95.69 387 ASN A CA 1
ATOM 2920 C C . ASN A 1 387 ? -21.341 4.958 20.780 1.00 95.69 387 ASN A C 1
ATOM 2922 O O . ASN A 1 387 ? -20.987 5.711 21.685 1.00 95.69 387 ASN A O 1
ATOM 2926 N N . ALA A 1 388 ? -22.339 4.084 20.946 1.00 94.75 388 ALA A N 1
ATOM 2927 C CA . ALA A 1 388 ? -23.095 3.954 22.194 1.00 94.75 388 ALA A CA 1
ATOM 2928 C C . ALA A 1 388 ? -22.214 3.524 23.383 1.00 94.75 388 ALA A C 1
ATOM 2930 O O . ALA A 1 388 ? -22.470 3.907 24.523 1.00 94.75 388 ALA A O 1
ATOM 2931 N N . ALA A 1 389 ? -21.145 2.766 23.125 1.00 95.25 389 ALA A N 1
ATOM 2932 C CA . ALA A 1 389 ? -20.158 2.384 24.130 1.00 95.25 389 ALA A CA 1
ATOM 2933 C C . ALA A 1 389 ? -19.143 3.499 24.464 1.00 95.25 389 ALA A C 1
ATOM 2935 O O . ALA A 1 389 ? -18.292 3.286 25.336 1.00 95.25 389 ALA A O 1
ATOM 2936 N N . GLY A 1 390 ? -19.232 4.665 23.815 1.00 95.88 390 GLY A N 1
ATOM 2937 C CA . GLY A 1 390 ? -18.385 5.836 24.045 1.00 95.88 390 GLY A CA 1
ATOM 2938 C C . GLY A 1 390 ? -17.129 5.898 23.175 1.00 95.88 390 GLY A C 1
ATOM 2939 O O . GLY A 1 390 ? -16.218 6.656 23.496 1.00 95.88 390 GLY A O 1
ATOM 2940 N N . TYR A 1 391 ? -17.030 5.104 22.109 1.00 97.19 391 TYR A N 1
ATOM 2941 C CA . TYR A 1 391 ? -15.936 5.204 21.137 1.00 97.19 391 TYR A CA 1
ATOM 2942 C C . TYR A 1 391 ? -16.353 6.049 19.941 1.00 97.19 391 TYR A C 1
ATOM 2944 O O . TYR A 1 391 ? -17.515 6.069 19.567 1.00 97.19 391 TYR A O 1
ATOM 2952 N N . ARG A 1 392 ? -15.397 6.706 19.291 1.00 97.69 392 ARG A N 1
ATOM 2953 C CA . ARG A 1 392 ? -15.600 7.242 17.942 1.00 97.69 392 ARG A CA 1
ATOM 2954 C C . ARG A 1 392 ? -15.041 6.262 16.927 1.00 97.69 392 ARG A C 1
ATOM 2956 O O . ARG A 1 392 ? -14.105 5.525 17.228 1.00 97.69 392 ARG A O 1
ATOM 2963 N N . VAL A 1 393 ? -15.565 6.276 15.712 1.00 97.56 393 VAL A N 1
ATOM 2964 C CA . VAL A 1 393 ? -15.072 5.414 14.633 1.00 97.56 393 VAL A CA 1
ATOM 2965 C C . VAL A 1 393 ? -14.511 6.270 13.510 1.00 97.56 393 VAL A C 1
ATOM 2967 O O . VAL A 1 393 ? -15.230 7.073 12.920 1.00 97.56 393 VAL A O 1
ATOM 2970 N N . LEU A 1 394 ? -13.232 6.082 13.188 1.00 96.94 394 LEU A N 1
ATOM 2971 C CA . LEU A 1 394 ? -12.638 6.629 11.973 1.00 96.94 394 LEU A CA 1
ATOM 2972 C C . LEU A 1 394 ? -12.488 5.502 10.960 1.00 96.94 394 LEU A C 1
ATOM 2974 O O . LEU A 1 394 ? -11.699 4.578 11.153 1.00 96.94 394 LEU A O 1
ATOM 2978 N N . TRP A 1 395 ? -13.243 5.586 9.872 1.00 94.12 395 TRP A N 1
ATOM 2979 C CA . TRP A 1 395 ? -13.279 4.557 8.848 1.00 94.12 395 TRP A CA 1
ATOM 2980 C C . TRP A 1 395 ? -12.665 5.055 7.541 1.00 94.12 395 TRP A C 1
ATOM 2982 O O . TRP A 1 395 ? -13.191 5.941 6.866 1.00 94.12 395 TRP A O 1
ATOM 2992 N N . VAL A 1 396 ? -11.522 4.475 7.186 1.00 91.19 396 VAL A N 1
ATOM 2993 C CA . VAL A 1 396 ? -10.811 4.760 5.943 1.00 91.19 396 VAL A CA 1
ATOM 2994 C C . VAL A 1 396 ? -11.444 3.945 4.817 1.00 91.19 396 VAL A C 1
ATOM 2996 O O . VAL A 1 396 ? -11.212 2.739 4.705 1.00 91.19 396 VAL A O 1
ATOM 2999 N N . LEU A 1 397 ? -12.263 4.601 3.993 1.00 87.56 397 LEU A N 1
ATOM 3000 C CA . LEU A 1 397 ? -13.070 3.966 2.954 1.00 87.56 397 LEU A CA 1
ATOM 3001 C C . LEU A 1 397 ? -13.100 4.806 1.674 1.00 87.56 397 LEU A C 1
ATOM 3003 O O . LEU A 1 397 ? -13.494 5.971 1.678 1.00 87.56 397 LEU A O 1
ATOM 3007 N N . ARG A 1 398 ? -12.729 4.183 0.553 1.00 81.38 398 ARG A N 1
ATOM 3008 C CA . ARG A 1 398 ? -12.744 4.796 -0.781 1.00 81.38 398 ARG A CA 1
ATOM 3009 C C . ARG A 1 398 ? -13.982 4.362 -1.550 1.00 81.38 398 ARG A C 1
ATOM 3011 O O . ARG A 1 398 ? -14.146 3.176 -1.824 1.00 81.38 398 ARG A O 1
ATOM 3018 N N . GLU A 1 399 ? -14.789 5.329 -1.976 1.00 74.75 399 GLU A N 1
ATOM 3019 C CA . GLU A 1 399 ? -16.021 5.086 -2.741 1.00 74.75 399 GLU A CA 1
ATOM 3020 C C . GLU A 1 399 ? -15.765 4.226 -3.984 1.00 74.75 399 GLU A C 1
ATOM 3022 O O . GLU A 1 399 ? -16.444 3.237 -4.231 1.00 74.75 399 GLU A O 1
ATOM 3027 N N . GLN A 1 400 ? -14.700 4.551 -4.716 1.00 68.25 400 GLN A N 1
ATOM 3028 C CA . GLN A 1 400 ? -14.353 3.925 -5.992 1.00 68.25 400 GLN A CA 1
ATOM 3029 C C . GLN A 1 400 ? -13.722 2.530 -5.859 1.00 68.25 400 GLN A C 1
ATOM 3031 O O . GLN A 1 400 ? -13.534 1.859 -6.870 1.00 68.25 400 GLN A O 1
ATOM 3036 N N . GLN A 1 401 ? -13.335 2.112 -4.650 1.00 66.38 401 GLN A N 1
ATOM 3037 C CA . GLN A 1 401 ? -12.520 0.906 -4.440 1.00 66.38 401 GLN A CA 1
ATOM 3038 C C . GLN A 1 401 ? -13.109 -0.059 -3.410 1.00 66.38 401 GLN A C 1
ATOM 3040 O O . GLN A 1 401 ? -12.474 -1.064 -3.101 1.00 66.38 401 GLN A O 1
ATOM 3045 N N . GLY A 1 402 ? -14.300 0.202 -2.870 1.00 64.75 402 GLY A N 1
ATOM 3046 C CA . GLY A 1 402 ? -14.811 -0.651 -1.802 1.00 64.75 402 GLY A CA 1
ATOM 3047 C C . GLY A 1 402 ? -16.307 -0.812 -1.683 1.00 64.75 402 GLY A C 1
ATOM 3048 O O . GLY A 1 402 ? -16.711 -1.770 -1.034 1.00 64.75 402 GLY A O 1
ATOM 3049 N N . LEU A 1 403 ? -17.121 0.052 -2.284 1.00 81.06 403 LEU A N 1
ATOM 3050 C CA . LEU A 1 403 ? -18.564 -0.072 -2.128 1.00 81.06 403 LEU A CA 1
ATOM 3051 C C . LEU A 1 403 ? -19.171 -1.023 -3.167 1.00 81.06 403 LEU A C 1
ATOM 3053 O O . LEU A 1 403 ? -18.771 -0.980 -4.335 1.00 81.06 403 LEU A O 1
ATOM 3057 N N . PRO A 1 404 ? -20.137 -1.869 -2.766 1.00 82.38 404 PRO A N 1
ATOM 3058 C CA . PRO A 1 404 ? -20.936 -2.647 -3.697 1.00 82.38 404 PRO A CA 1
ATOM 3059 C C . PRO A 1 404 ? -21.698 -1.718 -4.645 1.00 82.38 404 PRO A C 1
ATOM 3061 O O . PRO A 1 404 ? -21.971 -0.556 -4.339 1.00 82.38 404 PRO A O 1
ATOM 3064 N N . GLU A 1 405 ? -22.038 -2.241 -5.821 1.00 81.44 405 GLU A N 1
ATOM 3065 C CA . GLU A 1 405 ? -22.738 -1.467 -6.841 1.00 81.44 405 GLU A CA 1
ATOM 3066 C C . GLU A 1 405 ? -24.055 -0.895 -6.297 1.00 81.44 405 GLU A C 1
ATOM 3068 O O . GLU A 1 405 ? -24.830 -1.590 -5.641 1.00 81.44 405 GLU A O 1
ATOM 3073 N N . GLY A 1 406 ? -24.281 0.393 -6.557 1.00 82.00 406 GLY A N 1
ATOM 3074 C CA . GLY A 1 406 ? -25.459 1.117 -6.088 1.00 82.00 406 GLY A CA 1
ATOM 3075 C C . GLY A 1 406 ? -25.356 1.679 -4.670 1.00 82.00 406 GLY A C 1
ATOM 3076 O O . GLY A 1 406 ? -26.196 2.499 -4.331 1.00 82.00 406 GLY A O 1
ATOM 3077 N N . LEU A 1 407 ? -24.340 1.317 -3.873 1.00 85.94 407 LEU A N 1
ATOM 3078 C CA . LEU A 1 407 ? -24.137 1.897 -2.543 1.00 85.94 407 LEU A CA 1
ATOM 3079 C C . LEU A 1 407 ? -23.190 3.101 -2.612 1.00 85.94 407 LEU A C 1
ATOM 3081 O O . LEU A 1 407 ? -22.016 2.957 -2.952 1.00 85.94 407 LEU A O 1
ATOM 3085 N N . ALA A 1 408 ? -23.682 4.284 -2.248 1.00 88.62 408 ALA A N 1
ATOM 3086 C CA . ALA A 1 408 ? -22.865 5.501 -2.172 1.00 88.62 408 ALA A CA 1
ATOM 3087 C C . ALA A 1 408 ? -22.403 5.800 -0.734 1.00 88.62 408 ALA A C 1
ATOM 3089 O O . ALA A 1 408 ? -23.100 5.482 0.236 1.00 88.62 408 ALA A O 1
ATOM 3090 N N . ILE A 1 409 ? -21.278 6.515 -0.564 1.00 88.12 409 ILE A N 1
ATOM 3091 C CA . ILE A 1 409 ? -20.832 6.956 0.779 1.00 88.12 409 ILE A CA 1
ATOM 3092 C C . ILE A 1 409 ? -21.917 7.806 1.456 1.00 88.12 409 ILE A C 1
ATOM 3094 O O . ILE A 1 409 ? -22.111 7.731 2.670 1.00 88.12 409 ILE A O 1
ATOM 3098 N N . GLY A 1 410 ? -22.640 8.615 0.677 1.00 87.62 410 GLY A N 1
ATOM 3099 C CA . GLY A 1 410 ? -23.736 9.441 1.180 1.00 87.62 410 GLY A CA 1
ATOM 3100 C C . GLY A 1 410 ? -24.884 8.631 1.790 1.00 87.62 410 GLY A C 1
ATOM 3101 O O . GLY A 1 410 ? -25.489 9.084 2.758 1.00 87.62 410 GLY A O 1
ATOM 3102 N N . GLU A 1 411 ? -25.158 7.434 1.270 1.00 86.50 411 GLU A N 1
ATOM 3103 C CA . GLU A 1 411 ? -26.179 6.532 1.813 1.00 86.50 411 GLU A CA 1
ATOM 3104 C C . GLU A 1 411 ? -25.688 5.849 3.081 1.00 86.50 411 GLU A C 1
ATOM 3106 O O . GLU A 1 411 ? -26.393 5.872 4.088 1.00 86.50 411 GLU A O 1
ATOM 3111 N N . LEU A 1 412 ? -24.444 5.356 3.072 1.00 87.25 412 LEU A N 1
ATOM 3112 C CA . LEU A 1 412 ? -23.797 4.809 4.263 1.00 87.25 412 LEU A CA 1
ATOM 3113 C C . LEU A 1 412 ? -23.843 5.798 5.420 1.00 87.25 412 LEU A C 1
ATOM 3115 O O . LEU A 1 412 ? -24.284 5.434 6.502 1.00 87.25 412 LEU A O 1
ATOM 3119 N N . LYS A 1 413 ? -23.483 7.066 5.182 1.00 87.38 413 LYS A N 1
ATOM 3120 C CA . LYS A 1 413 ? -23.514 8.135 6.194 1.00 87.38 413 LYS A CA 1
ATOM 3121 C C . LYS A 1 413 ? -24.875 8.308 6.874 1.00 87.38 413 LYS A C 1
ATOM 3123 O O . LYS A 1 413 ? -24.900 8.772 8.006 1.00 87.38 413 LYS A O 1
ATOM 3128 N N . ARG A 1 414 ? -25.988 7.920 6.239 1.00 86.25 414 ARG A N 1
ATOM 3129 C CA . ARG A 1 414 ? -27.322 7.946 6.871 1.00 86.25 414 ARG A CA 1
ATOM 3130 C C . ARG A 1 414 ? -27.496 6.848 7.916 1.00 86.25 414 ARG A C 1
ATOM 3132 O O . ARG A 1 414 ? -28.293 7.009 8.833 1.00 86.25 414 ARG A O 1
ATOM 3139 N N . TRP A 1 415 ? -26.771 5.743 7.774 1.00 86.06 415 TRP A N 1
ATOM 3140 C CA . TRP A 1 415 ? -26.720 4.656 8.751 1.00 86.06 415 TRP A CA 1
ATOM 3141 C C . TRP A 1 415 ? -25.644 4.884 9.813 1.00 86.06 415 TRP A C 1
ATOM 3143 O O . TRP A 1 415 ? -25.623 4.189 10.822 1.00 86.06 415 TRP A O 1
ATOM 3153 N N . LEU A 1 416 ? -24.749 5.852 9.617 1.00 85.81 416 LEU A N 1
ATOM 3154 C CA . LEU A 1 416 ? -23.695 6.169 10.573 1.00 85.81 416 LEU A CA 1
ATOM 3155 C C . LEU A 1 416 ? -24.185 7.155 11.634 1.00 85.81 416 LEU A C 1
ATOM 3157 O O . LEU A 1 416 ? -24.915 8.100 11.346 1.00 85.81 416 LEU A O 1
ATOM 3161 N N . GLY A 1 417 ? -23.761 6.941 12.880 1.00 79.81 417 GLY A N 1
ATOM 3162 C CA . GLY A 1 417 ? -23.955 7.922 13.948 1.00 79.81 417 GLY A CA 1
ATOM 3163 C C . GLY A 1 417 ? -23.066 9.159 13.764 1.00 79.81 417 GLY A C 1
ATOM 3164 O O . GLY A 1 417 ? -22.130 9.156 12.966 1.00 79.81 417 GLY A O 1
ATOM 3165 N N . ARG A 1 418 ? -23.323 10.214 14.552 1.00 86.69 418 ARG A N 1
ATOM 3166 C CA . ARG A 1 418 ? -22.525 11.464 14.548 1.00 86.69 418 ARG A CA 1
ATOM 3167 C C . ARG A 1 418 ? -21.052 11.248 14.915 1.00 86.69 418 ARG A C 1
ATOM 3169 O O . ARG A 1 418 ? -20.200 12.038 14.521 1.00 86.69 418 ARG A O 1
ATOM 3176 N N . ASP A 1 419 ? -20.764 10.162 15.623 1.00 95.56 419 ASP A N 1
ATOM 3177 C CA . ASP A 1 419 ? -19.436 9.811 16.125 1.00 95.56 419 ASP A CA 1
ATOM 3178 C C . ASP A 1 419 ? -18.667 8.874 15.186 1.00 95.56 419 ASP A C 1
ATOM 3180 O O . ASP A 1 419 ? -17.711 8.214 15.591 1.00 95.56 419 ASP A O 1
ATOM 3184 N N . THR A 1 420 ? -19.047 8.838 13.908 1.00 96.50 420 THR A N 1
ATOM 3185 C CA . THR A 1 420 ? -18.328 8.107 12.866 1.00 96.50 420 THR A CA 1
ATOM 3186 C C . THR A 1 420 ? -17.915 9.042 11.733 1.00 96.50 420 THR A C 1
ATOM 3188 O O . THR A 1 420 ? -18.746 9.741 11.154 1.00 96.50 420 THR A O 1
ATOM 3191 N N . LEU A 1 421 ? -16.630 9.030 11.379 1.00 95.88 421 LEU A N 1
ATOM 3192 C CA . LEU A 1 421 ? -16.082 9.769 10.245 1.00 95.88 421 LEU A CA 1
ATOM 3193 C C . LEU A 1 421 ? -15.585 8.797 9.178 1.00 95.88 421 LEU A C 1
ATOM 3195 O O . LEU A 1 421 ? -14.751 7.939 9.457 1.00 95.88 421 LEU A O 1
ATOM 3199 N N . ILE A 1 422 ? -16.059 8.981 7.945 1.00 93.56 422 ILE A N 1
ATOM 3200 C CA . ILE A 1 422 ? -15.474 8.341 6.765 1.00 93.56 422 ILE A CA 1
ATOM 3201 C C . ILE A 1 422 ? -14.488 9.306 6.112 1.00 93.56 422 ILE A C 1
ATOM 3203 O O . ILE A 1 422 ? -14.874 10.421 5.754 1.00 93.56 422 ILE A O 1
ATOM 3207 N N . VAL A 1 423 ? -13.261 8.839 5.880 1.00 91.81 423 VAL A N 1
ATOM 3208 C CA . VAL A 1 423 ? -12.257 9.525 5.053 1.00 91.81 423 VAL A CA 1
ATOM 3209 C C . VAL A 1 423 ? -11.774 8.608 3.926 1.00 91.81 423 VAL A C 1
ATOM 3211 O O . VAL A 1 423 ? -11.635 7.404 4.136 1.00 91.81 423 VAL A O 1
ATOM 3214 N N . PRO A 1 424 ? -11.475 9.134 2.725 1.00 85.56 424 PRO A N 1
ATOM 3215 C CA . PRO A 1 424 ? -10.975 8.317 1.613 1.00 85.56 424 PRO A CA 1
ATOM 3216 C C . PRO A 1 424 ? -9.547 7.801 1.845 1.00 85.56 424 PRO A C 1
ATOM 3218 O O . PRO A 1 424 ? -9.086 6.869 1.180 1.00 85.56 424 PRO A O 1
ATOM 3221 N N . TRP A 1 425 ? -8.814 8.429 2.759 1.00 85.50 425 TRP A N 1
ATOM 3222 C CA . TRP A 1 425 ? -7.459 8.057 3.129 1.00 85.50 425 TRP A CA 1
ATOM 3223 C C . TRP A 1 425 ? -7.099 8.699 4.474 1.00 85.50 425 TRP A C 1
ATOM 3225 O O . TRP A 1 425 ? -7.612 9.767 4.797 1.00 85.50 425 TRP A O 1
ATOM 3235 N N . ALA A 1 426 ? -6.211 8.061 5.234 1.00 87.12 426 ALA A N 1
ATOM 3236 C CA . ALA A 1 426 ? -5.549 8.644 6.398 1.00 87.12 426 ALA A CA 1
ATOM 3237 C C . ALA A 1 426 ? -4.135 8.062 6.526 1.00 87.12 426 ALA A C 1
ATOM 3239 O O . ALA A 1 426 ? -3.900 6.912 6.137 1.00 87.12 426 ALA A O 1
ATOM 3240 N N . HIS A 1 427 ? -3.200 8.822 7.101 1.00 81.19 427 HIS A N 1
ATOM 3241 C CA . HIS A 1 427 ? -1.849 8.326 7.366 1.00 81.19 427 HIS A CA 1
ATOM 3242 C C . HIS A 1 427 ? -1.882 7.274 8.489 1.00 81.19 427 HIS A C 1
ATOM 3244 O O . HIS A 1 427 ? -1.816 7.605 9.673 1.00 81.19 427 HIS A O 1
ATOM 3250 N N . GLN A 1 428 ? -2.000 5.997 8.112 1.00 83.94 428 GLN A N 1
ATOM 3251 C CA . GLN A 1 428 ? -2.285 4.887 9.028 1.00 83.94 428 GLN A CA 1
ATOM 3252 C C . GLN A 1 428 ? -1.286 4.783 10.187 1.00 83.94 428 GLN A C 1
ATOM 3254 O O . GLN A 1 428 ? -1.700 4.576 11.320 1.00 83.94 428 GLN A O 1
ATOM 3259 N N . ASN A 1 429 ? 0.004 5.019 9.944 1.00 79.88 429 ASN A N 1
ATOM 3260 C CA . ASN A 1 429 ? 1.013 5.028 11.005 1.00 79.88 429 ASN A CA 1
ATOM 3261 C C . ASN A 1 429 ? 0.801 6.139 12.039 1.00 79.88 429 ASN A C 1
ATOM 3263 O O . ASN A 1 429 ? 0.964 5.904 13.232 1.00 79.88 429 ASN A O 1
ATOM 3267 N N . THR A 1 430 ? 0.428 7.342 11.595 1.00 83.94 430 THR A N 1
ATOM 3268 C CA . THR A 1 430 ? 0.110 8.429 12.530 1.00 83.94 430 THR A CA 1
ATOM 3269 C C . THR A 1 430 ? -1.175 8.115 13.278 1.00 83.94 430 THR A C 1
ATOM 3271 O O . THR A 1 430 ? -1.234 8.304 14.485 1.00 83.94 430 THR A O 1
ATOM 3274 N N . LEU A 1 431 ? -2.189 7.607 12.573 1.00 89.75 431 LEU A N 1
ATOM 3275 C CA . LEU A 1 431 ? -3.473 7.251 13.165 1.00 89.75 431 LEU A CA 1
ATOM 3276 C C . LEU A 1 431 ? -3.299 6.196 14.263 1.00 89.75 431 LEU A C 1
ATOM 3278 O O . LEU A 1 431 ? -3.801 6.386 15.364 1.00 89.75 431 LEU A O 1
ATOM 3282 N N . LEU A 1 432 ? -2.553 5.125 13.989 1.00 88.06 432 LEU A N 1
ATOM 3283 C CA . LEU A 1 432 ? -2.260 4.072 14.964 1.00 88.06 432 LEU A CA 1
ATOM 3284 C C . LEU A 1 432 ? -1.351 4.557 16.101 1.00 88.06 432 LEU A C 1
ATOM 3286 O O . LEU A 1 432 ? -1.467 4.072 17.218 1.00 88.06 432 LEU A O 1
ATOM 3290 N N . GLY A 1 433 ? -0.468 5.523 15.835 1.00 85.38 433 GLY A N 1
ATOM 3291 C CA . GLY A 1 433 ? 0.379 6.136 16.857 1.00 85.38 433 GLY A CA 1
ATOM 3292 C C . GLY A 1 433 ? -0.312 7.207 17.707 1.00 85.38 433 GLY A C 1
ATOM 3293 O O . GLY A 1 433 ? 0.277 7.667 18.683 1.00 85.38 433 GLY A O 1
ATOM 3294 N N . HIS A 1 434 ? -1.520 7.648 17.347 1.00 91.94 434 HIS A N 1
ATOM 3295 C CA . HIS A 1 434 ? -2.215 8.721 18.051 1.00 91.94 434 HIS A CA 1
ATOM 3296 C C . HIS A 1 434 ? -2.720 8.239 19.427 1.00 91.94 434 HIS A C 1
ATOM 3298 O O . HIS A 1 434 ? -3.392 7.211 19.492 1.00 91.94 434 HIS A O 1
ATOM 3304 N N . PRO A 1 435 ? -2.496 8.979 20.535 1.00 92.38 435 PRO A N 1
ATOM 3305 C CA . PRO A 1 435 ? -2.825 8.513 21.895 1.00 92.38 435 PRO A CA 1
ATOM 3306 C C . PRO A 1 435 ? -4.319 8.222 22.127 1.00 92.38 435 PRO A C 1
ATOM 3308 O O . PRO A 1 435 ? -4.685 7.403 22.980 1.00 92.38 435 PRO A O 1
ATOM 3311 N N . ASN A 1 436 ? -5.188 8.887 21.363 1.00 95.69 436 ASN A N 1
ATOM 3312 C CA . ASN A 1 436 ? -6.635 8.663 21.405 1.00 95.69 436 ASN A CA 1
ATOM 3313 C C . ASN A 1 436 ? -7.103 7.440 20.597 1.00 95.69 436 ASN A C 1
ATOM 3315 O O . ASN A 1 436 ? -8.257 7.056 20.752 1.00 95.69 436 ASN A O 1
ATOM 3319 N N . THR A 1 437 ? -6.261 6.815 19.772 1.00 93.94 437 THR A N 1
ATOM 3320 C CA . THR A 1 437 ? -6.602 5.565 19.069 1.00 93.94 437 THR A CA 1
ATOM 3321 C C . THR A 1 437 ? -6.481 4.383 20.035 1.00 93.94 437 THR A C 1
ATOM 3323 O O . THR A 1 437 ? -5.537 4.343 20.828 1.00 93.94 437 THR A O 1
ATOM 3326 N N . LYS A 1 438 ? -7.460 3.469 20.030 1.00 88.56 438 LYS A N 1
ATOM 3327 C CA . LYS A 1 438 ? -7.586 2.362 20.996 1.00 88.56 438 LYS A CA 1
ATOM 3328 C C . LYS A 1 438 ? -7.693 0.999 20.342 1.00 88.56 438 LYS A C 1
ATOM 3330 O O . LYS A 1 438 ? -8.303 0.917 19.253 1.00 88.56 438 LYS A O 1
#

Foldseek 3Di:
DVVVVVVVVVVVVVVVVVVVVVVVVVVVVVPPPPDAAEEEEEQAFPFPQSLLLLLVVLVSLLVRHAYEYQYAPVCVVVSLVVSLVSLVVVVVVPDPPPPPPDDDDDDDDDDDDDDDDDDDDDDPDDPPPSSVSSSVRYHYDHDHRPPDFQDLPQDDDPLVLLLSLLVVLLVSLVRSCVGCVVVLQVCLVRHAEYEFADDLSNSNNSQLSCLLSVHAYAHEHPCCQLPPDLQFAHPPLPDHNVLCVDPVSSVSSVVNNCSSNVSSVPSSAPSQVVSCVVRNVNRPRDCPPVHRNDGRHPAYEYADDCVGDDDDPDPPPDDHYDYPYHPPPDAQDPPKPPPVLSVLQVVQDPPQALFEEEAEPTTQLSSLSNQAVVNLLVVLVVQVVNVVVRYAYEYQDAQSRHYDPPDGPVNSVVSHDPRYDYDVDIPVNNQCVPPRYD

Secondary structure (DSSP, 8-state):
-HHHHHHHHHHHHHHHHHHHHHHHHHHHGGGS-----EEEEE--SSSHHHHHHHHHHHHHHTTT-EEEEEEEGGGHHHHHHHHHHHHHHHHHHTS--------------------------------THHHHHHHTTEEEEEE-----PPP---S--HHHHHHHHHHHHHHHHHHHHHHHHHHHHHHTTTEEEEEEE--TTT-HHHHHHHHHHT--EEEEE--HHHH--TTSPPTTS---TGGGGSHHHHHHHHHHHHHHHHHHHHHHHTTHHHHHHHHGGGS---S-S-STT---EEEEEEEE-TTT---------STTEEEEEE--SSS--SSPSSHHHHHHHHT--TTT-SEEEEEE--SSSTTGGG--HHHHHHHHHHHHHHHHTTEEEEEE--HHHHPPTT--HHHHHHHS-TTEEEES---HHHHHHSTTB-

Sequence (438 aa):
MSRYVSRFLAVSLSVCLLASLLSSSCVQASQQQLTAAHLLAELPLSNSENLDVFKVLIALLQRGHVGTVVTPDNIVPFWQQRAAELTSQSQATNLPSTDSSSESSINKSTNEESSSSSSSHSSSSSSSSSSSSVLQRLHFISFPPSGSKPQNVVNTTTFQMIAYMQTALIHHCNYSLSHTQQQLLQLQPRITAVVGQAGSAVSACGCLYSAVLGVPLLALNGNTQIDRPRTVPQFGSDLTPDDLQRASGMFKNSLHWLAVRGMRAVVSYKPWLPLWQAYAPTSGVTRASQIPGTCHITCYIRLLSAELEYPGQFQTQHAGEVLVGYASTAFPQFPLTPPEADAFVSAAIPPAFKGVVAVSFGSTGVYSSRLTTHDYCQMAHAWQLLNAAGYRVLWVLREQQGLPEGLAIGELKRWLGRDTLIVPWAHQNTLLGHPNTK

pLDDT: mean 71.67, std 18.45, range [32.75, 97.69]

InterPro domains:
  IPR002213 UDP-glucuronosyl/UDP-glucosyltransferase [PF00201] (352-438)